Protein AF-0000000076750133 (afdb_homodimer)

Sequence (408 aa):
MRRRLTSASRREQLLSVALDEFGRRGFHLTQMEHVAAAAGVSKGLLYQHFESKEELFSAVTSSIVEGLSVQLHEATKPGDPGLERMRVLVRTLFDFATDQPSAWAVMIRHFDKPEVGDELQGVRDDLGAIIVDLMLLNRRNNPTRLAAAEPVVTLFAPIVTGGLMSLISWWLDHPEVARERAETMAVEFLWLGLERIRAGERLPMRRRLTSASRREQLLSVALDEFGRRGFHLTQMEHVAAAAGVSKGLLYQHFESKEELFSAVTSSIVEGLSVQLHEATKPGDPGLERMRVLVRTLFDFATDQPSAWAVMIRHFDKPEVGDELQGVRDDLGAIIVDLMLLNRRNNPTRLAAAEPVVTLFAPIVTGGLMSLISWWLDHPEVARERAETMAVEFLWLGLERIRAGERLP

Nearest PDB structures (foldseek):
  6o6o-assembly1_B  TM=8.199E-01  e=1.950E-08  Mycobacterium tuberculosis
  3ppb-assembly1_B  TM=8.268E-01  e=1.164E-07  Shewanella loihica PV-4
  3f1b-assembly1_A-2  TM=8.178E-01  e=3.557E-07  Rhodococcus jostii RHA1
  4me9-assembly1_B  TM=7.176E-01  e=5.191E-06  Bacillus cereus ATCC 10987
  8t5y-assembly1_A-2  TM=6.378E-01  e=1.481E-04  Rhodococcus sp. USK13

Solvent-accessible surface area (backbone atoms only — not comparable to full-atom values): 21935 Å² total; per-residue (Å²): 126,82,74,77,61,53,71,65,53,45,50,51,51,50,39,54,44,39,36,46,44,32,27,74,54,29,72,87,70,45,48,66,62,57,40,16,57,74,62,72,47,52,58,67,60,48,43,72,78,30,85,38,68,66,56,44,48,48,50,36,53,50,49,50,50,50,52,50,50,50,53,49,55,70,66,48,58,92,83,59,52,64,68,57,42,47,47,43,52,52,52,50,51,52,48,42,45,71,74,33,51,34,58,40,40,42,44,58,55,34,47,70,29,74,77,76,33,76,61,31,54,45,49,46,51,49,54,26,48,51,48,36,46,60,67,45,51,79,29,82,79,43,64,69,62,38,67,72,38,41,66,57,42,58,60,44,20,34,26,53,53,25,9,51,52,34,31,51,55,52,43,70,75,35,75,87,54,56,66,67,57,55,50,51,48,51,45,41,40,53,38,44,4,47,55,40,42,74,72,67,57,78,77,134,125,82,74,76,62,54,71,67,53,44,52,51,50,50,39,53,41,37,37,46,44,33,28,74,54,28,70,88,69,45,46,68,61,57,40,17,58,74,61,72,47,52,58,68,59,49,43,74,78,30,86,40,67,65,53,44,48,48,50,35,51,49,49,48,49,51,52,51,50,51,52,50,54,71,66,49,58,91,84,58,52,66,68,58,44,47,48,44,52,53,50,50,51,52,48,43,45,71,75,33,52,34,59,40,39,42,44,60,53,35,47,70,29,73,78,77,32,76,60,31,52,45,49,46,52,48,53,26,48,49,49,34,46,61,68,44,55,74,32,84,78,44,63,69,61,39,65,71,36,41,68,56,42,58,58,43,20,34,26,53,52,25,8,49,51,33,31,52,54,51,43,70,76,36,74,86,56,55,65,68,57,54,51,50,51,50,45,41,40,53,38,44,4,48,55,41,41,75,73,66,58,78,78,132

pLDDT: mean 81.09, std 15.59, range [32.16, 96.62]

Organism: NCBI:txid927661

Structure (mmCIF, N/CA/C/O backbone):
data_AF-0000000076750133-model_v1
#
loop_
_entity.id
_entity.type
_entity.pdbx_description
1 polymer 'Transcriptional regulator'
#
loop_
_atom_site.group_PDB
_atom_site.id
_atom_site.type_symbol
_atom_site.label_atom_id
_atom_site.label_alt_id
_atom_site.label_comp_id
_atom_site.label_asym_id
_atom_site.label_entity_id
_atom_site.label_seq_id
_atom_site.pdbx_PDB_ins_code
_atom_site.Cartn_x
_atom_site.Cartn_y
_atom_site.Cartn_z
_atom_site.occupancy
_atom_site.B_iso_or_equiv
_atom_site.auth_seq_id
_atom_site.auth_comp_id
_atom_site.auth_asym_id
_atom_site.auth_atom_id
_atom_site.pdbx_PDB_model_num
ATOM 1 N N . MET A 1 1 ? 38.5 25.172 10.469 1 32.19 1 MET A N 1
ATOM 2 C CA . MET A 1 1 ? 37.875 25.828 9.32 1 32.19 1 MET A CA 1
ATOM 3 C C . MET A 1 1 ? 36.719 25.016 8.797 1 32.19 1 MET A C 1
ATOM 5 O O . MET A 1 1 ? 36.875 23.844 8.43 1 32.19 1 MET A O 1
ATOM 9 N N . ARG A 1 2 ? 35.594 25.172 9.297 1 41.75 2 ARG A N 1
ATOM 10 C CA . ARG A 1 2 ? 34.438 24.344 8.945 1 41.75 2 ARG A CA 1
ATOM 11 C C . ARG A 1 2 ? 34.312 24.203 7.43 1 41.75 2 ARG A C 1
ATOM 13 O O . ARG A 1 2 ? 34.125 25.203 6.723 1 41.75 2 ARG A O 1
ATOM 20 N N . ARG A 1 3 ? 34.969 23.391 6.809 1 40.81 3 ARG A N 1
ATOM 21 C CA . ARG A 1 3 ? 35.062 23.203 5.367 1 40.81 3 ARG A CA 1
ATOM 22 C C . ARG A 1 3 ? 33.719 23.406 4.695 1 40.81 3 ARG A C 1
ATOM 24 O O . ARG A 1 3 ? 32.75 22.734 5.031 1 40.81 3 ARG A O 1
ATOM 31 N N . ARG A 1 4 ? 33.531 24.625 4.172 1 47.5 4 ARG A N 1
ATOM 32 C CA . ARG A 1 4 ? 32.375 25.094 3.424 1 47.5 4 ARG A CA 1
ATOM 33 C C . ARG A 1 4 ? 31.938 24.047 2.402 1 47.5 4 ARG A C 1
ATOM 35 O O . ARG A 1 4 ? 32.719 23.672 1.515 1 47.5 4 ARG A O 1
ATOM 42 N N . LEU A 1 5 ? 31.062 23.094 2.785 1 55.28 5 LEU A N 1
ATOM 43 C CA . LEU A 1 5 ? 30.578 22.094 1.835 1 55.28 5 LEU A CA 1
ATOM 44 C C . LEU A 1 5 ? 30.266 22.734 0.487 1 55.28 5 LEU A C 1
ATOM 46 O O . LEU A 1 5 ? 29.906 23.906 0.422 1 55.28 5 LEU A O 1
ATOM 50 N N . THR A 1 6 ? 30.797 22.156 -0.632 1 63.91 6 THR A N 1
ATOM 51 C CA . THR A 1 6 ? 30.375 22.594 -1.956 1 63.91 6 THR A CA 1
ATOM 52 C C . THR A 1 6 ? 28.859 22.672 -2.041 1 63.91 6 THR A C 1
ATOM 54 O O . THR A 1 6 ? 28.156 22.078 -1.209 1 63.91 6 THR A O 1
ATOM 57 N N . SER A 1 7 ? 28.328 23.547 -2.725 1 66.75 7 SER A N 1
ATOM 58 C CA . SER A 1 7 ? 26.891 23.719 -2.898 1 66.75 7 SER A CA 1
ATOM 59 C C . SER A 1 7 ? 26.188 22.391 -3.061 1 66.75 7 SER A C 1
ATOM 61 O O . SER A 1 7 ? 25.125 22.156 -2.48 1 66.75 7 SER A O 1
ATOM 63 N N . ALA A 1 8 ? 26.844 21.562 -3.76 1 70.19 8 ALA A N 1
ATOM 64 C CA . ALA A 1 8 ? 26.25 20.25 -3.996 1 70.19 8 ALA A CA 1
ATOM 65 C C . ALA A 1 8 ? 26.266 19.406 -2.721 1 70.19 8 ALA A C 1
ATOM 67 O O . ALA A 1 8 ? 25.281 18.719 -2.426 1 70.19 8 ALA A O 1
ATOM 68 N N . SER A 1 9 ? 27.25 19.547 -2.055 1 79 9 SER A N 1
ATOM 69 C CA . SER A 1 9 ? 27.359 18.812 -0.796 1 79 9 SER A CA 1
ATOM 70 C C . SER A 1 9 ? 26.359 19.328 0.234 1 79 9 SER A C 1
ATOM 72 O O . SER A 1 9 ? 25.734 18.531 0.946 1 79 9 SER A O 1
ATOM 74 N N . ARG A 1 10 ? 26.125 20.594 0.14 1 84.38 10 ARG A N 1
ATOM 75 C CA . ARG A 1 10 ? 25.172 21.203 1.058 1 84.38 10 ARG A CA 1
ATOM 76 C C . ARG A 1 10 ? 23.75 20.766 0.717 1 84.38 10 ARG A C 1
ATOM 78 O O . ARG A 1 10 ? 22.953 20.453 1.609 1 84.38 10 ARG A O 1
ATOM 85 N N . ARG A 1 11 ? 23.516 20.703 -0.517 1 89.19 11 ARG A N 1
ATOM 86 C CA . ARG A 1 11 ? 22.188 20.281 -0.965 1 89.19 11 ARG A CA 1
ATOM 87 C C . ARG A 1 11 ? 21.875 18.859 -0.513 1 89.19 11 ARG A C 1
ATOM 89 O O . ARG A 1 11 ? 20.766 18.578 -0.062 1 89.19 11 ARG A O 1
ATOM 96 N N . GLU A 1 12 ? 22.906 18.062 -0.573 1 90.56 12 GLU A N 1
ATOM 97 C CA . GLU A 1 12 ? 22.734 16.672 -0.167 1 90.56 12 GLU A CA 1
ATOM 98 C C . GLU A 1 12 ? 22.5 16.547 1.339 1 90.56 12 GLU A C 1
ATOM 100 O O . GLU A 1 12 ? 21.703 15.734 1.792 1 90.56 12 GLU A O 1
ATOM 105 N N . GLN A 1 13 ? 23.156 17.312 2.006 1 91.38 13 GLN A N 1
ATOM 106 C CA . GLN A 1 13 ? 22.969 17.344 3.453 1 91.38 13 GLN A CA 1
ATOM 107 C C . GLN A 1 13 ? 21.562 17.797 3.818 1 91.38 13 GLN A C 1
ATOM 109 O O . GLN A 1 13 ? 20.922 17.203 4.695 1 91.38 13 GLN A O 1
ATOM 114 N N . LEU A 1 14 ? 21.156 18.844 3.145 1 94.69 14 LEU A N 1
ATOM 115 C CA . LEU A 1 14 ? 19.812 19.359 3.391 1 94.69 14 LEU A CA 1
ATOM 116 C C . LEU A 1 14 ? 18.766 18.328 3.043 1 94.69 14 LEU A C 1
ATOM 118 O O . LEU A 1 14 ? 17.766 18.172 3.762 1 94.69 14 LEU A O 1
ATOM 122 N N . LEU A 1 15 ? 19.047 17.594 2.01 1 95.06 15 LEU A N 1
ATOM 123 C CA . LEU A 1 15 ? 18.109 16.547 1.593 1 95.06 15 LEU A CA 1
ATOM 124 C C . LEU A 1 15 ? 18.031 15.438 2.641 1 95.06 15 LEU A C 1
ATOM 126 O O . LEU A 1 15 ? 16.953 14.945 2.945 1 95.06 15 LEU A O 1
ATOM 130 N N . SER A 1 16 ? 19.188 15.133 3.143 1 95.06 16 SER A N 1
ATOM 131 C CA . SER A 1 16 ? 19.234 14.078 4.145 1 95.06 16 SER A CA 1
ATOM 132 C C . SER A 1 16 ? 18.484 14.477 5.406 1 95.06 16 SER A C 1
ATOM 134 O O . SER A 1 16 ? 17.719 13.672 5.965 1 95.06 16 SER A O 1
ATOM 136 N N . VAL A 1 17 ? 18.641 15.656 5.797 1 96.12 17 VAL A N 1
ATOM 137 C CA . VAL A 1 17 ? 17.953 16.156 6.984 1 96.12 17 VAL A CA 1
ATOM 138 C C . VAL A 1 17 ? 16.453 16.25 6.723 1 96.12 17 VAL A C 1
ATOM 140 O O . VAL A 1 17 ? 15.648 15.875 7.574 1 96.12 17 VAL A O 1
ATOM 143 N N . ALA A 1 18 ? 16.156 16.734 5.559 1 96.62 18 ALA A N 1
ATOM 144 C CA . ALA A 1 18 ? 14.742 16.844 5.176 1 96.62 18 ALA A CA 1
ATOM 145 C C . ALA A 1 18 ? 14.07 15.477 5.16 1 96.62 18 ALA A C 1
ATOM 147 O O . ALA A 1 18 ? 12.93 15.336 5.598 1 96.62 18 ALA A O 1
ATOM 148 N N . LEU A 1 19 ? 14.797 14.531 4.676 1 94.88 19 LEU A N 1
ATOM 149 C CA . LEU A 1 19 ? 14.289 13.164 4.633 1 94.88 19 LEU A CA 1
ATOM 150 C C . LEU A 1 19 ? 13.93 12.672 6.031 1 94.88 19 LEU A C 1
ATOM 152 O O . LEU A 1 19 ? 12.859 12.102 6.238 1 94.88 19 LEU A O 1
ATOM 156 N N . ASP A 1 20 ? 14.758 12.961 6.91 1 95 20 ASP A N 1
ATOM 157 C CA . ASP A 1 20 ? 14.516 12.531 8.281 1 95 20 ASP A CA 1
ATOM 158 C C . ASP A 1 20 ? 13.305 13.25 8.875 1 95 20 ASP A C 1
ATOM 160 O O . ASP A 1 20 ? 12.492 12.641 9.57 1 95 20 ASP A O 1
ATOM 164 N N . GLU A 1 21 ? 13.172 14.5 8.562 1 94.19 21 GLU A N 1
ATOM 165 C CA . GLU A 1 21 ? 12.047 15.281 9.078 1 94.19 21 GLU A CA 1
ATOM 166 C C . GLU A 1 21 ? 10.727 14.812 8.461 1 94.19 21 GLU A C 1
ATOM 168 O O . GLU A 1 21 ? 9.742 14.602 9.172 1 94.19 21 GLU A O 1
ATOM 173 N N . PHE A 1 22 ? 10.734 14.602 7.195 1 90.38 22 PHE A N 1
ATOM 174 C CA . PHE A 1 22 ? 9.539 14.117 6.52 1 90.38 22 PHE A CA 1
ATOM 175 C C . PHE A 1 22 ? 9.188 12.711 6.988 1 90.38 22 PHE A C 1
ATOM 177 O O . PHE A 1 22 ? 8.008 12.359 7.086 1 90.38 22 PHE A O 1
ATOM 184 N N . GLY A 1 23 ? 10.195 11.938 7.191 1 88.62 23 GLY A N 1
ATOM 185 C CA . GLY A 1 23 ? 9.969 10.586 7.688 1 88.62 23 GLY A CA 1
ATOM 186 C C . GLY A 1 23 ? 9.359 10.555 9.078 1 88.62 23 GLY A C 1
ATOM 187 O O . GLY A 1 23 ? 8.477 9.742 9.352 1 88.62 23 GLY A O 1
ATOM 188 N N . ARG A 1 24 ? 9.758 11.469 9.891 1 87.06 24 ARG A N 1
ATOM 189 C CA . ARG A 1 24 ? 9.328 11.5 11.289 1 87.06 24 ARG A CA 1
ATOM 190 C C . ARG A 1 24 ? 7.957 12.156 11.422 1 87.06 24 ARG A C 1
ATOM 192 O O . ARG A 1 24 ? 7.078 11.641 12.109 1 87.06 24 ARG A O 1
ATOM 199 N N . ARG A 1 25 ? 7.746 13.242 10.625 1 84.19 25 ARG A N 1
ATOM 200 C CA . ARG A 1 25 ? 6.578 14.078 10.891 1 84.19 25 ARG A CA 1
ATOM 201 C C . ARG A 1 25 ? 5.523 13.898 9.805 1 84.19 25 ARG A C 1
ATOM 203 O O . ARG A 1 25 ? 4.348 14.195 10.016 1 84.19 25 ARG A O 1
ATOM 210 N N . GLY A 1 26 ? 6.02 13.469 8.734 1 83.06 26 GLY A N 1
ATOM 211 C CA . GLY A 1 26 ? 5.141 13.523 7.574 1 83.06 26 GLY A CA 1
ATOM 212 C C . GLY A 1 26 ? 5.199 14.852 6.844 1 83.06 26 GLY A C 1
ATOM 213 O O . GLY A 1 26 ? 5.742 15.828 7.367 1 83.06 26 GLY A O 1
ATOM 214 N N . PHE A 1 27 ? 4.617 14.898 5.703 1 83.38 27 PHE A N 1
ATOM 215 C CA . PHE A 1 27 ? 4.688 16.078 4.84 1 83.38 27 PHE A CA 1
ATOM 216 C C . PHE A 1 27 ? 3.955 17.25 5.473 1 83.38 27 PHE A C 1
ATOM 218 O O . PHE A 1 27 ? 4.492 18.359 5.539 1 83.38 27 PHE A O 1
ATOM 225 N N . HIS A 1 28 ? 2.768 17.016 5.941 1 81.06 28 HIS A N 1
ATOM 226 C CA . HIS A 1 28 ? 1.897 18.109 6.375 1 81.06 28 HIS A CA 1
ATOM 227 C C . HIS A 1 28 ? 2.414 18.75 7.656 1 81.06 28 HIS A C 1
ATOM 229 O O . HIS A 1 28 ? 2.295 19.969 7.844 1 81.06 28 HIS A O 1
ATOM 235 N N . LEU A 1 29 ? 3.045 17.938 8.461 1 84.38 29 LEU A N 1
ATOM 236 C CA . LEU A 1 29 ? 3.475 18.453 9.758 1 84.38 29 LEU A CA 1
ATOM 237 C C . LEU A 1 29 ? 4.895 19 9.68 1 84.38 29 LEU A C 1
ATOM 239 O O . LEU A 1 29 ? 5.375 19.625 10.625 1 84.38 29 LEU A O 1
ATOM 243 N N . THR A 1 30 ? 5.516 18.75 8.602 1 90.38 30 THR A N 1
ATOM 244 C CA . THR A 1 30 ? 6.867 19.281 8.43 1 90.38 30 THR A CA 1
ATOM 245 C C . THR A 1 30 ? 6.828 20.703 7.875 1 90.38 30 THR A C 1
ATOM 247 O O . THR A 1 30 ? 6.043 21 6.969 1 90.38 30 THR A O 1
ATOM 250 N N . GLN A 1 31 ? 7.664 21.562 8.469 1 94.25 31 GLN A N 1
ATOM 251 C CA . GLN A 1 31 ? 7.82 22.938 7.984 1 94.25 31 GLN A CA 1
ATOM 252 C C . GLN A 1 31 ? 9.258 23.203 7.555 1 94.25 31 GLN A C 1
ATOM 254 O O . GLN A 1 31 ? 10.188 22.516 7.996 1 94.25 31 GLN A O 1
ATOM 259 N N . MET A 1 32 ? 9.32 24.203 6.715 1 96 32 MET A N 1
ATOM 260 C CA . MET A 1 32 ? 10.656 24.578 6.273 1 96 32 MET A CA 1
ATOM 261 C C . MET A 1 32 ? 11.523 24.984 7.461 1 96 32 MET A C 1
ATOM 263 O O . MET A 1 32 ? 12.719 24.688 7.492 1 96 32 MET A O 1
ATOM 267 N N . GLU A 1 33 ? 10.922 25.5 8.438 1 95.38 33 GLU A N 1
ATOM 268 C CA . GLU A 1 33 ? 11.625 25.922 9.641 1 95.38 33 GLU A CA 1
ATOM 269 C C . GLU A 1 33 ? 12.172 24.719 10.406 1 95.38 33 GLU A C 1
ATOM 271 O O . GLU A 1 33 ? 13.266 24.781 10.977 1 95.38 33 GLU A O 1
ATOM 276 N N . HIS A 1 34 ? 11.422 23.609 10.477 1 94.62 34 HIS A N 1
ATOM 277 C CA . HIS A 1 34 ? 11.883 22.391 11.117 1 94.62 34 HIS A CA 1
ATOM 278 C C . HIS A 1 34 ? 13.148 21.859 10.445 1 94.62 34 HIS A C 1
ATOM 280 O O . HIS A 1 34 ? 14.109 21.484 11.133 1 94.62 34 HIS A O 1
ATOM 286 N N . VAL A 1 35 ? 13.164 21.922 9.141 1 96.5 35 VAL A N 1
ATOM 287 C CA . VAL A 1 35 ? 14.273 21.375 8.367 1 96.5 35 VAL A CA 1
ATOM 288 C C . VAL A 1 35 ? 15.5 22.266 8.547 1 96.5 35 VAL A C 1
ATOM 290 O O . VAL A 1 35 ? 16.609 21.75 8.766 1 96.5 35 VAL A O 1
ATOM 293 N N . ALA A 1 36 ? 15.32 23.531 8.477 1 96.56 36 ALA A N 1
ATOM 294 C CA . ALA A 1 36 ? 16.438 24.469 8.656 1 96.56 36 ALA A CA 1
ATOM 295 C C . ALA A 1 36 ? 17.078 24.297 10.031 1 96.56 36 ALA A C 1
ATOM 297 O O . ALA A 1 36 ? 18.297 24.219 10.148 1 96.56 36 ALA A O 1
ATOM 298 N N . ALA A 1 37 ? 16.281 24.234 11 1 96.62 37 ALA A N 1
ATOM 299 C CA . ALA A 1 37 ? 16.75 24.094 12.375 1 96.62 37 ALA A CA 1
ATOM 300 C C . ALA A 1 37 ? 17.516 22.781 12.555 1 96.62 37 ALA A C 1
ATOM 302 O O . ALA A 1 37 ? 18.594 22.766 13.141 1 96.62 37 ALA A O 1
ATOM 303 N N . ALA A 1 38 ? 17 21.766 12.031 1 95.25 38 ALA A N 1
ATOM 304 C CA . ALA A 1 38 ? 17.625 20.453 12.156 1 95.25 38 ALA A CA 1
ATOM 305 C C . ALA A 1 38 ? 18.953 20.406 11.406 1 95.25 38 ALA A C 1
ATOM 307 O O . ALA A 1 38 ? 19.875 19.703 11.82 1 95.25 38 ALA A O 1
ATOM 308 N N . ALA A 1 39 ? 19.016 21.141 10.352 1 95.19 39 ALA A N 1
ATOM 309 C CA . ALA A 1 39 ? 20.219 21.156 9.516 1 95.19 39 ALA A CA 1
ATOM 310 C C . ALA A 1 39 ? 21.25 22.141 10.055 1 95.19 39 ALA A C 1
ATOM 312 O O . ALA A 1 39 ? 22.391 22.188 9.586 1 95.19 39 ALA A O 1
ATOM 313 N N . GLY A 1 40 ? 20.797 22.969 10.961 1 95.62 40 GLY A N 1
ATOM 314 C CA . GLY A 1 40 ? 21.703 23.953 11.516 1 95.62 40 GLY A CA 1
ATOM 315 C C . GLY A 1 40 ? 22 25.094 10.562 1 95.62 40 GLY A C 1
ATOM 316 O O . GLY A 1 40 ? 23.125 25.594 10.508 1 95.62 40 GLY A O 1
ATOM 317 N N . VAL A 1 41 ? 21 25.422 9.742 1 94.75 41 VAL A N 1
ATOM 318 C CA . VAL A 1 41 ? 21.156 26.516 8.789 1 94.75 41 VAL A CA 1
ATOM 319 C C . VAL A 1 41 ? 20.031 27.516 8.969 1 94.75 41 VAL A C 1
ATOM 321 O O . VAL A 1 41 ? 19.031 27.234 9.648 1 94.75 41 VAL A O 1
ATOM 324 N N . SER A 1 42 ? 20.203 28.656 8.336 1 94.25 42 SER A N 1
ATOM 325 C CA . SER A 1 42 ? 19.125 29.641 8.352 1 94.25 42 SER A CA 1
ATOM 326 C C . SER A 1 42 ? 18.016 29.266 7.395 1 94.25 42 SER A C 1
ATOM 328 O O . SER A 1 42 ? 18.234 28.531 6.422 1 94.25 42 SER A O 1
ATOM 330 N N . LYS A 1 43 ? 16.828 29.719 7.66 1 94.25 43 LYS A N 1
ATOM 331 C CA . LYS A 1 43 ? 15.703 29.531 6.75 1 94.25 43 LYS A CA 1
ATOM 332 C C . LYS A 1 43 ? 16.016 30.094 5.367 1 94.25 43 LYS A C 1
ATOM 334 O O . LYS A 1 43 ? 15.656 29.5 4.352 1 94.25 43 LYS A O 1
ATOM 339 N N . GLY A 1 44 ? 16.672 31.219 5.387 1 94.06 44 GLY A N 1
ATOM 340 C CA . GLY A 1 44 ? 17.047 31.859 4.137 1 94.06 44 GLY A CA 1
ATOM 341 C C . GLY A 1 44 ? 17.922 30.984 3.262 1 94.06 44 GLY A C 1
ATOM 342 O O . GLY A 1 44 ? 17.703 30.875 2.053 1 94.06 44 GLY A O 1
ATOM 343 N N . LEU A 1 45 ? 18.844 30.344 3.836 1 94.12 45 LEU A N 1
ATOM 344 C CA . LEU A 1 45 ? 19.734 29.453 3.102 1 94.12 45 LEU A CA 1
ATOM 345 C C . LEU A 1 45 ? 18.969 28.266 2.539 1 94.12 45 LEU A C 1
ATOM 347 O O . LEU A 1 45 ? 19.219 27.844 1.406 1 94.12 45 LEU A O 1
ATOM 351 N N . LEU A 1 46 ? 18.062 27.688 3.324 1 95.88 46 LEU A N 1
ATOM 352 C CA . LEU A 1 46 ? 17.25 26.562 2.855 1 95.88 46 LEU A CA 1
ATOM 353 C C . LEU A 1 46 ? 16.438 26.969 1.629 1 95.88 46 LEU A C 1
ATOM 355 O O . LEU A 1 46 ? 16.375 26.219 0.65 1 95.88 46 LEU A O 1
ATOM 359 N N . TYR A 1 47 ? 15.969 28.172 1.661 1 95.44 47 TYR A N 1
ATOM 360 C CA . TYR A 1 47 ? 15.109 28.656 0.584 1 95.44 47 TYR A CA 1
ATOM 361 C C . TYR A 1 47 ? 15.922 28.984 -0.66 1 95.44 47 TYR A C 1
ATOM 363 O O . TYR A 1 47 ? 15.383 29.047 -1.766 1 95.44 47 TYR A O 1
ATOM 371 N N . GLN A 1 48 ? 17.188 29.25 -0.477 1 94.69 48 GLN A N 1
ATOM 372 C CA . GLN A 1 48 ? 18.078 29.422 -1.624 1 94.69 48 GLN A CA 1
ATOM 373 C C . GLN A 1 48 ? 18.219 28.141 -2.422 1 94.69 48 GLN A C 1
ATOM 375 O O . GLN A 1 48 ? 18.375 28.172 -3.645 1 94.69 48 GLN A O 1
ATOM 380 N N . HIS A 1 49 ? 18.078 27.047 -1.759 1 94.88 49 HIS A N 1
ATOM 381 C CA . HIS A 1 49 ? 18.25 25.75 -2.404 1 94.88 49 HIS A CA 1
ATOM 382 C C . HIS A 1 49 ? 16.906 25.172 -2.848 1 94.88 49 HIS A C 1
ATOM 384 O O . HIS A 1 49 ? 16.828 24.469 -3.861 1 94.88 49 HIS A O 1
ATOM 390 N N . PHE A 1 50 ? 15.867 25.391 -1.993 1 95.56 50 PHE A N 1
ATOM 391 C CA . PHE A 1 50 ? 14.531 24.875 -2.266 1 95.56 50 PHE A CA 1
ATOM 392 C C . PHE A 1 50 ? 13.477 25.953 -2.072 1 95.56 50 PHE A C 1
ATOM 394 O O . PHE A 1 50 ? 13.25 26.422 -0.95 1 95.56 50 PHE A O 1
ATOM 401 N N . GLU A 1 51 ? 12.703 26.219 -3.088 1 94 51 GLU A N 1
ATOM 402 C CA . GLU A 1 51 ? 11.805 27.359 -3.121 1 94 51 GLU A CA 1
ATOM 403 C C . GLU A 1 51 ? 10.555 27.125 -2.279 1 94 51 GLU A C 1
ATOM 405 O O . GLU A 1 51 ? 9.859 28.062 -1.902 1 94 51 GLU A O 1
ATOM 410 N N . SER A 1 52 ? 10.305 25.844 -2.102 1 93.38 52 SER A N 1
ATOM 411 C CA . SER A 1 52 ? 9.102 25.516 -1.355 1 93.38 52 SER A CA 1
ATOM 412 C C . SER A 1 52 ? 9.219 24.141 -0.688 1 93.38 52 SER A C 1
ATOM 414 O O . SER A 1 52 ? 10.117 23.359 -1.014 1 93.38 52 SER A O 1
ATOM 416 N N . LYS A 1 53 ? 8.375 23.922 0.196 1 92.38 53 LYS A N 1
ATOM 417 C CA . LYS A 1 53 ? 8.297 22.609 0.84 1 92.38 53 LYS A CA 1
ATOM 418 C C . LYS A 1 53 ? 8.008 21.516 -0.178 1 92.38 53 LYS A C 1
ATOM 420 O O . LYS A 1 53 ? 8.555 20.406 -0.083 1 92.38 53 LYS A O 1
ATOM 425 N N . GLU A 1 54 ? 7.195 21.875 -1.132 1 88.75 54 GLU A N 1
ATOM 426 C CA . GLU A 1 54 ? 6.832 20.922 -2.178 1 88.75 54 GLU A CA 1
ATOM 427 C C . GLU A 1 54 ? 8.047 20.547 -3.025 1 88.75 54 GLU A C 1
ATOM 429 O O . GLU A 1 54 ? 8.242 19.375 -3.355 1 88.75 54 GLU A O 1
ATOM 434 N N . GLU A 1 55 ? 8.789 21.453 -3.328 1 90.25 55 GLU A N 1
ATOM 435 C CA . GLU A 1 55 ? 10 21.188 -4.102 1 90.25 55 GLU A CA 1
ATOM 436 C C . GLU A 1 55 ? 10.984 20.344 -3.303 1 90.25 55 GLU A C 1
ATOM 438 O O . GLU A 1 55 ? 11.602 19.422 -3.846 1 90.25 55 GLU A O 1
ATOM 443 N N . LEU A 1 56 ? 11.141 20.766 -2.031 1 93.12 56 LEU A N 1
ATOM 444 C CA . LEU A 1 56 ? 12.023 20 -1.153 1 93.12 56 LEU A CA 1
ATOM 445 C C . LEU A 1 56 ? 11.555 18.562 -1.036 1 93.12 56 LEU A C 1
ATOM 447 O O . LEU A 1 56 ? 12.359 17.625 -1.123 1 93.12 56 LEU A O 1
ATOM 451 N N . PHE A 1 57 ? 10.312 18.438 -0.914 1 89.75 57 PHE A N 1
ATOM 452 C CA . PHE A 1 57 ? 9.742 17.094 -0.791 1 89.75 57 PHE A CA 1
ATOM 453 C C . PHE A 1 57 ? 9.938 16.297 -2.074 1 89.75 57 PHE A C 1
ATOM 455 O O . PHE A 1 57 ? 10.289 15.117 -2.029 1 89.75 57 PHE A O 1
ATOM 462 N N . SER A 1 58 ? 9.734 16.906 -3.178 1 86.75 58 SER A N 1
ATOM 463 C CA . SER A 1 58 ? 9.953 16.266 -4.469 1 86.75 58 SER A CA 1
ATOM 464 C C . SER A 1 58 ? 11.398 15.805 -4.613 1 86.75 58 SER A C 1
ATOM 466 O O . SER A 1 58 ? 11.656 14.703 -5.102 1 86.75 58 SER A O 1
ATOM 468 N N . ALA A 1 59 ? 12.258 16.578 -4.176 1 89.94 59 ALA A N 1
ATOM 469 C CA . ALA A 1 59 ? 13.672 16.234 -4.246 1 89.94 59 ALA A CA 1
ATOM 470 C C . ALA A 1 59 ? 14 15.055 -3.334 1 89.94 59 ALA A C 1
ATOM 472 O O . ALA A 1 59 ? 14.773 14.172 -3.705 1 89.94 59 ALA A O 1
ATOM 473 N N . VAL A 1 60 ? 13.438 15.062 -2.145 1 91.5 60 VAL A N 1
ATOM 474 C CA . VAL A 1 60 ? 13.633 13.977 -1.187 1 91.5 60 VAL A CA 1
ATOM 475 C C . VAL A 1 60 ? 13.117 12.672 -1.774 1 91.5 60 VAL A C 1
ATOM 477 O O . VAL A 1 60 ? 13.82 11.656 -1.765 1 91.5 60 VAL A O 1
ATOM 480 N N . THR A 1 61 ? 11.938 12.711 -2.312 1 87.56 61 THR A N 1
ATOM 481 C CA . THR A 1 61 ? 11.328 11.5 -2.854 1 87.56 61 THR A CA 1
ATOM 482 C C . THR A 1 61 ? 12.102 11 -4.062 1 87.56 61 THR A C 1
ATOM 484 O O . THR A 1 61 ? 12.289 9.789 -4.227 1 87.56 61 THR A O 1
ATOM 487 N N . SER A 1 62 ? 12.531 11.891 -4.867 1 85.94 62 SER A N 1
ATOM 488 C CA . SER A 1 62 ? 13.344 11.516 -6.016 1 85.94 62 SER A CA 1
ATOM 489 C C . SER A 1 62 ? 14.648 10.844 -5.574 1 85.94 62 SER A C 1
ATOM 491 O O . SER A 1 62 ? 15.078 9.867 -6.18 1 85.94 62 SER A O 1
ATOM 493 N N . SER A 1 63 ? 15.18 11.383 -4.555 1 89.38 63 SER A N 1
ATOM 494 C CA . SER A 1 63 ? 16.422 10.828 -4.047 1 89.38 63 SER A CA 1
ATOM 495 C C . SER A 1 63 ? 16.219 9.414 -3.502 1 89.38 63 SER A C 1
ATOM 497 O O . SER A 1 63 ? 17.109 8.562 -3.633 1 89.38 63 SER A O 1
ATOM 499 N N . ILE A 1 64 ? 15.133 9.164 -2.867 1 88.81 64 ILE A N 1
ATOM 500 C CA . ILE A 1 64 ? 14.812 7.848 -2.33 1 88.81 64 ILE A CA 1
ATOM 501 C C . ILE A 1 64 ? 14.711 6.836 -3.471 1 88.81 64 ILE A C 1
ATOM 503 O O . ILE A 1 64 ? 15.32 5.766 -3.416 1 88.81 64 ILE A O 1
ATOM 507 N N . VAL A 1 65 ? 13.992 7.191 -4.52 1 84.56 65 VAL A N 1
ATOM 508 C CA . VAL A 1 65 ? 13.75 6.297 -5.648 1 84.56 65 VAL A CA 1
ATOM 509 C C . VAL A 1 65 ? 15.062 6.023 -6.379 1 84.56 65 VAL A C 1
ATOM 511 O O . VAL A 1 65 ? 15.344 4.887 -6.766 1 84.56 65 VAL A O 1
ATOM 514 N N . GLU A 1 66 ? 15.797 7.062 -6.531 1 85.19 66 GLU A N 1
ATOM 515 C CA . GLU A 1 66 ? 17.078 6.902 -7.199 1 85.19 66 GLU A CA 1
ATOM 516 C C . GLU A 1 66 ? 18 5.98 -6.406 1 85.19 66 GLU A C 1
ATOM 518 O O . GLU A 1 66 ? 18.688 5.133 -6.984 1 85.19 66 GLU A O 1
ATOM 523 N N . GLY A 1 67 ? 18.047 6.191 -5.133 1 87.44 67 GLY A N 1
ATOM 524 C CA . GLY A 1 67 ? 18.859 5.328 -4.289 1 87.44 67 GLY A CA 1
ATOM 525 C C . GLY A 1 67 ? 18.438 3.871 -4.352 1 87.44 67 GLY A C 1
ATOM 526 O O . GLY A 1 67 ? 19.281 2.98 -4.461 1 87.44 67 GLY A O 1
ATOM 527 N N . LEU A 1 68 ? 17.203 3.648 -4.293 1 87.31 68 LEU A N 1
ATOM 528 C CA . LEU A 1 68 ? 16.672 2.289 -4.371 1 87.31 68 LEU A CA 1
ATOM 529 C C . LEU A 1 68 ? 16.969 1.674 -5.734 1 87.31 68 LEU A C 1
ATOM 531 O O . LEU A 1 68 ? 17.312 0.496 -5.828 1 87.31 68 LEU A O 1
ATOM 535 N N . SER A 1 69 ? 16.781 2.471 -6.805 1 84.62 69 SER A N 1
ATOM 53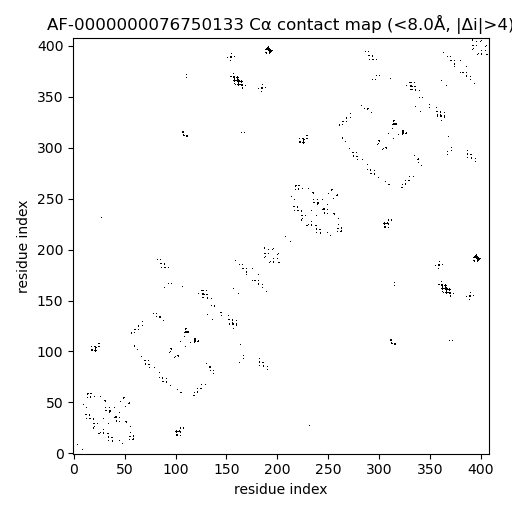6 C CA . SER A 1 69 ? 17.078 2.018 -8.156 1 84.62 69 SER A CA 1
ATOM 537 C C . SER A 1 69 ? 18.531 1.573 -8.289 1 84.62 69 SER A C 1
ATOM 539 O O . SER A 1 69 ? 18.812 0.511 -8.844 1 84.62 69 SER A O 1
ATOM 541 N N . VAL A 1 70 ? 19.344 2.338 -7.723 1 86.5 70 VAL A N 1
ATOM 542 C CA . VAL A 1 70 ? 20.766 2.029 -7.773 1 86.5 70 VAL A CA 1
ATOM 543 C C . VAL A 1 70 ? 21.047 0.731 -7.016 1 86.5 70 VAL A C 1
ATOM 545 O O . VAL A 1 70 ? 21.75 -0.147 -7.516 1 86.5 70 VAL A O 1
ATOM 548 N N . GLN A 1 71 ? 20.484 0.594 -5.859 1 89.12 71 GLN A N 1
ATOM 549 C CA . GLN A 1 71 ? 20.672 -0.603 -5.047 1 89.12 71 GLN A CA 1
ATOM 550 C C . GLN A 1 71 ? 20.188 -1.85 -5.785 1 89.12 71 GLN A C 1
ATOM 552 O O . GLN A 1 71 ? 20.859 -2.881 -5.777 1 89.12 71 GLN A O 1
ATOM 557 N N . LEU A 1 72 ? 19.094 -1.778 -6.422 1 86.44 72 LEU A N 1
ATOM 558 C CA . LEU A 1 72 ? 18.516 -2.908 -7.145 1 86.44 72 LEU A CA 1
ATOM 559 C C . LEU A 1 72 ? 19.375 -3.277 -8.352 1 86.44 72 LEU A C 1
ATOM 561 O O . LEU A 1 72 ? 19.609 -4.461 -8.602 1 86.44 72 LEU A O 1
ATOM 565 N N . HIS A 1 73 ? 19.766 -2.283 -9.055 1 83.25 73 HIS A N 1
ATOM 566 C CA . HIS A 1 73 ? 20.594 -2.529 -10.234 1 83.25 73 HIS A CA 1
ATOM 567 C C . HIS A 1 73 ? 21.938 -3.133 -9.859 1 83.25 73 HIS A C 1
ATOM 569 O O . HIS A 1 73 ? 22.453 -4.02 -10.547 1 83.25 73 HIS A O 1
ATOM 57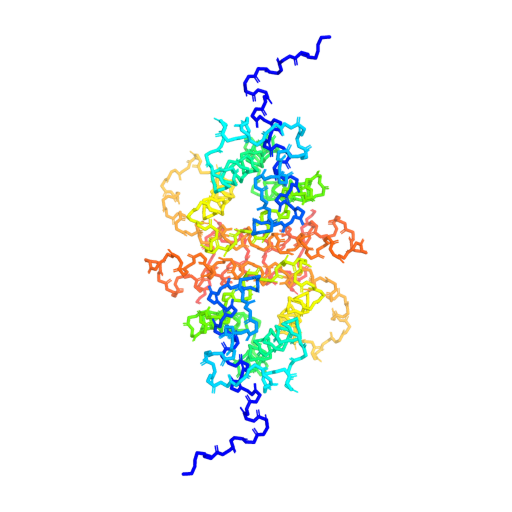5 N N . GLU A 1 74 ? 22.438 -2.637 -8.766 1 88 74 GLU A N 1
ATOM 576 C CA . GLU A 1 74 ? 23.734 -3.143 -8.312 1 88 74 GLU A CA 1
ATOM 577 C C . GLU A 1 74 ? 23.609 -4.578 -7.809 1 88 74 GLU A C 1
ATOM 579 O O . GLU A 1 74 ? 24.547 -5.367 -7.938 1 88 74 GLU A O 1
ATOM 584 N N . ALA A 1 75 ? 22.469 -4.906 -7.297 1 88.56 75 ALA A N 1
ATOM 585 C CA . ALA A 1 75 ? 22.281 -6.227 -6.695 1 88.56 75 ALA A CA 1
ATOM 586 C C . ALA A 1 75 ? 21.891 -7.258 -7.75 1 88.56 75 ALA A C 1
ATOM 588 O O . ALA A 1 75 ? 21.953 -8.461 -7.492 1 88.56 75 ALA A O 1
ATOM 589 N N . THR A 1 76 ? 21.484 -6.754 -8.898 1 83.69 76 THR A N 1
ATOM 590 C CA . THR A 1 76 ? 21.047 -7.652 -9.961 1 83.69 76 THR A CA 1
ATOM 591 C C . THR A 1 76 ? 22.141 -7.82 -11.016 1 83.69 76 THR A C 1
ATOM 593 O O . THR A 1 76 ? 22.719 -6.836 -11.461 1 83.69 76 THR A O 1
ATOM 596 N N . LYS A 1 77 ? 22.438 -9.023 -11.305 1 80.69 77 LYS A N 1
ATOM 597 C CA . LYS A 1 77 ? 23.422 -9.312 -12.344 1 80.69 77 LYS A CA 1
ATOM 598 C C . LYS A 1 77 ? 22.734 -9.609 -13.68 1 80.69 77 LYS A C 1
ATOM 600 O O . LYS A 1 77 ? 21.672 -10.25 -13.711 1 80.69 77 LYS A O 1
ATOM 605 N N . PRO A 1 78 ? 23.438 -9.102 -14.703 1 74.94 78 PRO A N 1
ATOM 606 C CA . PRO A 1 78 ? 22.906 -9.484 -16.016 1 74.94 78 PRO A CA 1
ATOM 607 C C . PRO A 1 78 ? 22.812 -11 -16.188 1 74.94 78 PRO A C 1
ATOM 609 O O . PRO A 1 78 ? 23.734 -11.727 -15.773 1 74.94 78 PRO A O 1
ATOM 612 N N . GLY A 1 79 ? 21.672 -11.531 -16.594 1 77 79 GLY A N 1
ATOM 613 C CA . GLY A 1 79 ? 21.547 -12.945 -16.875 1 77 79 GLY A CA 1
ATOM 614 C C . GLY A 1 79 ? 20.922 -13.727 -15.734 1 77 79 GLY A C 1
ATOM 615 O O . GLY A 1 79 ? 20.641 -14.922 -15.867 1 77 79 GLY A O 1
ATOM 616 N N . ASP A 1 80 ? 20.734 -13.094 -14.633 1 84.38 80 ASP A N 1
ATOM 617 C CA . ASP A 1 80 ? 20.094 -13.781 -13.516 1 84.38 80 ASP A CA 1
ATOM 618 C C . ASP A 1 80 ? 18.734 -14.328 -13.922 1 84.38 80 ASP A C 1
ATOM 620 O O . ASP A 1 80 ? 17.969 -13.656 -14.617 1 84.38 80 ASP A O 1
ATOM 624 N N . PRO A 1 81 ? 18.547 -15.625 -13.547 1 84.75 81 PRO A N 1
ATOM 625 C CA . PRO A 1 81 ? 17.203 -16.156 -13.789 1 84.75 81 PRO A CA 1
ATOM 626 C C . PRO A 1 81 ? 16.109 -15.344 -13.086 1 84.75 81 PRO A C 1
ATOM 628 O O . PRO A 1 81 ? 16.391 -14.625 -12.125 1 84.75 81 PRO A O 1
ATOM 631 N N . GLY A 1 82 ? 14.906 -15.422 -13.586 1 83.31 82 GLY A N 1
ATOM 632 C CA . GLY A 1 82 ? 13.766 -14.672 -13.07 1 83.31 82 GLY A CA 1
ATOM 633 C C . GLY A 1 82 ? 13.57 -14.844 -11.578 1 83.31 82 GLY A C 1
ATOM 634 O O . GLY A 1 82 ? 13.328 -13.867 -10.867 1 83.31 82 GLY A O 1
ATOM 635 N N . LEU A 1 83 ? 13.711 -16.078 -11.133 1 87.62 83 LEU A N 1
ATOM 636 C CA . LEU A 1 83 ? 13.516 -16.359 -9.711 1 87.62 83 LEU A CA 1
ATOM 637 C C . LEU A 1 83 ? 14.578 -15.664 -8.867 1 87.62 83 LEU A C 1
ATOM 639 O O . LEU A 1 83 ? 14.273 -15.117 -7.801 1 87.62 83 LEU A O 1
ATOM 643 N N . GLU A 1 84 ? 15.82 -15.695 -9.312 1 89.38 84 GLU A N 1
ATOM 644 C CA . GLU A 1 84 ? 16.891 -15.031 -8.578 1 89.38 84 GLU A CA 1
ATOM 645 C C . GLU A 1 84 ? 16.688 -13.523 -8.555 1 89.38 84 GLU A C 1
ATOM 647 O O . GLU A 1 84 ? 16.969 -12.867 -7.547 1 89.38 84 GLU A O 1
ATOM 652 N N . ARG A 1 85 ? 16.203 -12.938 -9.602 1 87.06 85 ARG A N 1
ATOM 653 C CA . ARG A 1 85 ? 15.898 -11.516 -9.641 1 87.06 85 ARG A CA 1
ATOM 654 C C . ARG A 1 85 ? 14.812 -11.148 -8.641 1 87.06 85 ARG A C 1
ATOM 656 O O . ARG A 1 85 ? 14.875 -10.102 -7.996 1 87.06 85 ARG A O 1
ATOM 663 N N . MET A 1 86 ? 13.836 -12.023 -8.531 1 88.62 86 MET A N 1
ATOM 664 C CA . MET A 1 86 ? 12.781 -11.82 -7.539 1 88.62 86 MET A CA 1
ATOM 665 C C . MET A 1 86 ? 13.352 -11.867 -6.125 1 88.62 86 MET A C 1
ATOM 667 O O . MET A 1 86 ? 13 -11.047 -5.277 1 88.62 86 MET A O 1
ATOM 671 N N . ARG A 1 87 ? 14.242 -12.805 -5.883 1 92.5 87 ARG A N 1
ATOM 672 C CA . ARG A 1 87 ? 14.875 -12.906 -4.57 1 92.5 87 ARG A CA 1
ATOM 673 C C . ARG A 1 87 ? 15.664 -11.648 -4.242 1 92.5 87 ARG A C 1
ATOM 675 O O . ARG A 1 87 ? 15.609 -11.148 -3.115 1 92.5 87 ARG A O 1
ATOM 682 N N . VAL A 1 88 ? 16.375 -11.156 -5.207 1 91.31 88 VAL A N 1
ATOM 683 C CA . VAL A 1 88 ? 17.172 -9.945 -5.027 1 91.31 88 VAL A CA 1
ATOM 684 C C . VAL A 1 88 ? 16.25 -8.758 -4.746 1 91.31 88 VAL A C 1
ATOM 686 O O . VAL A 1 88 ? 16.516 -7.957 -3.85 1 91.31 88 VAL A O 1
ATOM 689 N N . LEU A 1 89 ? 15.18 -8.648 -5.516 1 90.25 89 LEU A N 1
ATOM 690 C CA . LEU A 1 89 ? 14.211 -7.578 -5.312 1 90.25 89 LEU A CA 1
ATOM 691 C C . LEU A 1 89 ? 13.688 -7.594 -3.881 1 90.25 89 LEU A C 1
ATOM 693 O O . LEU A 1 89 ? 13.711 -6.566 -3.195 1 90.25 89 LEU A O 1
ATOM 697 N N . VAL A 1 90 ? 13.273 -8.734 -3.424 1 94.38 90 VAL A N 1
ATOM 698 C CA . VAL A 1 90 ? 12.688 -8.883 -2.096 1 94.38 90 VAL A CA 1
ATOM 699 C C . VAL A 1 90 ? 13.727 -8.539 -1.03 1 94.38 90 VAL A C 1
ATOM 701 O O . VAL A 1 90 ? 13.469 -7.727 -0.143 1 94.38 90 VAL A O 1
ATOM 704 N N . ARG A 1 91 ? 14.883 -9.078 -1.153 1 95.88 91 ARG A N 1
ATOM 705 C CA . ARG A 1 91 ? 15.945 -8.844 -0.182 1 95.88 91 ARG A CA 1
ATOM 706 C C . ARG A 1 91 ? 16.312 -7.359 -0.12 1 95.88 91 ARG A C 1
ATOM 708 O O . ARG A 1 91 ? 16.5 -6.809 0.965 1 95.88 91 ARG A O 1
ATOM 715 N N . THR A 1 92 ? 16.422 -6.789 -1.267 1 93.44 92 THR A N 1
ATOM 716 C CA . THR A 1 92 ? 16.812 -5.387 -1.34 1 93.44 92 THR A CA 1
ATOM 717 C C . THR A 1 92 ? 15.758 -4.5 -0.675 1 93.44 92 THR A C 1
ATOM 719 O O . THR A 1 92 ? 16.094 -3.541 0.022 1 93.44 92 THR A O 1
ATOM 722 N N . LEU A 1 93 ? 14.531 -4.781 -0.839 1 93.12 93 LEU A N 1
ATOM 723 C CA . LEU A 1 93 ? 13.469 -3.984 -0.237 1 93.12 93 LEU A CA 1
ATOM 724 C C . LEU A 1 93 ? 13.438 -4.176 1.275 1 93.12 93 LEU A C 1
ATOM 726 O O . LEU A 1 93 ? 13.195 -3.225 2.021 1 93.12 93 LEU A O 1
ATOM 730 N N . PHE A 1 94 ? 13.68 -5.383 1.709 1 96.25 94 PHE A N 1
ATOM 731 C CA . PHE A 1 94 ? 13.797 -5.617 3.143 1 96.25 94 PHE A CA 1
ATOM 732 C C . PHE A 1 94 ? 14.961 -4.836 3.73 1 96.25 94 PHE A C 1
ATOM 734 O O . PHE A 1 94 ? 14.836 -4.211 4.785 1 96.25 94 PHE A O 1
ATOM 741 N N . ASP A 1 95 ? 16.094 -4.859 3.035 1 96.5 95 ASP A N 1
ATOM 742 C CA . ASP A 1 95 ? 17.25 -4.082 3.463 1 96.5 95 ASP A CA 1
ATOM 743 C C . ASP A 1 95 ? 16.922 -2.594 3.527 1 96.5 95 ASP A C 1
ATOM 745 O O . ASP A 1 95 ? 17.266 -1.919 4.5 1 96.5 95 ASP A O 1
ATOM 749 N N . PHE A 1 96 ? 16.25 -2.182 2.545 1 93.5 96 PHE A N 1
ATOM 750 C CA . PHE A 1 96 ? 15.875 -0.775 2.463 1 93.5 96 PHE A CA 1
ATOM 751 C C . PHE A 1 96 ? 15 -0.375 3.643 1 93.5 96 PHE A C 1
ATOM 753 O O . PHE A 1 96 ? 15.258 0.633 4.305 1 93.5 96 PHE A O 1
ATOM 760 N N . ALA A 1 97 ? 14.062 -1.133 3.936 1 93.62 97 ALA A N 1
ATOM 761 C CA . ALA A 1 97 ? 13.117 -0.85 5.016 1 93.62 97 ALA A CA 1
ATOM 762 C C . ALA A 1 97 ? 13.828 -0.837 6.367 1 93.62 97 ALA A C 1
ATOM 764 O O . ALA A 1 97 ? 13.484 -0.042 7.246 1 93.62 97 ALA A O 1
ATOM 765 N N . THR A 1 98 ? 14.805 -1.723 6.543 1 96 98 THR A N 1
ATOM 766 C CA . THR A 1 98 ? 15.477 -1.865 7.832 1 96 98 THR A CA 1
ATOM 767 C C . THR A 1 98 ? 16.594 -0.833 7.977 1 96 98 THR A C 1
ATOM 769 O O . THR A 1 98 ? 16.797 -0.279 9.062 1 96 98 THR A O 1
ATOM 772 N N . ASP A 1 99 ? 17.234 -0.502 6.855 1 95.31 99 ASP A N 1
ATOM 773 C CA . ASP A 1 99 ? 18.422 0.342 6.906 1 95.31 99 ASP A CA 1
ATOM 774 C C . ASP A 1 99 ? 18.062 1.819 6.805 1 95.31 99 ASP A C 1
ATOM 776 O O . ASP A 1 99 ? 18.812 2.688 7.25 1 95.31 99 ASP A O 1
ATOM 780 N N . GLN A 1 100 ? 16.953 2.094 6.188 1 94.12 100 GLN A N 1
ATOM 781 C CA . GLN A 1 100 ? 16.531 3.469 5.953 1 94.12 100 GLN A CA 1
ATOM 782 C C . GLN A 1 100 ? 15.07 3.668 6.379 1 94.12 100 GLN A C 1
ATOM 784 O O . GLN A 1 100 ? 14.211 3.967 5.551 1 94.12 100 GLN A O 1
ATOM 789 N N . PRO A 1 101 ? 14.844 3.648 7.668 1 92.62 101 PRO A N 1
ATOM 790 C CA . PRO A 1 101 ? 13.461 3.676 8.164 1 92.62 101 PRO A CA 1
ATOM 791 C C . PRO A 1 101 ? 12.742 4.98 7.828 1 92.62 101 PRO A C 1
ATOM 793 O O . PRO A 1 101 ? 11.531 4.977 7.594 1 92.62 101 PRO A O 1
ATOM 796 N N . SER A 1 102 ? 13.477 6.09 7.785 1 92.12 102 SER A N 1
ATOM 797 C CA . SER A 1 102 ? 12.836 7.359 7.441 1 92.12 102 SER A CA 1
ATOM 798 C C . SER A 1 102 ? 12.422 7.391 5.977 1 92.12 102 SER A C 1
ATOM 800 O O . SER A 1 102 ? 11.328 7.852 5.648 1 92.12 102 SER A O 1
ATOM 802 N N . ALA A 1 103 ? 13.289 6.891 5.145 1 91.12 103 ALA A N 1
ATOM 803 C CA . ALA A 1 103 ? 12.961 6.824 3.723 1 91.12 103 ALA A CA 1
ATOM 804 C C . ALA A 1 103 ? 11.781 5.887 3.477 1 91.12 103 ALA A C 1
ATOM 806 O O . ALA A 1 103 ? 10.883 6.195 2.686 1 91.12 103 ALA A O 1
ATOM 807 N N . TRP A 1 104 ? 11.766 4.77 4.18 1 89.88 104 TRP A N 1
ATOM 808 C CA . TRP A 1 104 ? 10.664 3.822 4.086 1 89.88 104 TRP A CA 1
ATOM 809 C C . TRP A 1 104 ? 9.352 4.469 4.512 1 89.88 104 TRP A C 1
ATOM 811 O O . TRP A 1 104 ? 8.336 4.336 3.826 1 89.88 104 TRP A O 1
ATOM 821 N N . ALA A 1 105 ? 9.438 5.219 5.555 1 86.44 105 ALA A N 1
ATOM 822 C CA . ALA A 1 105 ? 8.25 5.891 6.07 1 86.44 105 ALA A CA 1
ATOM 823 C C . ALA A 1 105 ? 7.703 6.891 5.055 1 86.44 105 ALA A C 1
ATOM 825 O O . ALA A 1 105 ? 6.488 6.992 4.867 1 86.44 105 ALA A O 1
ATOM 826 N N . VAL A 1 106 ? 8.562 7.578 4.441 1 85.31 106 VAL A N 1
ATOM 827 C CA . VAL A 1 106 ? 8.148 8.547 3.426 1 85.31 106 VAL A CA 1
ATOM 828 C C . VAL A 1 106 ? 7.473 7.816 2.268 1 85.31 106 VAL A C 1
ATOM 830 O O . VAL A 1 106 ? 6.43 8.258 1.775 1 85.31 106 VAL A O 1
ATOM 833 N N . MET A 1 107 ? 8.008 6.68 1.906 1 83.69 107 MET A N 1
ATOM 834 C CA . MET A 1 107 ? 7.48 5.922 0.774 1 83.69 107 MET A CA 1
ATOM 835 C C . MET A 1 107 ? 6.109 5.344 1.1 1 83.69 107 MET A C 1
ATOM 837 O O . MET A 1 107 ? 5.18 5.453 0.3 1 83.69 107 MET A O 1
ATOM 841 N N . ILE A 1 108 ? 5.949 4.781 2.223 1 80 108 ILE A N 1
ATOM 842 C CA . ILE A 1 108 ? 4.715 4.102 2.604 1 80 108 ILE A CA 1
ATOM 843 C C . ILE A 1 108 ? 3.607 5.129 2.824 1 80 108 ILE A C 1
ATOM 845 O O . ILE A 1 108 ? 2.447 4.883 2.486 1 80 108 ILE A O 1
ATOM 849 N N . ARG A 1 109 ? 3.953 6.23 3.344 1 75 109 ARG A N 1
ATOM 850 C CA . ARG A 1 109 ? 2.967 7.266 3.645 1 75 109 ARG A CA 1
ATOM 851 C C . ARG A 1 109 ? 2.496 7.957 2.371 1 75 109 ARG A C 1
ATOM 853 O O . ARG A 1 109 ? 1.361 8.43 2.299 1 75 109 ARG A O 1
ATOM 860 N N . HIS A 1 110 ? 3.346 7.863 1.37 1 67.31 110 HIS A N 1
ATOM 861 C CA . HIS A 1 110 ? 3.027 8.734 0.246 1 67.31 110 HIS A CA 1
ATOM 862 C C . HIS A 1 110 ? 2.951 7.949 -1.058 1 67.31 110 HIS A C 1
ATOM 864 O O . HIS A 1 110 ? 2.77 8.531 -2.131 1 67.31 110 HIS A O 1
ATOM 870 N N . PHE A 1 111 ? 3.139 6.699 -0.959 1 59.97 111 PHE A N 1
ATOM 871 C CA . PHE A 1 111 ? 3.174 5.852 -2.145 1 59.97 111 PHE A CA 1
ATOM 872 C C . PHE A 1 111 ? 1.844 5.902 -2.887 1 59.97 111 PHE A C 1
ATOM 874 O O . PHE A 1 111 ? 1.812 5.879 -4.117 1 59.97 111 PHE A O 1
ATOM 881 N N . ASP A 1 112 ? 0.739 5.984 -2.191 1 53.06 112 ASP A N 1
ATOM 882 C CA . ASP A 1 112 ? -0.546 5.91 -2.881 1 53.06 112 ASP A CA 1
ATOM 883 C C . ASP A 1 112 ? -1.33 7.211 -2.717 1 53.06 112 ASP A C 1
ATOM 885 O O . ASP A 1 112 ? -2.551 7.23 -2.889 1 53.06 112 ASP A O 1
ATOM 889 N N . LYS A 1 113 ? -0.649 8.273 -2.324 1 55.34 113 LYS A N 1
ATOM 890 C CA . LYS A 1 113 ? -1.423 9.453 -1.958 1 55.34 113 LYS A CA 1
ATOM 891 C C . LYS A 1 113 ? -1.543 10.422 -3.133 1 55.34 113 LYS A C 1
ATOM 893 O O . LYS A 1 113 ? -0.534 10.891 -3.66 1 55.34 113 LYS A O 1
ATOM 898 N N . PRO A 1 114 ? -2.793 10.438 -3.639 1 48.06 114 PRO A N 1
ATOM 899 C CA . PRO A 1 114 ? -3.014 11.492 -4.625 1 48.06 114 PRO A CA 1
ATOM 900 C C . PRO A 1 114 ? -2.621 12.875 -4.109 1 48.06 114 PRO A C 1
ATOM 902 O O . PRO A 1 114 ? -2.449 13.812 -4.898 1 48.06 114 PRO A O 1
ATOM 905 N N . GLU A 1 115 ? -2.736 13.023 -2.848 1 45.78 115 GLU A N 1
ATOM 906 C CA . GLU A 1 115 ? -2.705 14.398 -2.363 1 45.78 115 GLU A CA 1
ATOM 907 C C . GLU A 1 115 ? -1.318 15.016 -2.539 1 45.78 115 GLU A C 1
ATOM 909 O O . GLU A 1 115 ? -1.163 16.234 -2.479 1 45.78 115 GLU A O 1
ATOM 914 N N . VAL A 1 116 ? -0.356 14.203 -2.227 1 48.28 116 VAL A N 1
ATOM 915 C CA . VAL A 1 116 ? 0.903 14.938 -2.236 1 48.28 116 VAL A CA 1
ATOM 916 C C . VAL A 1 116 ? 1.298 15.266 -3.676 1 48.28 116 VAL A C 1
ATOM 918 O O . VAL A 1 116 ? 2.402 15.75 -3.928 1 48.28 116 VAL A O 1
ATOM 921 N N . GLY A 1 117 ? 0.408 15.219 -4.496 1 48.12 117 GLY A N 1
ATOM 922 C CA . GLY A 1 117 ? 0.657 15.758 -5.824 1 48.12 117 GLY A CA 1
ATOM 923 C C . GLY A 1 117 ? 1.252 14.742 -6.777 1 48.12 117 GLY A C 1
ATOM 924 O O . GLY A 1 117 ? 1.523 13.602 -6.391 1 48.12 117 GLY A O 1
ATOM 925 N N . ASP A 1 118 ? 1.25 15.094 -8.055 1 52.16 118 ASP A N 1
ATOM 926 C CA . ASP A 1 118 ? 1.78 14.422 -9.242 1 52.16 118 ASP A CA 1
ATOM 927 C C . ASP A 1 118 ? 3.158 13.828 -8.969 1 52.16 118 ASP A C 1
ATOM 929 O O . ASP A 1 118 ? 3.557 12.852 -9.602 1 52.16 118 ASP A O 1
ATOM 933 N N . GLU A 1 119 ? 3.676 14.375 -7.977 1 50.03 119 GLU A N 1
ATOM 934 C CA . GLU A 1 119 ? 5.098 14.055 -7.859 1 50.03 119 GLU A CA 1
ATOM 935 C C . GLU A 1 119 ? 5.305 12.664 -7.262 1 50.03 119 GLU A C 1
ATOM 937 O O . GLU A 1 119 ? 6.23 11.953 -7.641 1 50.03 119 GLU A O 1
ATOM 942 N N . LEU A 1 120 ? 4.41 12.258 -6.41 1 54.22 120 LEU A N 1
ATOM 943 C CA . LEU A 1 120 ? 4.633 10.945 -5.82 1 54.22 120 LEU A CA 1
ATOM 944 C C . LEU A 1 120 ? 4.105 9.836 -6.73 1 54.22 120 LEU A C 1
ATOM 946 O O . LEU A 1 120 ? 4.551 8.695 -6.648 1 54.22 120 LEU A O 1
ATOM 950 N N . GLN A 1 121 ? 3.201 10.273 -7.492 1 61.22 121 GLN A N 1
ATOM 951 C CA . GLN A 1 121 ? 2.82 9.344 -8.555 1 61.22 121 GLN A CA 1
ATOM 952 C C . GLN A 1 121 ? 4.039 8.883 -9.344 1 61.22 121 GLN A C 1
ATOM 954 O O . GLN A 1 121 ? 4.121 7.723 -9.75 1 61.22 121 GLN A O 1
ATOM 959 N N . GLY A 1 122 ? 4.969 9.695 -9.266 1 62.66 122 GLY A N 1
ATOM 960 C CA . GLY A 1 122 ? 6.199 9.398 -9.984 1 62.66 122 GLY A CA 1
ATOM 961 C C . GLY A 1 122 ? 7.027 8.312 -9.32 1 62.66 122 GLY A C 1
ATOM 962 O O . GLY A 1 122 ? 7.598 7.461 -10.008 1 62.66 122 GLY A O 1
ATOM 963 N N . VAL A 1 123 ? 6.891 8.219 -7.992 1 62.88 123 VAL A N 1
ATOM 964 C CA . VAL A 1 123 ? 7.695 7.246 -7.266 1 62.88 123 VAL A CA 1
ATOM 965 C C . VAL A 1 123 ? 7.152 5.84 -7.504 1 62.88 123 VAL A C 1
ATOM 967 O O . VAL A 1 123 ? 7.918 4.902 -7.734 1 62.88 123 VAL A O 1
ATOM 970 N N . ARG A 1 124 ? 5.883 5.746 -7.477 1 67.81 124 ARG A N 1
ATOM 971 C CA . ARG A 1 124 ? 5.242 4.461 -7.738 1 67.81 124 ARG A CA 1
ATOM 972 C C . ARG A 1 124 ? 5.562 3.965 -9.141 1 67.81 124 ARG A C 1
ATOM 974 O O . ARG A 1 124 ? 5.902 2.795 -9.328 1 67.81 124 ARG A O 1
ATOM 981 N N . ASP A 1 125 ? 5.48 4.934 -10.031 1 70.25 125 ASP A N 1
ATOM 982 C CA . ASP A 1 125 ? 5.734 4.578 -11.422 1 70.25 125 ASP A CA 1
ATOM 983 C C . ASP A 1 125 ? 7.195 4.184 -11.633 1 70.25 125 ASP A C 1
ATOM 985 O O . ASP A 1 125 ? 7.488 3.242 -12.375 1 70.25 125 ASP A O 1
ATOM 989 N N . ASP A 1 126 ? 7.953 4.848 -10.883 1 70.69 126 ASP A N 1
ATOM 990 C CA . ASP A 1 126 ? 9.375 4.562 -11.016 1 70.69 126 ASP A CA 1
ATOM 991 C C . ASP A 1 126 ? 9.719 3.191 -10.43 1 70.69 126 ASP A C 1
ATOM 993 O O . ASP A 1 126 ? 10.461 2.42 -11.039 1 70.69 126 ASP A O 1
ATOM 997 N N . LEU A 1 127 ? 9.156 2.924 -9.281 1 71.81 127 LEU A N 1
ATOM 998 C CA . LEU A 1 127 ? 9.398 1.622 -8.672 1 71.81 127 LEU A CA 1
ATOM 999 C C . LEU A 1 127 ? 8.805 0.503 -9.523 1 71.81 127 LEU A C 1
ATOM 1001 O O . LEU A 1 127 ? 9.422 -0.553 -9.68 1 71.81 127 LEU A O 1
ATOM 1005 N N . GLY A 1 128 ? 7.664 0.794 -10.055 1 75.19 128 GLY A N 1
ATOM 1006 C CA . GLY A 1 128 ? 7.047 -0.15 -10.977 1 75.19 128 GLY A CA 1
ATOM 1007 C C . GLY A 1 128 ? 7.91 -0.445 -12.188 1 75.19 128 GLY A C 1
ATOM 1008 O O . GLY A 1 128 ? 8.031 -1.6 -12.609 1 75.19 128 GLY A O 1
ATOM 1009 N N . ALA A 1 129 ? 8.5 0.605 -12.672 1 73.56 129 ALA A N 1
ATOM 1010 C CA . ALA A 1 129 ? 9.344 0.464 -13.852 1 73.56 129 ALA A CA 1
ATOM 1011 C C . ALA A 1 129 ? 10.57 -0.386 -13.547 1 73.56 129 ALA A C 1
ATOM 1013 O O . ALA A 1 129 ? 11 -1.191 -14.375 1 73.56 129 ALA A O 1
ATOM 1014 N N . ILE A 1 130 ? 11.031 -0.241 -12.422 1 72.44 130 ILE A N 1
ATOM 1015 C CA . ILE A 1 130 ? 12.195 -1.014 -12.016 1 72.44 130 ILE A CA 1
ATOM 1016 C C . ILE A 1 130 ? 11.828 -2.494 -11.922 1 72.44 130 ILE A C 1
ATOM 1018 O O . ILE A 1 130 ? 12.57 -3.354 -12.398 1 72.44 130 ILE A O 1
ATOM 1022 N N . ILE A 1 131 ? 10.719 -2.742 -11.375 1 72.69 131 ILE A N 1
ATOM 1023 C CA . ILE A 1 131 ? 10.258 -4.113 -11.203 1 72.69 131 ILE A CA 1
ATOM 1024 C C . ILE A 1 131 ? 9.992 -4.742 -12.57 1 72.69 131 ILE A C 1
ATOM 1026 O O . ILE A 1 131 ? 10.375 -5.887 -12.82 1 72.69 131 ILE A O 1
ATOM 1030 N N . VAL A 1 132 ? 9.375 -3.957 -13.438 1 71.56 132 VAL A N 1
ATOM 1031 C CA . VAL A 1 132 ? 9.109 -4.426 -14.797 1 71.56 132 VAL A CA 1
ATOM 1032 C C . VAL A 1 132 ? 10.422 -4.75 -15.5 1 71.56 132 VAL A C 1
ATOM 1034 O O . VAL A 1 132 ? 10.555 -5.805 -16.125 1 71.56 132 VAL A O 1
ATOM 1037 N N . ASP A 1 133 ? 11.305 -3.859 -15.344 1 69.5 133 ASP A N 1
ATOM 1038 C CA . ASP A 1 133 ? 12.609 -4.059 -15.969 1 69.5 133 ASP A CA 1
ATOM 1039 C C . ASP A 1 133 ? 13.289 -5.312 -15.43 1 69.5 133 ASP A C 1
ATOM 1041 O O . ASP A 1 133 ? 13.891 -6.074 -16.188 1 69.5 133 ASP A O 1
ATOM 1045 N N . LEU A 1 134 ? 13.156 -5.539 -14.227 1 69.25 134 LEU A N 1
ATOM 1046 C CA . LEU A 1 134 ? 13.797 -6.676 -13.57 1 69.25 134 LEU A CA 1
ATOM 1047 C C . LEU A 1 134 ? 13.133 -7.984 -13.977 1 69.25 134 LEU A C 1
ATOM 1049 O O . LEU A 1 134 ? 13.805 -9.016 -14.109 1 69.25 134 LEU A O 1
ATOM 1053 N N . MET A 1 135 ? 11.859 -7.82 -14.094 1 66.69 135 MET A N 1
ATOM 1054 C CA . MET A 1 135 ? 11.117 -9.039 -14.391 1 66.69 135 MET A CA 1
ATOM 1055 C C . MET A 1 135 ? 11.156 -9.344 -15.891 1 66.69 135 MET A C 1
ATOM 1057 O O . MET A 1 135 ? 11.039 -10.5 -16.297 1 66.69 135 MET A O 1
ATOM 1061 N N . LEU A 1 136 ? 11.133 -8.211 -16.75 1 60.16 136 LEU A N 1
ATOM 1062 C CA . LEU A 1 136 ? 11.102 -8.367 -18.203 1 60.16 136 LEU A CA 1
ATOM 1063 C C . LEU A 1 136 ? 12.508 -8.539 -18.766 1 60.16 136 LEU A C 1
ATOM 1065 O O . LEU A 1 136 ? 12.68 -8.992 -19.891 1 60.16 136 LEU A O 1
ATOM 1069 N N . LEU A 1 137 ? 13.508 -7.926 -18.172 1 52.44 137 LEU A N 1
ATOM 1070 C CA . LEU A 1 137 ? 14.836 -7.91 -18.781 1 52.44 137 LEU A CA 1
ATOM 1071 C C . LEU A 1 137 ? 15.172 -9.273 -19.391 1 52.44 137 LEU A C 1
ATOM 1073 O O . LEU A 1 137 ? 16.141 -9.398 -20.141 1 52.44 137 LEU A O 1
ATOM 1077 N N . ASN A 1 138 ? 14.633 -10.242 -19.062 1 46.94 138 ASN A N 1
ATOM 1078 C CA . ASN A 1 138 ? 15.117 -11.203 -20.047 1 46.94 138 ASN A CA 1
ATOM 1079 C C . ASN A 1 138 ? 14.656 -10.844 -21.453 1 46.94 138 ASN A C 1
ATOM 1081 O O . ASN A 1 138 ? 14.531 -11.719 -22.312 1 46.94 138 ASN A O 1
ATOM 1085 N N . ARG A 1 139 ? 14.18 -9.641 -21.531 1 46.75 139 ARG A N 1
ATOM 1086 C CA . ARG A 1 139 ? 13.656 -9.125 -22.797 1 46.75 139 ARG A CA 1
ATOM 1087 C C . ARG A 1 139 ? 14.758 -9.016 -23.844 1 46.75 139 ARG A C 1
ATOM 1089 O O . ARG A 1 139 ? 14.477 -8.836 -25.031 1 46.75 139 ARG A O 1
ATOM 1096 N N . ARG A 1 140 ? 15.844 -8.508 -23.484 1 44.69 140 ARG A N 1
ATOM 1097 C CA . ARG A 1 140 ? 16.797 -8.148 -24.516 1 44.69 140 ARG A CA 1
ATOM 1098 C C . ARG A 1 140 ? 16.828 -9.195 -25.625 1 44.69 140 ARG A C 1
ATOM 1100 O O . ARG A 1 140 ? 17.219 -8.906 -26.766 1 44.69 140 ARG A O 1
ATOM 1107 N N . ASN A 1 141 ? 16.438 -10.172 -25.281 1 43.56 141 ASN A N 1
ATOM 1108 C CA . ASN A 1 141 ? 16.688 -11.133 -26.344 1 43.56 141 ASN A CA 1
ATOM 1109 C C . ASN A 1 141 ? 15.477 -11.266 -27.266 1 43.56 141 ASN A C 1
ATOM 1111 O O . ASN A 1 141 ? 15.555 -11.922 -28.312 1 43.56 141 ASN A O 1
ATOM 1115 N N . ASN A 1 142 ? 14.148 -10.695 -26.844 1 42 142 ASN A N 1
ATOM 1116 C CA . ASN A 1 142 ? 13.086 -10.766 -27.844 1 42 142 ASN A CA 1
ATOM 1117 C C . ASN A 1 142 ? 12.133 -9.57 -27.734 1 42 142 ASN A C 1
ATOM 1119 O O . ASN A 1 142 ? 11.102 -9.656 -27.062 1 42 142 ASN A O 1
ATOM 1123 N N . PRO A 1 143 ? 12.523 -8.445 -28.328 1 46.94 143 PRO A N 1
ATOM 1124 C CA . PRO A 1 143 ? 11.797 -7.18 -28.266 1 46.94 143 PRO A CA 1
ATOM 1125 C C . PRO A 1 143 ? 10.305 -7.344 -28.547 1 46.94 143 PRO A C 1
ATOM 1127 O O . PRO A 1 143 ? 9.484 -6.617 -27.984 1 46.94 143 PRO A O 1
ATOM 1130 N N . THR A 1 144 ? 9.914 -8.094 -29.469 1 47.22 144 THR A N 1
ATOM 1131 C CA . THR A 1 144 ? 8.523 -8.25 -29.875 1 47.22 144 THR A CA 1
ATOM 1132 C C . THR A 1 144 ? 7.676 -8.758 -28.719 1 47.22 144 THR A C 1
ATOM 1134 O O . THR A 1 144 ? 6.539 -8.32 -28.531 1 47.22 144 THR A O 1
ATOM 1137 N N . ARG A 1 145 ? 8.102 -9.711 -28.141 1 48.53 145 ARG A N 1
ATOM 1138 C CA . ARG A 1 145 ? 7.387 -10.305 -27.016 1 48.53 145 ARG A CA 1
ATOM 1139 C C . ARG A 1 145 ? 7.215 -9.297 -25.891 1 48.53 145 ARG A C 1
ATOM 1141 O O . ARG A 1 145 ? 6.238 -9.367 -25.141 1 48.53 145 ARG A O 1
ATOM 1148 N N . LEU A 1 146 ? 8.062 -8.328 -25.938 1 50.31 146 LEU A N 1
ATOM 1149 C CA . LEU A 1 146 ? 8 -7.293 -24.906 1 50.31 146 LEU A CA 1
ATOM 1150 C C . LEU A 1 146 ? 6.773 -6.406 -25.094 1 50.31 146 LEU A C 1
ATOM 1152 O O . LEU A 1 146 ? 6.098 -6.062 -24.125 1 50.31 146 LEU A O 1
ATOM 1156 N N . ALA A 1 147 ? 6.656 -6.008 -26.328 1 51.53 147 ALA A N 1
ATOM 1157 C CA . ALA A 1 147 ? 5.516 -5.137 -26.609 1 51.53 147 ALA A CA 1
ATOM 1158 C C . ALA A 1 147 ? 4.211 -5.781 -26.141 1 51.53 147 ALA A C 1
ATOM 1160 O O . ALA A 1 147 ? 3.32 -5.094 -25.625 1 51.53 147 ALA A O 1
ATOM 1161 N N . ALA A 1 148 ? 4.105 -7.059 -26.328 1 50.78 148 ALA A N 1
ATOM 1162 C CA . ALA A 1 148 ? 2.893 -7.785 -25.969 1 50.78 148 ALA A CA 1
ATOM 1163 C C . ALA A 1 148 ? 2.803 -7.965 -24.453 1 50.78 148 ALA A C 1
ATOM 1165 O O . ALA A 1 148 ? 1.706 -8.078 -23.906 1 50.78 148 ALA A O 1
ATOM 1166 N N . ALA A 1 149 ? 4.008 -7.934 -23.875 1 54.97 149 ALA A N 1
ATOM 1167 C CA . ALA A 1 149 ? 4.094 -8.211 -22.438 1 54.97 149 ALA A CA 1
ATOM 1168 C C . ALA A 1 149 ? 3.879 -6.945 -21.625 1 54.97 149 ALA A C 1
ATOM 1170 O O . ALA A 1 149 ? 3.5 -7.016 -20.453 1 54.97 149 ALA A O 1
ATOM 1171 N N . GLU A 1 150 ? 3.998 -5.859 -22.297 1 58.81 150 GLU A N 1
ATOM 1172 C CA . GLU A 1 150 ? 4.109 -4.582 -21.594 1 58.81 150 GLU A CA 1
ATOM 1173 C C . GLU A 1 150 ? 2.846 -4.277 -20.797 1 58.81 150 GLU A C 1
ATOM 1175 O O . GLU A 1 150 ? 2.922 -3.926 -19.609 1 58.81 150 GLU A O 1
ATOM 1180 N N . PRO A 1 151 ? 1.767 -4.414 -21.531 1 58.66 151 PRO A N 1
ATOM 1181 C CA . PRO A 1 151 ? 0.591 -4.07 -20.719 1 58.66 151 PRO A CA 1
ATOM 1182 C C . PRO A 1 151 ? 0.41 -4.992 -19.516 1 58.66 151 PRO A C 1
ATOM 1184 O O . PRO A 1 151 ? -0.033 -4.547 -18.453 1 58.66 151 PRO A O 1
ATOM 1187 N N . VAL A 1 152 ? 0.872 -6.207 -19.734 1 57.91 152 VAL A N 1
ATOM 1188 C CA . VAL A 1 152 ? 0.673 -7.191 -18.672 1 57.91 152 VAL A CA 1
ATOM 1189 C C . VAL A 1 152 ? 1.618 -6.898 -17.516 1 57.91 152 VAL A C 1
ATOM 1191 O O . VAL A 1 152 ? 1.208 -6.926 -16.359 1 57.91 152 VAL A O 1
ATOM 1194 N N . VAL A 1 153 ? 2.773 -6.539 -17.938 1 63.91 153 VAL A N 1
ATOM 1195 C CA . VAL A 1 153 ? 3.781 -6.336 -16.906 1 63.91 153 VAL A CA 1
ATOM 1196 C C . VAL A 1 153 ? 3.484 -5.051 -16.141 1 63.91 153 VAL A C 1
ATOM 1198 O O . VAL A 1 153 ? 3.707 -4.973 -14.93 1 63.91 153 VAL A O 1
ATOM 1201 N N . THR A 1 154 ? 2.832 -4.211 -16.922 1 74.69 154 THR A N 1
ATOM 1202 C CA . THR A 1 154 ? 2.514 -2.936 -16.297 1 74.69 154 THR A CA 1
ATOM 1203 C C . THR A 1 154 ? 1.46 -3.117 -15.211 1 74.69 154 THR A C 1
ATOM 1205 O O . THR A 1 154 ? 1.514 -2.459 -14.172 1 74.69 154 THR A O 1
ATOM 1208 N N . LEU A 1 155 ? 0.654 -4.117 -15.391 1 81.31 155 LEU A N 1
ATOM 1209 C CA . LEU A 1 155 ? -0.432 -4.305 -14.438 1 81.31 155 LEU A CA 1
ATOM 1210 C C . LEU A 1 155 ? 0.033 -5.125 -13.242 1 81.31 155 LEU A C 1
ATOM 1212 O O . LEU A 1 155 ? -0.579 -5.074 -12.172 1 81.31 155 LEU A O 1
ATOM 1216 N N . PHE A 1 156 ? 1.208 -5.738 -13.406 1 84.12 156 PHE A N 1
ATOM 1217 C CA . PHE A 1 156 ? 1.696 -6.566 -12.312 1 84.12 156 PHE A CA 1
ATOM 1218 C C . PHE A 1 156 ? 2.564 -5.754 -11.367 1 84.12 156 PHE A C 1
ATOM 1220 O O . PHE A 1 156 ? 2.711 -6.105 -10.188 1 84.12 156 PHE A O 1
ATOM 1227 N N . ALA A 1 157 ? 3.107 -4.672 -11.945 1 85.69 157 ALA A N 1
ATOM 1228 C CA . ALA A 1 157 ? 4.059 -3.883 -11.164 1 85.69 157 ALA A CA 1
ATOM 1229 C C . ALA A 1 157 ? 3.406 -3.338 -9.898 1 85.69 157 ALA A C 1
ATOM 1231 O O . ALA A 1 157 ? 3.947 -3.49 -8.797 1 85.69 157 ALA A O 1
ATOM 1232 N N . PRO A 1 158 ? 2.213 -2.809 -9.984 1 86.75 158 PRO A N 1
ATOM 1233 C CA . PRO A 1 158 ? 1.589 -2.309 -8.758 1 86.75 158 PRO A CA 1
ATOM 1234 C C . PRO A 1 158 ? 1.267 -3.422 -7.766 1 86.75 158 PRO A C 1
ATOM 1236 O O . PRO A 1 158 ? 1.348 -3.215 -6.551 1 86.75 158 PRO A O 1
ATOM 1239 N N . ILE A 1 159 ? 0.918 -4.574 -8.242 1 89.56 159 ILE A N 1
ATOM 1240 C CA . ILE A 1 159 ? 0.594 -5.688 -7.352 1 89.56 159 ILE A CA 1
ATOM 1241 C C . ILE A 1 159 ? 1.841 -6.113 -6.578 1 89.56 159 ILE A C 1
ATOM 1243 O O . ILE A 1 159 ? 1.796 -6.273 -5.355 1 89.56 159 ILE A O 1
ATOM 1247 N N . VAL A 1 160 ? 2.92 -6.219 -7.285 1 88.62 160 VAL A N 1
ATOM 1248 C CA . VAL A 1 160 ? 4.168 -6.672 -6.68 1 88.62 160 VAL A CA 1
ATOM 1249 C C . VAL A 1 160 ? 4.676 -5.621 -5.695 1 88.62 160 VAL A C 1
ATOM 1251 O O . VAL A 1 160 ? 4.984 -5.934 -4.543 1 88.62 160 VAL A O 1
ATOM 1254 N N . THR A 1 161 ? 4.688 -4.406 -6.176 1 87.06 161 THR A N 1
ATOM 1255 C CA . THR A 1 161 ? 5.203 -3.332 -5.336 1 87.06 161 THR A CA 1
ATOM 1256 C C . THR A 1 161 ? 4.324 -3.137 -4.102 1 87.06 161 THR A C 1
ATOM 1258 O O . THR A 1 161 ? 4.824 -3.107 -2.977 1 87.06 161 THR A O 1
ATOM 1261 N N . GLY A 1 162 ? 3.043 -3.061 -4.348 1 87.81 162 GLY A N 1
ATOM 1262 C CA . GLY A 1 162 ? 2.127 -2.889 -3.232 1 87.81 162 GLY A CA 1
ATOM 1263 C C . GLY A 1 162 ? 2.141 -4.055 -2.262 1 87.81 162 GLY A C 1
ATOM 1264 O O . GLY A 1 162 ? 2.102 -3.854 -1.045 1 87.81 162 GLY A O 1
ATOM 1265 N N . GLY A 1 163 ? 2.143 -5.203 -2.797 1 90.19 163 GLY A N 1
ATOM 1266 C CA . GLY A 1 163 ? 2.191 -6.391 -1.96 1 90.19 163 GLY A CA 1
ATOM 1267 C C . GLY A 1 163 ? 3.438 -6.465 -1.099 1 90.19 163 GLY A C 1
ATOM 1268 O O . GLY A 1 163 ? 3.357 -6.77 0.093 1 90.19 163 GLY A O 1
ATOM 1269 N N . LEU A 1 164 ? 4.559 -6.18 -1.687 1 91 164 LEU A N 1
ATOM 1270 C CA . LEU A 1 164 ? 5.816 -6.238 -0.953 1 91 164 LEU A CA 1
ATOM 1271 C C . LEU A 1 164 ? 5.879 -5.148 0.111 1 91 164 LEU A C 1
ATOM 1273 O O . LEU A 1 164 ? 6.32 -5.398 1.236 1 91 164 LEU A O 1
ATOM 1277 N N . MET A 1 165 ? 5.441 -4.023 -0.282 1 88.56 165 MET A N 1
ATOM 1278 C CA . MET A 1 165 ? 5.457 -2.932 0.688 1 88.56 165 MET A CA 1
ATOM 1279 C C . MET A 1 165 ? 4.543 -3.244 1.87 1 88.56 165 MET A C 1
ATOM 1281 O O . MET A 1 165 ? 4.902 -2.988 3.021 1 88.56 165 MET A O 1
ATOM 1285 N N . SER A 1 166 ? 3.449 -3.742 1.583 1 88 166 SER A N 1
ATOM 1286 C CA . SER A 1 166 ? 2.51 -4.102 2.639 1 88 166 SER A CA 1
ATOM 1287 C C . SER A 1 166 ? 3.082 -5.191 3.541 1 88 166 SER A C 1
ATOM 1289 O O . SER A 1 166 ? 2.992 -5.098 4.766 1 88 166 SER A O 1
ATOM 1291 N N . LEU A 1 167 ? 3.633 -6.195 2.977 1 91.31 167 LEU A N 1
ATOM 1292 C CA . LEU A 1 167 ? 4.199 -7.285 3.766 1 91.31 167 LEU A CA 1
ATOM 1293 C C . LEU A 1 167 ? 5.336 -6.785 4.648 1 91.31 167 LEU A C 1
ATOM 1295 O O . LEU A 1 167 ? 5.418 -7.145 5.824 1 91.31 167 LEU A O 1
ATOM 1299 N N . ILE A 1 168 ? 6.203 -6.027 4.07 1 92.56 168 ILE A N 1
ATOM 1300 C CA . ILE A 1 168 ? 7.371 -5.555 4.805 1 92.56 168 ILE A CA 1
ATOM 1301 C C . ILE A 1 168 ? 6.926 -4.648 5.953 1 92.56 168 ILE A C 1
ATOM 1303 O O . ILE A 1 168 ? 7.457 -4.738 7.062 1 92.56 168 ILE A O 1
ATOM 1307 N N . SER A 1 169 ? 5.988 -3.822 5.676 1 88.06 169 SER A N 1
ATOM 1308 C CA . SER A 1 169 ? 5.457 -2.98 6.742 1 88.06 169 SER A CA 1
ATOM 1309 C C . SER A 1 169 ? 4.828 -3.818 7.848 1 88.06 169 SER A C 1
ATOM 1311 O O . SER A 1 169 ? 5.023 -3.539 9.031 1 88.06 169 SER A O 1
ATOM 1313 N N . TRP A 1 170 ? 4.047 -4.793 7.469 1 86.38 170 TRP A N 1
ATOM 1314 C CA . TRP A 1 170 ? 3.463 -5.707 8.445 1 86.38 170 TRP A CA 1
ATOM 1315 C C . TRP A 1 170 ? 4.551 -6.398 9.258 1 86.38 170 TRP A C 1
ATOM 1317 O O . TRP A 1 170 ? 4.434 -6.523 10.484 1 86.38 170 TRP A O 1
ATOM 1327 N N . TRP A 1 171 ? 5.547 -6.867 8.594 1 90.69 171 TRP A N 1
ATOM 1328 C CA . TRP A 1 171 ? 6.648 -7.578 9.234 1 90.69 171 TRP A CA 1
ATOM 1329 C C . TRP A 1 171 ? 7.367 -6.68 10.234 1 90.69 171 TRP A C 1
ATOM 1331 O O . TRP A 1 171 ? 7.734 -7.125 11.32 1 90.69 171 TRP A O 1
ATOM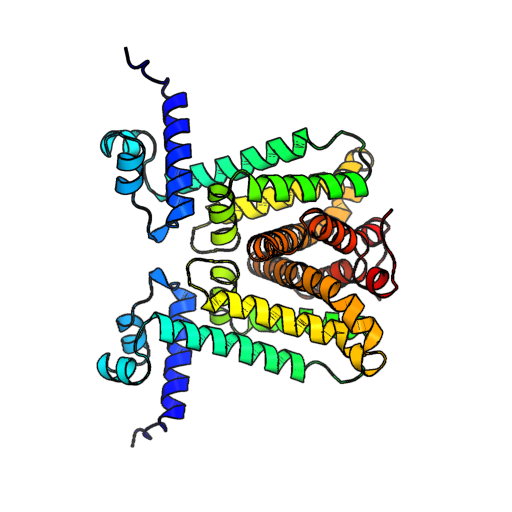 1341 N N . LEU A 1 172 ? 7.57 -5.441 9.898 1 89.75 172 LEU A N 1
ATOM 1342 C CA . LEU A 1 172 ? 8.211 -4.488 10.797 1 89.75 172 LEU A CA 1
ATOM 1343 C C . LEU A 1 172 ? 7.418 -4.348 12.094 1 89.75 172 LEU A C 1
ATOM 1345 O O . LEU A 1 172 ? 7.996 -4.098 13.156 1 89.75 172 LEU A O 1
ATOM 1349 N N . ASP A 1 173 ? 6.152 -4.566 11.984 1 84.19 173 ASP A N 1
ATOM 1350 C CA . ASP A 1 173 ? 5.285 -4.453 13.148 1 84.19 173 ASP A CA 1
ATOM 1351 C C . ASP A 1 173 ? 5.184 -5.785 13.891 1 84.19 173 ASP A C 1
ATOM 1353 O O . ASP A 1 173 ? 4.59 -5.859 14.969 1 84.19 173 ASP A O 1
ATOM 1357 N N . HIS A 1 174 ? 5.727 -6.797 13.297 1 86.62 174 HIS A N 1
ATOM 1358 C CA . HIS A 1 174 ? 5.684 -8.133 13.875 1 86.62 174 HIS A CA 1
ATOM 1359 C C . HIS A 1 174 ? 7.078 -8.742 13.969 1 86.62 174 HIS A C 1
ATOM 1361 O O . HIS A 1 174 ? 7.371 -9.742 13.305 1 86.62 174 HIS A O 1
ATOM 1367 N N . PRO A 1 175 ? 7.887 -8.211 14.875 1 89.31 175 PRO A N 1
ATOM 1368 C CA . PRO A 1 175 ? 9.289 -8.617 14.969 1 89.31 175 PRO A CA 1
ATOM 1369 C C . PRO A 1 175 ? 9.453 -10.078 15.398 1 89.31 175 PRO A C 1
ATOM 1371 O O . PRO A 1 175 ? 10.555 -10.625 15.312 1 89.31 175 PRO A O 1
ATOM 1374 N N . GLU A 1 176 ? 8.383 -10.695 15.828 1 89.94 176 GLU A N 1
ATOM 1375 C CA . GLU A 1 176 ? 8.445 -12.102 16.219 1 89.94 176 GLU A CA 1
ATOM 1376 C C . GLU A 1 176 ? 8.586 -13.016 15.008 1 89.94 176 GLU A C 1
ATOM 1378 O O . GLU A 1 176 ? 8.992 -14.172 15.141 1 89.94 176 GLU A O 1
ATOM 1383 N N . VAL A 1 177 ? 8.281 -12.5 13.891 1 90.69 177 VAL A N 1
ATOM 1384 C CA . VAL A 1 177 ? 8.422 -13.273 12.664 1 90.69 177 VAL A CA 1
ATOM 1385 C C . VAL A 1 177 ? 9.828 -13.094 12.094 1 90.69 177 VAL A C 1
ATOM 1387 O O . VAL A 1 177 ? 10.266 -11.969 11.852 1 90.69 177 VAL A O 1
ATOM 1390 N N . ALA A 1 178 ? 10.492 -14.203 11.859 1 94.44 178 ALA A N 1
ATOM 1391 C CA . ALA A 1 178 ? 11.844 -14.156 11.305 1 94.44 178 ALA A CA 1
ATOM 1392 C C . ALA A 1 178 ? 11.836 -13.555 9.898 1 94.44 178 ALA A C 1
ATOM 1394 O O . ALA A 1 178 ? 10.961 -13.859 9.086 1 94.44 178 ALA A O 1
ATOM 1395 N N . ARG A 1 179 ? 12.836 -12.703 9.648 1 95.12 179 ARG A N 1
ATOM 1396 C CA . ARG A 1 179 ? 12.945 -12.055 8.344 1 95.12 179 ARG A CA 1
ATOM 1397 C C . ARG A 1 179 ? 13.008 -13.086 7.227 1 95.12 179 ARG A C 1
ATOM 1399 O O . ARG A 1 179 ? 12.375 -12.914 6.18 1 95.12 179 ARG A O 1
ATOM 1406 N N . GLU A 1 180 ? 13.789 -14.125 7.457 1 94.69 180 GLU A N 1
ATOM 1407 C CA . GLU A 1 180 ? 13.961 -15.156 6.438 1 94.69 180 GLU A CA 1
ATOM 1408 C C . GLU A 1 180 ? 12.625 -15.773 6.043 1 94.69 180 GLU A C 1
ATOM 1410 O O . GLU A 1 180 ? 12.383 -16.062 4.867 1 94.69 180 GLU A O 1
ATOM 1415 N N . ARG A 1 181 ? 11.773 -15.953 7.008 1 92.06 181 ARG A N 1
ATOM 1416 C CA . ARG A 1 181 ? 10.453 -16.516 6.746 1 92.06 181 ARG A CA 1
ATOM 1417 C C . ARG A 1 181 ? 9.617 -15.57 5.887 1 92.06 181 ARG A C 1
ATOM 1419 O O . ARG A 1 181 ? 8.969 -16 4.93 1 92.06 181 ARG A O 1
ATOM 1426 N N . ALA A 1 182 ? 9.664 -14.305 6.211 1 94.06 182 ALA A N 1
ATOM 1427 C CA . ALA A 1 182 ? 8.898 -13.305 5.469 1 94.06 182 ALA A CA 1
ATOM 1428 C C . ALA A 1 182 ? 9.398 -13.195 4.031 1 94.06 182 ALA A C 1
ATOM 1430 O O . ALA A 1 182 ? 8.594 -13.141 3.092 1 94.06 182 ALA A O 1
ATOM 1431 N N . GLU A 1 183 ? 10.703 -13.219 3.891 1 94.94 183 GLU A N 1
ATOM 1432 C CA . GLU A 1 183 ? 11.289 -13.133 2.557 1 94.94 183 GLU A CA 1
ATOM 1433 C C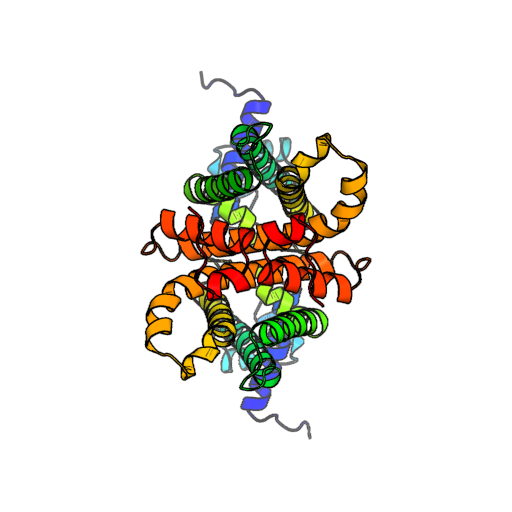 . GLU A 1 183 ? 10.922 -14.352 1.712 1 94.94 183 GLU A C 1
ATOM 1435 O O . GLU A 1 183 ? 10.547 -14.211 0.543 1 94.94 183 GLU A O 1
ATOM 1440 N N . THR A 1 184 ? 11.031 -15.5 2.354 1 93.19 184 THR A N 1
ATOM 1441 C CA . THR A 1 184 ? 10.727 -16.734 1.646 1 93.19 184 THR A CA 1
ATOM 1442 C C . THR A 1 184 ? 9.273 -16.766 1.192 1 93.19 184 THR A C 1
ATOM 1444 O O . THR A 1 184 ? 8.977 -17.109 0.046 1 93.19 184 THR A O 1
ATOM 1447 N N . MET A 1 185 ? 8.406 -16.312 2.004 1 89.25 185 MET A N 1
ATOM 1448 C CA . MET A 1 185 ? 6.984 -16.312 1.683 1 89.25 185 MET A CA 1
ATOM 1449 C C . MET A 1 185 ? 6.672 -15.328 0.565 1 89.25 185 MET A C 1
ATOM 1451 O O . MET A 1 185 ? 5.855 -15.609 -0.314 1 89.25 185 MET A O 1
ATOM 1455 N N . ALA A 1 186 ? 7.332 -14.195 0.632 1 93.75 186 ALA A N 1
ATOM 1456 C CA . ALA A 1 186 ? 7.148 -13.195 -0.418 1 93.75 186 ALA A CA 1
ATOM 1457 C C . ALA A 1 186 ? 7.535 -13.758 -1.783 1 93.75 186 ALA A C 1
ATOM 1459 O O . ALA A 1 186 ? 6.754 -13.688 -2.734 1 93.75 186 ALA A O 1
ATOM 1460 N N . VAL A 1 187 ? 8.695 -14.367 -1.817 1 92.81 187 VAL A N 1
ATOM 1461 C CA . VAL A 1 187 ? 9.195 -14.898 -3.078 1 92.81 187 VAL A CA 1
ATOM 1462 C C . VAL A 1 187 ? 8.305 -16.047 -3.545 1 92.81 187 VAL A C 1
ATOM 1464 O O . VAL A 1 187 ? 7.918 -16.109 -4.715 1 92.81 187 VAL A O 1
ATOM 1467 N N . GLU A 1 188 ? 7.91 -16.953 -2.633 1 90.56 188 GLU A N 1
ATOM 1468 C CA . GLU A 1 188 ? 7.078 -18.094 -2.982 1 90.56 188 GLU A CA 1
ATOM 1469 C C . GLU A 1 188 ? 5.719 -17.656 -3.514 1 90.56 188 GLU A C 1
ATOM 1471 O O . GLU A 1 188 ? 5.246 -18.156 -4.531 1 90.56 188 GLU A O 1
ATOM 1476 N N . PHE A 1 189 ? 5.164 -16.703 -2.889 1 89 189 PHE A N 1
ATOM 1477 C CA . PHE A 1 189 ? 3.84 -16.266 -3.314 1 89 189 PHE A CA 1
ATOM 1478 C C . PHE A 1 189 ? 3.908 -15.578 -4.668 1 89 189 PHE A C 1
ATOM 1480 O O . PHE A 1 189 ? 3.143 -15.898 -5.578 1 89 189 PHE A O 1
ATOM 1487 N N . LEU A 1 190 ? 4.801 -14.688 -4.812 1 89.5 190 LEU A N 1
ATOM 1488 C CA . LEU A 1 190 ? 4.871 -13.891 -6.035 1 89.5 190 LEU A CA 1
ATOM 1489 C C . LEU A 1 190 ? 5.273 -14.766 -7.223 1 89.5 190 LEU A C 1
ATOM 1491 O O . LEU A 1 190 ? 4.801 -14.547 -8.344 1 89.5 190 LEU A O 1
ATOM 1495 N N . TRP A 1 191 ? 6.09 -15.727 -6.91 1 88.19 191 TRP A N 1
ATOM 1496 C CA . TRP A 1 191 ? 6.617 -16.562 -7.992 1 88.19 191 TRP A CA 1
ATOM 1497 C C . TRP A 1 191 ? 5.664 -17.703 -8.312 1 88.19 191 TRP A C 1
ATOM 1499 O O . TRP A 1 191 ? 5.387 -17.984 -9.484 1 88.19 191 TRP A O 1
ATOM 1509 N N . LEU A 1 192 ? 5.062 -18.438 -7.281 1 87.44 192 LEU A N 1
ATOM 1510 C CA . LEU A 1 192 ? 4.293 -19.672 -7.469 1 87.44 192 LEU A CA 1
ATOM 1511 C C . LEU A 1 192 ? 2.801 -19.359 -7.547 1 87.44 192 LEU A C 1
ATOM 1513 O O . LEU A 1 192 ? 2.055 -20.062 -8.227 1 87.44 192 LEU A O 1
ATOM 1517 N N . GLY A 1 193 ? 2.381 -18.328 -6.812 1 86.56 193 GLY A N 1
ATOM 1518 C CA . GLY A 1 193 ? 0.957 -18.047 -6.734 1 86.56 193 GLY A CA 1
ATOM 1519 C C . GLY A 1 193 ? 0.239 -18.875 -5.684 1 86.56 193 GLY A C 1
ATOM 1520 O O . GLY A 1 193 ? 0.806 -19.828 -5.145 1 86.56 193 GLY A O 1
ATOM 1521 N N .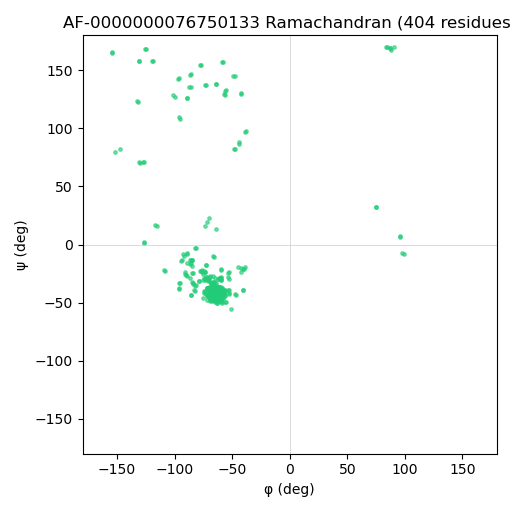 LEU A 1 194 ? -0.996 -18.547 -5.41 1 80.69 194 LEU A N 1
ATOM 1522 C CA . LEU A 1 194 ? -1.763 -19.125 -4.316 1 80.69 194 LEU A CA 1
ATOM 1523 C C . LEU A 1 194 ? -2.111 -20.578 -4.605 1 80.69 194 LEU A C 1
ATOM 1525 O O . LEU A 1 194 ? -2.113 -21.422 -3.697 1 80.69 194 LEU A O 1
ATOM 1529 N N . GLU A 1 195 ? -2.4 -20.875 -5.812 1 80.56 195 GLU A N 1
ATOM 1530 C CA . GLU A 1 195 ? -2.832 -22.234 -6.152 1 80.56 195 GLU A CA 1
ATOM 1531 C C . GLU A 1 195 ? -1.766 -23.266 -5.789 1 80.56 195 GLU A C 1
ATOM 1533 O O . GLU A 1 195 ? -2.057 -24.25 -5.121 1 80.56 195 GLU A O 1
ATOM 1538 N N . ARG A 1 196 ? -0.593 -22.984 -6.18 1 82.81 196 ARG A N 1
ATOM 1539 C CA . ARG A 1 196 ? 0.486 -23.938 -5.961 1 82.81 196 ARG A CA 1
ATOM 1540 C C . ARG A 1 196 ? 0.903 -23.969 -4.496 1 82.81 196 ARG A C 1
ATOM 1542 O O . ARG A 1 196 ? 1.237 -25.031 -3.961 1 82.81 196 ARG A O 1
ATOM 1549 N N . ILE A 1 197 ? 0.78 -22.906 -3.861 1 79.56 197 ILE A N 1
ATOM 1550 C CA . ILE A 1 197 ? 1.114 -22.859 -2.441 1 79.56 197 ILE A CA 1
ATOM 1551 C C . ILE A 1 197 ? 0.087 -23.656 -1.643 1 79.56 197 ILE A C 1
ATOM 1553 O O . ILE A 1 197 ? 0.446 -24.406 -0.73 1 79.56 197 ILE A O 1
ATOM 1557 N N . ARG A 1 198 ? -1.128 -23.469 -1.97 1 76.88 198 ARG A N 1
ATOM 1558 C CA . ARG A 1 198 ? -2.191 -24.203 -1.301 1 76.88 198 ARG A CA 1
ATOM 1559 C C . ARG A 1 198 ? -2.033 -25.703 -1.521 1 76.88 198 ARG A C 1
ATOM 1561 O O . ARG A 1 198 ? -2.414 -26.5 -0.665 1 76.88 198 ARG A O 1
ATOM 1568 N N . ALA A 1 199 ? -1.43 -26.031 -2.658 1 82 199 ALA A N 1
ATOM 1569 C CA . ALA A 1 199 ? -1.203 -27.438 -2.984 1 82 199 ALA A CA 1
ATOM 1570 C C . ALA A 1 199 ? 0.04 -27.969 -2.277 1 82 199 ALA A C 1
ATOM 1572 O O . ALA A 1 199 ? 0.359 -29.156 -2.381 1 82 199 ALA A O 1
ATOM 1573 N N . GLY A 1 200 ? 0.749 -27.047 -1.542 1 80.19 200 GLY A N 1
ATOM 1574 C CA . GLY A 1 200 ? 1.883 -27.484 -0.743 1 80.19 200 GLY A CA 1
ATOM 1575 C C . GLY A 1 200 ? 3.215 -27.312 -1.448 1 80.19 200 GLY A C 1
ATOM 1576 O O . GLY A 1 200 ? 4.25 -27.766 -0.953 1 80.19 200 GLY A O 1
ATOM 1577 N N . GLU A 1 201 ? 3.18 -26.656 -2.66 1 83.75 201 GLU A N 1
ATOM 1578 C CA . GLU A 1 201 ? 4.434 -26.438 -3.377 1 83.75 201 GLU A CA 1
ATOM 1579 C C . GLU A 1 201 ? 5.277 -25.359 -2.697 1 83.75 201 GLU A C 1
ATOM 1581 O O . GLU A 1 201 ? 4.746 -24.359 -2.213 1 83.75 201 GLU A O 1
ATOM 1586 N N . ARG A 1 202 ? 6.621 -25.688 -2.621 1 84.81 202 ARG A N 1
ATOM 1587 C CA . ARG A 1 202 ? 7.594 -24.75 -2.066 1 84.81 202 ARG A CA 1
ATOM 1588 C C . ARG A 1 202 ? 8.797 -24.594 -2.986 1 84.81 202 ARG A C 1
ATOM 1590 O O . ARG A 1 202 ? 9.047 -25.453 -3.836 1 84.81 202 ARG A O 1
ATOM 1597 N N . LEU A 1 203 ? 9.5 -23.438 -2.799 1 83.75 203 LEU A N 1
ATOM 1598 C CA . LEU A 1 203 ? 10.711 -23.219 -3.574 1 83.75 203 LEU A CA 1
ATOM 1599 C C . LEU A 1 203 ? 11.922 -23.844 -2.883 1 83.75 203 LEU A C 1
ATOM 1601 O O . LEU A 1 203 ? 11.953 -23.938 -1.653 1 83.75 203 LEU A O 1
ATOM 1605 N N . PRO A 1 204 ? 12.875 -24.359 -3.686 1 78.06 204 PRO A N 1
ATOM 1606 C CA . PRO A 1 204 ? 14.078 -24.922 -3.086 1 78.06 204 PRO A CA 1
ATOM 1607 C C . PRO A 1 204 ? 14.906 -23.891 -2.32 1 78.06 204 PRO A C 1
ATOM 1609 O O . PRO A 1 204 ? 14.852 -22.703 -2.627 1 78.06 204 PRO A O 1
ATOM 1612 N N . MET B 1 1 ? -42.156 18.672 10.289 1 32.16 1 MET B N 1
ATOM 1613 C CA . MET B 1 1 ? -41.562 18.25 11.555 1 32.16 1 MET B CA 1
ATOM 1614 C C . MET B 1 1 ? -40.25 17.516 11.305 1 32.16 1 MET B C 1
ATOM 1616 O O . MET B 1 1 ? -40.219 16.531 10.586 1 32.16 1 MET B O 1
ATOM 1620 N N . ARG B 1 2 ? -39.188 18.172 11.211 1 41.81 2 ARG B N 1
ATOM 1621 C CA . ARG B 1 2 ? -37.906 17.562 10.844 1 41.81 2 ARG B CA 1
ATOM 1622 C C . ARG B 1 2 ? -37.656 16.312 11.672 1 41.81 2 ARG B C 1
ATOM 1624 O O . ARG B 1 2 ? -37.562 16.375 12.906 1 41.81 2 ARG B O 1
ATOM 1631 N N . ARG B 1 3 ? -38.156 15.242 11.359 1 40.81 3 ARG B N 1
ATOM 1632 C CA . ARG B 1 3 ? -38.125 13.984 12.094 1 40.81 3 ARG B CA 1
ATOM 1633 C C . ARG B 1 3 ? -36.75 13.773 12.75 1 40.81 3 ARG B C 1
ATOM 1635 O O . ARG B 1 3 ? -35.75 13.703 12.062 1 40.81 3 ARG B O 1
ATOM 1642 N N . ARG B 1 4 ? -36.719 14.148 14.047 1 48.25 4 ARG B N 1
ATOM 1643 C CA . ARG B 1 4 ? -35.594 14 14.945 1 48.25 4 ARG B CA 1
ATOM 1644 C C . ARG B 1 4 ? -34.938 12.617 14.797 1 48.25 4 ARG B C 1
ATOM 1646 O O . ARG B 1 4 ? -35.625 11.602 15.023 1 48.25 4 ARG B O 1
ATOM 1653 N N . LEU B 1 5 ? -34 12.445 13.867 1 55.41 5 LEU B N 1
ATOM 1654 C CA . LEU B 1 5 ? -33.344 11.156 13.719 1 55.41 5 LEU B CA 1
ATOM 1655 C C . LEU B 1 5 ? -33 10.547 15.086 1 55.41 5 LEU B C 1
ATOM 1657 O O . LEU B 1 5 ? -32.781 11.273 16.062 1 55.41 5 LEU B O 1
ATOM 1661 N N . THR B 1 6 ? -33.375 9.242 15.305 1 63.28 6 THR B N 1
ATOM 1662 C CA . THR B 1 6 ? -32.938 8.547 16.516 1 63.28 6 THR B CA 1
ATOM 1663 C C . THR B 1 6 ? -31.438 8.727 16.703 1 63.28 6 THR B C 1
ATOM 1665 O O . THR B 1 6 ? -30.719 9.102 15.773 1 63.28 6 THR B O 1
ATOM 1668 N N . SER B 1 7 ? -30.984 8.82 17.844 1 66.25 7 SER B N 1
ATOM 1669 C CA . SER B 1 7 ? -29.578 8.9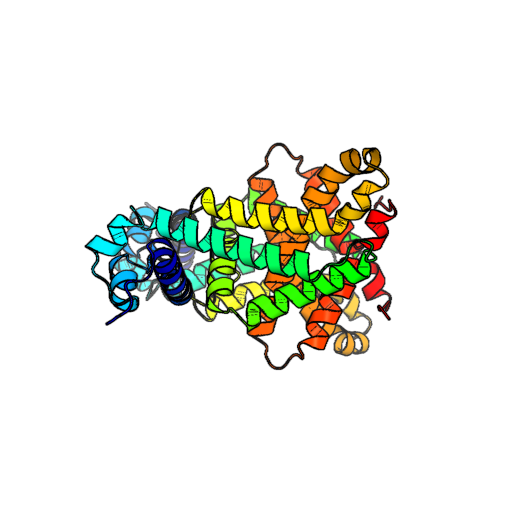92 18.188 1 66.25 7 SER B CA 1
ATOM 1670 C C . SER B 1 7 ? -28.688 8.133 17.297 1 66.25 7 SER B C 1
ATOM 1672 O O . SER B 1 7 ? -27.641 8.586 16.828 1 66.25 7 SER B O 1
ATOM 1674 N N . ALA B 1 8 ? -29.188 6.98 17.062 1 69.81 8 ALA B N 1
ATOM 1675 C CA . ALA B 1 8 ? -28.406 6.059 16.234 1 69.81 8 ALA B CA 1
ATOM 1676 C C . ALA B 1 8 ? -28.391 6.516 14.781 1 69.81 8 ALA B C 1
ATOM 1678 O O . ALA B 1 8 ? -27.344 6.441 14.117 1 69.81 8 ALA B O 1
ATOM 1679 N N . SER B 1 9 ? -29.422 6.988 14.406 1 78.75 9 SER B N 1
ATOM 1680 C CA . SER B 1 9 ? -29.516 7.48 13.039 1 78.75 9 SER B CA 1
ATOM 1681 C C . SER B 1 9 ? -28.656 8.727 12.836 1 78.75 9 SER B C 1
ATOM 1683 O O . SER B 1 9 ? -27.984 8.859 11.82 1 78.75 9 SER B O 1
ATOM 1685 N N . ARG B 1 10 ? -28.609 9.477 13.883 1 84.25 10 ARG B N 1
ATOM 1686 C CA . ARG B 1 10 ? -27.797 10.688 13.82 1 84.25 10 ARG B CA 1
ATOM 1687 C C . ARG B 1 10 ? -26.312 10.359 13.805 1 84.25 10 ARG B C 1
ATOM 1689 O O . ARG B 1 10 ? -25.547 10.953 13.039 1 84.25 10 ARG B O 1
ATOM 1696 N N . ARG B 1 11 ? -26 9.398 14.555 1 89.06 11 ARG B N 1
ATOM 1697 C CA . ARG B 1 11 ? -24.594 8.977 14.602 1 89.06 11 ARG B CA 1
ATOM 1698 C C . ARG B 1 11 ? -24.125 8.477 13.242 1 89.06 11 ARG B C 1
ATOM 1700 O O . ARG B 1 11 ? -23.016 8.797 12.805 1 89.06 11 ARG B O 1
ATOM 1707 N N . GLU B 1 12 ? -25.031 7.777 12.578 1 90.5 12 GLU B N 1
ATOM 1708 C CA . GLU B 1 12 ? -24.688 7.25 11.266 1 90.5 12 GLU B CA 1
ATOM 1709 C C . GLU B 1 12 ? -24.547 8.367 10.234 1 90.5 12 GLU B C 1
ATOM 1711 O O . GLU B 1 12 ? -23.672 8.32 9.367 1 90.5 12 GLU B O 1
ATOM 1716 N N . GLN B 1 13 ? -25.344 9.273 10.367 1 91.31 13 GLN B N 1
ATOM 1717 C CA . GLN B 1 13 ? -25.266 10.422 9.477 1 91.31 13 GLN B CA 1
ATOM 1718 C C . GLN B 1 13 ? -23.953 11.188 9.688 1 91.31 13 GLN B C 1
ATOM 1720 O O . GLN B 1 13 ? -23.297 11.578 8.719 1 91.31 13 GLN B O 1
ATOM 1725 N N . LEU B 1 14 ? -23.656 11.383 10.953 1 94.62 14 LEU B N 1
ATOM 1726 C CA . LEU B 1 14 ? -22.406 12.078 11.281 1 94.62 14 LEU B CA 1
ATOM 1727 C C . LEU B 1 14 ? -21.203 11.305 10.766 1 94.62 14 LEU B C 1
ATOM 1729 O O . LEU B 1 14 ? -20.25 11.906 10.258 1 94.62 14 LEU B O 1
ATOM 1733 N N . LEU B 1 15 ? -21.328 10.016 10.844 1 95 15 LEU B N 1
ATOM 1734 C CA . LEU B 1 15 ? -20.234 9.164 10.367 1 95 15 LEU B CA 1
ATOM 1735 C C . LEU B 1 15 ? -20.078 9.289 8.852 1 95 15 LEU B C 1
ATOM 1737 O O . LEU B 1 15 ? -18.953 9.367 8.352 1 95 15 LEU B O 1
ATOM 1741 N N . SER B 1 16 ? -21.203 9.336 8.227 1 95 16 SER B N 1
ATOM 1742 C CA . SER B 1 16 ? -21.156 9.438 6.77 1 95 16 SER B CA 1
ATOM 1743 C C . SER B 1 16 ? -20.547 10.758 6.324 1 95 16 SER B C 1
ATOM 1745 O O . SER B 1 16 ? -19.734 10.797 5.402 1 95 16 SER B O 1
ATOM 1747 N N . VAL B 1 17 ? -20.891 11.773 6.973 1 96.12 17 VAL B N 1
ATOM 1748 C CA . VAL B 1 17 ? -20.375 13.102 6.652 1 96.12 17 VAL B CA 1
ATOM 1749 C C . VAL B 1 17 ? -18.891 13.164 6.984 1 96.12 17 VAL B C 1
ATOM 1751 O O . VAL B 1 17 ? -18.094 13.695 6.203 1 96.12 17 VAL B O 1
ATOM 1754 N N . ALA B 1 18 ? -18.562 12.609 8.117 1 96.56 18 ALA B N 1
ATOM 1755 C CA . ALA B 1 18 ? -17.172 12.578 8.539 1 96.56 18 ALA B CA 1
ATOM 1756 C C . ALA B 1 18 ? -16.312 11.805 7.535 1 96.56 18 ALA B C 1
ATOM 1758 O O . ALA B 1 18 ? -15.195 12.211 7.219 1 96.56 18 ALA B O 1
ATOM 1759 N N . LEU B 1 19 ? -16.875 10.742 7.074 1 94.81 19 LEU B N 1
ATOM 1760 C CA . LEU B 1 19 ? -16.188 9.922 6.082 1 94.81 19 LEU B CA 1
ATOM 1761 C C . LEU B 1 19 ? -15.859 10.742 4.836 1 94.81 19 LEU B C 1
ATOM 1763 O O . LEU B 1 19 ? -14.734 10.688 4.332 1 94.81 19 LEU B O 1
ATOM 1767 N N . ASP B 1 20 ? -16.781 11.477 4.441 1 95 20 ASP B N 1
ATOM 1768 C CA . ASP B 1 20 ? -16.578 12.297 3.256 1 95 20 ASP B CA 1
ATOM 1769 C C . ASP B 1 20 ? -15.516 13.367 3.506 1 95 20 ASP B C 1
ATOM 1771 O O . ASP B 1 20 ? -14.672 13.625 2.645 1 95 20 ASP B O 1
ATOM 1775 N N . GLU B 1 21 ? -15.523 13.93 4.68 1 94.25 21 GLU B N 1
ATOM 1776 C CA . GLU B 1 21 ? -14.547 14.961 5.02 1 94.25 21 GLU B CA 1
ATOM 1777 C C . GLU B 1 21 ? -13.148 14.383 5.137 1 94.25 21 GLU B C 1
ATOM 1779 O O . GLU B 1 21 ? -12.195 14.93 4.578 1 94.25 21 GLU B O 1
ATOM 1784 N N . PHE B 1 22 ? -13.039 13.273 5.781 1 90.31 22 PHE B N 1
ATOM 1785 C CA . PHE B 1 22 ? -11.75 12.617 5.918 1 90.31 22 PHE B CA 1
ATOM 1786 C C . PHE B 1 22 ? -11.234 12.141 4.562 1 90.31 22 PHE B C 1
ATOM 1788 O O . PHE B 1 22 ? -10.031 12.164 4.305 1 90.31 22 PHE B O 1
ATOM 1795 N N . GLY B 1 23 ? -12.141 11.68 3.775 1 88.56 23 GLY B N 1
ATOM 1796 C CA . GLY B 1 23 ? -11.773 11.25 2.438 1 88.56 23 GLY B CA 1
ATOM 1797 C C . GLY B 1 23 ? -11.25 12.375 1.567 1 88.56 23 GLY B C 1
ATOM 1798 O O . GLY B 1 23 ? -10.281 12.203 0.828 1 88.56 23 GLY B O 1
ATOM 1799 N N . ARG B 1 24 ? -11.82 13.523 1.732 1 87 24 ARG B N 1
ATOM 1800 C CA . ARG B 1 24 ? -11.492 14.672 0.898 1 87 24 ARG B CA 1
ATOM 1801 C C . ARG B 1 24 ? -10.242 15.383 1.405 1 87 24 ARG B C 1
ATOM 1803 O O . ARG B 1 24 ? -9.344 15.703 0.623 1 87 24 ARG B O 1
ATOM 1810 N N . ARG B 1 25 ? -10.125 15.469 2.75 1 84.12 25 ARG B N 1
ATOM 1811 C CA . ARG B 1 25 ? -9.102 16.359 3.299 1 84.12 25 ARG B CA 1
ATOM 1812 C C . ARG B 1 25 ? -7.965 15.547 3.926 1 84.12 25 ARG B C 1
ATOM 1814 O O . ARG B 1 25 ? -6.855 16.062 4.09 1 84.12 25 ARG B O 1
ATOM 1821 N N . GLY B 1 26 ? -8.336 14.383 4.238 1 82.94 26 GLY B N 1
ATOM 1822 C CA . GLY B 1 26 ? -7.398 13.648 5.074 1 82.94 26 GLY B CA 1
ATOM 1823 C C . GLY B 1 26 ? -7.59 13.914 6.555 1 82.94 26 GLY B C 1
ATOM 1824 O O . GLY B 1 26 ? -8.289 14.852 6.938 1 82.94 26 GLY B O 1
ATOM 1825 N N . PHE B 1 27 ? -6.945 13.141 7.344 1 83.19 27 PHE B N 1
ATOM 1826 C CA . PHE B 1 27 ? -7.113 13.211 8.789 1 83.19 27 PHE B CA 1
ATOM 1827 C C . PHE B 1 27 ? -6.598 14.531 9.336 1 83.19 27 PHE B C 1
ATOM 1829 O O . PHE B 1 27 ? -7.285 15.203 10.109 1 83.19 27 PHE B O 1
ATOM 1836 N N . HIS B 1 28 ? -5.422 14.914 8.93 1 80.94 28 HIS B N 1
ATOM 1837 C CA . HIS B 1 28 ? -4.738 16.047 9.547 1 80.94 28 HIS B CA 1
ATOM 1838 C C . HIS B 1 28 ? -5.418 17.359 9.188 1 80.94 28 HIS B C 1
ATOM 1840 O O . HIS B 1 28 ? -5.48 18.281 10.008 1 80.94 28 HIS B O 1
ATOM 1846 N N . LEU B 1 29 ? -5.984 17.391 8.016 1 84.38 29 LEU B N 1
ATOM 1847 C CA . LEU B 1 29 ? -6.566 18.656 7.559 1 84.38 29 LEU B CA 1
ATOM 1848 C C . LEU B 1 29 ? -8.039 18.734 7.934 1 84.38 29 LEU B C 1
ATOM 1850 O O . LEU B 1 29 ? -8.664 19.781 7.77 1 84.38 29 LEU B O 1
ATOM 1854 N N . THR B 1 30 ? -8.547 17.672 8.406 1 90.31 30 THR B N 1
ATOM 1855 C CA . THR B 1 30 ? -9.945 17.688 8.836 1 90.31 30 THR B CA 1
ATOM 1856 C C . THR B 1 30 ? -10.062 18.141 10.281 1 90.31 30 THR B C 1
ATOM 1858 O O . THR B 1 30 ? -9.273 17.734 11.141 1 90.31 30 THR B O 1
ATOM 1861 N N . GLN B 1 31 ? -11.039 19.031 10.516 1 94.25 31 GLN B N 1
ATOM 1862 C CA . GLN B 1 31 ? -11.352 19.484 11.867 1 94.25 31 GLN B CA 1
ATOM 1863 C C . GLN B 1 31 ? -12.781 19.125 12.258 1 94.25 31 GLN B C 1
ATOM 1865 O O . GLN B 1 31 ? -13.633 18.906 11.383 1 94.25 31 GLN B O 1
ATOM 1870 N N . MET B 1 32 ? -12.914 19.094 13.547 1 96 32 MET B N 1
ATOM 1871 C CA . MET B 1 32 ? -14.266 18.812 14.031 1 96 32 MET B CA 1
ATOM 1872 C C . MET B 1 32 ? -15.25 19.859 13.531 1 96 32 MET B C 1
ATOM 1874 O O . MET B 1 32 ? -16.391 19.531 13.211 1 96 32 MET B O 1
ATOM 1878 N N . GLU B 1 33 ? -14.781 21 13.352 1 95.38 33 GLU B N 1
ATOM 1879 C CA . GLU B 1 33 ? -15.617 22.094 12.859 1 95.38 33 GLU B CA 1
ATOM 1880 C C . GLU B 1 33 ? -16.047 21.859 11.414 1 95.38 33 GLU B C 1
ATOM 1882 O O . GLU B 1 33 ? -17.172 22.188 11.031 1 95.38 33 GLU B O 1
ATOM 1887 N N . HIS B 1 34 ? -15.156 21.328 10.57 1 94.69 34 HIS B N 1
ATOM 1888 C CA . HIS B 1 34 ? -15.492 20.984 9.195 1 94.69 34 HIS B CA 1
ATOM 1889 C C . HIS B 1 34 ? -16.625 19.984 9.133 1 94.69 34 HIS B C 1
ATOM 1891 O O . HIS B 1 34 ? -17.578 20.141 8.359 1 94.69 34 HIS B O 1
ATOM 1897 N N . VAL B 1 35 ? -16.562 19.016 10.008 1 96.44 35 VAL B N 1
ATOM 1898 C CA . VAL B 1 35 ? -17.547 17.922 10.016 1 96.44 35 VAL B CA 1
ATOM 1899 C C . VAL B 1 35 ? -18.891 18.438 10.508 1 96.44 35 VAL B C 1
ATOM 1901 O O . VAL B 1 35 ? -19.922 18.156 9.906 1 96.44 35 VAL B O 1
ATOM 1904 N N . ALA B 1 36 ? -18.875 19.203 11.539 1 96.56 36 ALA B N 1
ATOM 1905 C CA . ALA B 1 36 ? -20.109 19.781 12.07 1 96.56 36 ALA B CA 1
ATOM 1906 C C . ALA B 1 36 ? -20.812 20.641 11.031 1 96.56 36 ALA B C 1
ATOM 1908 O O . ALA B 1 36 ? -22.016 20.516 10.812 1 96.56 36 ALA B O 1
ATOM 1909 N N . ALA B 1 37 ? -20.078 21.469 10.422 1 96.62 37 ALA B N 1
ATOM 1910 C CA . ALA B 1 37 ? -20.609 22.375 9.398 1 96.62 37 ALA B CA 1
ATOM 1911 C C . ALA B 1 37 ? -21.203 21.578 8.234 1 96.62 37 ALA B C 1
ATOM 1913 O O . ALA B 1 37 ? -22.312 21.875 7.781 1 96.62 37 ALA B O 1
ATOM 1914 N N . ALA B 1 38 ? -20.531 20.609 7.812 1 95.25 38 ALA B N 1
ATOM 1915 C CA . ALA B 1 38 ? -20.969 19.797 6.676 1 95.25 38 ALA B CA 1
ATOM 1916 C C . ALA B 1 38 ? -22.234 19.016 7.027 1 95.25 38 ALA B C 1
ATOM 1918 O O . ALA B 1 38 ? -23.078 18.766 6.164 1 95.25 38 ALA B O 1
ATOM 1919 N N . ALA B 1 39 ? -22.328 18.656 8.266 1 95.19 39 ALA B N 1
ATOM 1920 C CA . ALA B 1 39 ? -23.453 17.859 8.727 1 95.19 39 ALA B CA 1
ATOM 1921 C C . ALA B 1 39 ? -24.656 18.75 9.078 1 95.19 39 ALA B C 1
ATOM 1923 O O . ALA B 1 39 ? -25.75 18.25 9.32 1 95.19 39 ALA B O 1
ATOM 1924 N N . GLY B 1 40 ? -24.375 20.016 9.172 1 95.62 40 GLY B N 1
ATOM 1925 C CA . GLY B 1 40 ? -25.438 20.938 9.523 1 95.62 40 GLY B CA 1
ATOM 1926 C C . GLY B 1 40 ? -25.828 20.875 10.992 1 95.62 40 GLY B C 1
ATOM 1927 O O . GLY B 1 40 ? -27 20.984 11.336 1 95.62 40 GLY B O 1
ATOM 1928 N N . VAL B 1 41 ? -24.844 20.578 11.82 1 94.75 41 VAL B N 1
ATOM 1929 C CA . VAL B 1 41 ? -25.078 20.5 13.258 1 94.75 41 VAL B CA 1
ATOM 1930 C C . VAL B 1 41 ? -24.109 21.422 13.992 1 94.75 41 VAL B C 1
ATOM 1932 O O . VAL B 1 41 ? -23.141 21.906 13.406 1 94.75 41 VAL B O 1
ATOM 1935 N N . SER B 1 42 ? -24.391 21.609 15.25 1 94.19 42 SER B N 1
ATOM 1936 C CA . SER B 1 42 ? -23.469 22.391 16.062 1 94.19 42 SER B CA 1
ATOM 1937 C C . SER B 1 42 ? -22.25 21.578 16.469 1 94.19 42 SER B C 1
ATOM 1939 O O . SER B 1 42 ? -22.297 20.344 16.516 1 94.19 42 SER B O 1
ATOM 1941 N N . LYS B 1 43 ? -21.172 22.234 16.719 1 94.25 43 LYS B N 1
ATOM 1942 C CA . LYS B 1 43 ? -19.969 21.578 17.234 1 94.25 43 LYS B CA 1
ATOM 1943 C C . LYS B 1 43 ? -20.25 20.828 18.531 1 94.25 43 LYS B C 1
ATOM 1945 O O . LYS B 1 43 ? -19.75 19.719 18.734 1 94.25 43 LYS B O 1
ATOM 1950 N N . GLY B 1 44 ? -21.062 21.438 19.328 1 94 44 GLY B N 1
ATOM 1951 C CA . GLY B 1 44 ? -21.438 20.828 20.594 1 94 44 GLY B CA 1
ATOM 1952 C C . GLY B 1 44 ? -22.125 19.484 20.422 1 94 44 GLY B C 1
ATOM 1953 O O . GLY B 1 44 ? -21.812 18.531 21.125 1 94 44 GLY B O 1
ATOM 1954 N N . LEU B 1 45 ? -22.984 19.406 19.5 1 94.06 45 LEU B N 1
ATOM 1955 C CA . LEU B 1 45 ? -23.703 18.156 19.234 1 94.06 45 LEU B CA 1
ATOM 1956 C C . LEU B 1 45 ? -22.734 17.094 18.719 1 94.06 45 LEU B C 1
ATOM 1958 O O . LEU B 1 45 ? -22.844 15.922 19.094 1 94.06 45 LEU B O 1
ATOM 1962 N N . LEU B 1 46 ? -21.828 17.469 17.828 1 95.88 46 LEU B N 1
ATOM 1963 C CA . LEU B 1 46 ? -20.844 16.516 17.312 1 95.88 46 LEU B CA 1
ATOM 1964 C C . LEU B 1 46 ? -20.016 15.938 18.453 1 95.88 46 LEU B C 1
ATOM 1966 O O . LEU B 1 46 ? -19.781 14.727 18.5 1 95.88 46 LEU B O 1
ATOM 1970 N N . TYR B 1 47 ? -19.719 16.781 19.406 1 95.38 47 TYR B N 1
ATOM 1971 C CA . TYR B 1 47 ? -18.859 16.375 20.516 1 95.38 47 TYR B CA 1
ATOM 1972 C C . TYR B 1 47 ? -19.625 15.508 21.516 1 95.38 47 TYR B C 1
ATOM 1974 O O . TYR B 1 47 ? -19.031 14.773 22.297 1 95.38 47 TYR B O 1
ATOM 1982 N N . GLN B 1 48 ? -20.938 15.641 21.5 1 94.62 48 GLN B N 1
ATOM 1983 C CA . GLN B 1 48 ? -21.75 14.758 22.312 1 94.62 48 GLN B CA 1
ATOM 1984 C C . GLN B 1 48 ? -21.672 13.312 21.812 1 94.62 48 GLN B C 1
ATOM 1986 O O . GLN B 1 48 ? -21.766 12.375 22.609 1 94.62 48 GLN B O 1
ATOM 1991 N N . HIS B 1 49 ? -21.422 13.156 20.562 1 94.81 49 HIS B N 1
ATOM 1992 C CA . HIS B 1 49 ? -21.375 11.828 19.969 1 94.81 49 HIS B CA 1
ATOM 1993 C C . HIS B 1 49 ? -19.938 11.305 19.891 1 94.81 49 HIS B C 1
ATOM 1995 O O . HIS B 1 49 ? -19.703 10.102 20 1 94.81 49 HIS B O 1
ATOM 2001 N N . PHE B 1 50 ? -19 12.242 19.594 1 95.44 50 PHE B N 1
ATOM 2002 C CA . PHE B 1 50 ? -17.594 11.891 19.453 1 95.44 50 PHE B CA 1
ATOM 2003 C C . PHE B 1 50 ? -16.703 12.859 20.234 1 95.44 50 PHE B C 1
ATOM 2005 O O . PHE B 1 50 ? -16.625 14.039 19.891 1 95.44 50 PHE B O 1
ATOM 2012 N N . GLU B 1 51 ? -15.914 12.352 21.109 1 93.88 51 GLU B N 1
ATOM 2013 C CA . GLU B 1 51 ? -15.188 13.164 22.078 1 93.88 51 GLU B CA 1
ATOM 2014 C C . GLU B 1 51 ? -13.977 13.828 21.438 1 93.88 51 GLU B C 1
ATOM 2016 O O . GLU B 1 51 ? -13.445 14.812 21.969 1 93.88 51 GLU B O 1
ATOM 2021 N N . SER B 1 52 ? -13.555 13.203 20.359 1 93.31 52 SER B N 1
ATOM 2022 C CA . SER B 1 52 ? -12.359 13.734 19.719 1 93.31 52 SER B CA 1
ATOM 2023 C C . SER B 1 52 ? -12.336 13.383 18.234 1 93.31 52 SER B C 1
ATOM 2025 O O . SER B 1 52 ? -13.094 12.523 17.781 1 93.31 52 SER B O 1
ATOM 2027 N N . LYS B 1 53 ? -11.516 14.023 17.562 1 92.19 53 LYS B N 1
ATOM 2028 C CA . LYS B 1 53 ? -11.305 13.719 16.141 1 92.19 53 LYS B CA 1
ATOM 2029 C C . LYS B 1 53 ? -10.805 12.289 15.969 1 92.19 53 LYS B C 1
ATOM 2031 O O . LYS B 1 53 ? -11.195 11.602 15.023 1 92.19 53 LYS B O 1
ATOM 2036 N N . GLU B 1 54 ? -9.992 11.898 16.906 1 88.56 54 GLU B N 1
ATOM 2037 C CA . GLU B 1 54 ? -9.438 10.547 16.859 1 88.56 54 GLU B CA 1
ATOM 2038 C C . GLU B 1 54 ? -10.523 9.492 17.031 1 88.56 54 GLU B C 1
ATOM 2040 O O . GLU B 1 54 ? -10.531 8.484 16.328 1 88.56 54 GLU B O 1
ATOM 2045 N N . GLU B 1 55 ? -11.359 9.719 17.875 1 90.12 55 GLU B N 1
ATOM 2046 C CA . GLU B 1 55 ? -12.469 8.797 18.078 1 90.12 55 GLU B CA 1
ATOM 2047 C C . GLU B 1 55 ? -13.383 8.742 16.859 1 90.12 55 GLU B C 1
ATOM 2049 O O . GLU B 1 55 ? -13.836 7.672 16.453 1 90.12 55 GLU B O 1
ATOM 2054 N N . LEU B 1 56 ? -13.68 9.961 16.375 1 93.06 56 LEU B N 1
ATOM 2055 C CA . LEU B 1 56 ? -14.508 10.047 15.164 1 93.06 56 LEU B CA 1
ATOM 2056 C C . LEU B 1 56 ? -13.852 9.297 14.008 1 93.06 56 LEU B C 1
ATOM 2058 O O . LEU B 1 56 ? -14.516 8.547 13.297 1 93.06 56 LEU B O 1
ATOM 2062 N N . PHE B 1 57 ? -12.617 9.484 13.914 1 89.5 57 PHE B N 1
ATOM 2063 C CA . PHE B 1 57 ? -11.875 8.828 12.844 1 89.5 57 PHE B CA 1
ATOM 2064 C C . PHE B 1 57 ? -11.883 7.312 13.031 1 89.5 57 PHE B C 1
ATOM 2066 O O . PHE B 1 57 ? -12.062 6.562 12.07 1 89.5 57 PHE B O 1
ATOM 2073 N N . SER B 1 58 ? -11.68 6.875 14.219 1 86.62 58 SER B N 1
ATOM 2074 C CA . SER B 1 58 ? -11.734 5.449 14.531 1 86.62 58 SER B CA 1
ATOM 2075 C C . SER B 1 58 ? -13.086 4.852 14.172 1 86.62 58 SER B C 1
ATOM 2077 O O . SER B 1 58 ? -13.156 3.75 13.617 1 86.62 58 SER B O 1
ATOM 2079 N N . ALA B 1 59 ? -14.07 5.547 14.438 1 89.81 59 ALA B N 1
ATOM 2080 C CA . ALA B 1 59 ? -15.422 5.082 14.125 1 89.81 59 ALA B CA 1
ATOM 2081 C C . ALA B 1 59 ? -15.633 5.004 12.617 1 89.81 59 ALA B C 1
ATOM 2083 O O . ALA B 1 59 ? -16.25 4.059 12.117 1 89.81 59 ALA B O 1
ATOM 2084 N N . VAL B 1 60 ? -15.156 6 11.898 1 91.5 60 VAL B N 1
ATOM 2085 C CA . VAL B 1 60 ? -15.266 6.031 10.445 1 91.5 60 VAL B CA 1
ATOM 2086 C C . VAL B 1 60 ? -14.531 4.836 9.844 1 91.5 60 VAL B C 1
ATOM 2088 O O . VAL B 1 60 ? -15.086 4.109 9.016 1 91.5 60 VAL B O 1
ATOM 2091 N N . THR B 1 61 ? -13.344 4.617 10.297 1 87.56 61 THR B N 1
ATOM 2092 C CA . THR B 1 61 ? -12.539 3.531 9.75 1 87.56 61 THR B CA 1
ATOM 2093 C C . THR B 1 61 ? -13.156 2.176 10.078 1 87.56 61 THR B C 1
ATOM 2095 O O . THR B 1 61 ? -13.164 1.272 9.242 1 87.56 61 THR B O 1
ATOM 2098 N N . SER B 1 62 ? -13.648 2.062 11.258 1 85.94 62 SER B N 1
ATOM 2099 C CA . SER B 1 62 ? -14.328 0.829 11.641 1 85.94 62 SER B CA 1
ATOM 2100 C C . SER B 1 62 ? -15.547 0.572 10.766 1 85.94 62 SER B C 1
ATOM 2102 O O . SER B 1 62 ? -15.797 -0.565 10.359 1 85.94 62 SER B O 1
ATOM 2104 N N . SER B 1 63 ? -16.219 1.614 10.492 1 89.31 63 SER B N 1
ATOM 2105 C CA . SER B 1 63 ? -17.406 1.483 9.656 1 89.31 63 SER B CA 1
ATOM 2106 C C . SER B 1 63 ? -17.047 1.055 8.242 1 89.31 63 SER B C 1
ATOM 2108 O O . SER B 1 63 ? -17.797 0.3 7.609 1 89.31 63 SER B O 1
ATOM 2110 N N . ILE B 1 64 ? -15.977 1.535 7.715 1 88.75 64 ILE B N 1
ATOM 2111 C CA . ILE B 1 64 ? -15.516 1.171 6.383 1 88.75 64 ILE B CA 1
ATOM 2112 C C . ILE B 1 64 ? -15.203 -0.323 6.336 1 88.75 64 ILE B C 1
ATOM 2114 O O . ILE B 1 64 ? -15.656 -1.032 5.438 1 88.75 64 ILE B O 1
ATOM 2118 N N . VAL B 1 65 ? -14.469 -0.813 7.316 1 84.44 65 VAL B N 1
ATOM 2119 C CA . VAL B 1 65 ? -14.039 -2.207 7.363 1 84.44 65 VAL B CA 1
ATOM 2120 C C . VAL B 1 65 ? -15.25 -3.119 7.527 1 84.44 65 VAL B C 1
ATOM 2122 O O . VAL B 1 65 ? -15.344 -4.164 6.883 1 84.44 65 VAL B O 1
ATOM 2125 N N . GLU B 1 66 ? -16.109 -2.674 8.375 1 85.38 66 GLU B N 1
ATOM 2126 C CA . GLU B 1 66 ? -17.328 -3.461 8.586 1 85.38 66 GLU B CA 1
ATOM 2127 C C . GLU B 1 66 ? -18.156 -3.555 7.316 1 85.38 66 GLU B C 1
ATOM 2129 O O . GLU B 1 66 ? -18.672 -4.621 6.984 1 85.38 66 GLU B O 1
ATOM 2134 N N . GLY B 1 67 ? -18.312 -2.459 6.668 1 87.5 67 GLY B N 1
ATOM 2135 C CA . GLY B 1 67 ? -19.047 -2.459 5.41 1 87.5 67 GLY B CA 1
ATOM 2136 C C . GLY B 1 67 ? -18.422 -3.365 4.359 1 87.5 67 GLY B C 1
ATOM 2137 O O . GLY B 1 67 ? -19.141 -4.121 3.691 1 87.5 67 GLY B O 1
ATOM 2138 N N . LEU B 1 68 ? -17.172 -3.285 4.234 1 87.25 68 LEU B N 1
ATOM 2139 C CA . LEU B 1 68 ? -16.469 -4.121 3.277 1 87.25 68 LEU B CA 1
ATOM 2140 C C . LEU B 1 68 ? -16.578 -5.598 3.652 1 87.25 68 LEU B C 1
ATOM 2142 O O . LEU B 1 68 ? -16.766 -6.449 2.783 1 87.25 68 LEU B O 1
ATOM 2146 N N . SER B 1 69 ? -16.438 -5.898 4.961 1 84.75 69 SER B N 1
ATOM 2147 C CA . SER B 1 69 ? -16.578 -7.262 5.457 1 84.75 69 SER B CA 1
ATOM 2148 C C . SER B 1 69 ? -17.953 -7.836 5.098 1 84.75 69 SER B C 1
ATOM 2150 O O . SER B 1 69 ? -18.047 -8.969 4.617 1 84.75 69 SER B O 1
ATOM 2152 N N . VAL B 1 70 ? -18.906 -7.039 5.273 1 86.62 70 VAL B N 1
ATOM 2153 C CA . VAL B 1 70 ? -20.266 -7.465 4.977 1 86.62 70 VAL B CA 1
ATOM 2154 C C . VAL B 1 70 ? -20.406 -7.73 3.48 1 86.62 70 VAL B C 1
ATOM 2156 O O . VAL B 1 70 ? -20.953 -8.758 3.076 1 86.62 70 VAL B O 1
ATOM 2159 N N . GLN B 1 71 ? -19.906 -6.855 2.676 1 89.25 71 GLN B N 1
ATOM 2160 C CA . GLN B 1 71 ? -19.969 -7.004 1.226 1 89.25 71 GLN B CA 1
ATOM 2161 C C . GLN B 1 71 ? -19.281 -8.281 0.767 1 89.25 71 GLN B C 1
ATOM 2163 O O . GLN B 1 71 ? -19.812 -9.016 -0.072 1 89.25 71 GLN B O 1
ATOM 2168 N N . LEU B 1 72 ? -18.156 -8.578 1.311 1 86.38 72 LEU B N 1
ATOM 2169 C CA . LEU B 1 72 ? -17.391 -9.758 0.939 1 86.38 72 LEU B CA 1
ATOM 2170 C C . LEU B 1 72 ? -18.109 -11.031 1.366 1 86.38 72 LEU B C 1
ATOM 2172 O O . LEU B 1 72 ? -18.172 -12 0.603 1 86.38 72 LEU B O 1
ATOM 2176 N N . HIS B 1 73 ? -18.594 -11.008 2.553 1 83 73 HIS B N 1
ATOM 2177 C CA . HIS B 1 73 ? -19.297 -12.18 3.064 1 83 73 HIS B CA 1
ATOM 2178 C C . HIS B 1 73 ? -20.562 -12.453 2.271 1 83 73 HIS B C 1
ATOM 2180 O O . HIS B 1 73 ? -20.906 -13.609 2.004 1 83 73 HIS B O 1
ATOM 2186 N N . GLU B 1 74 ? -21.188 -11.375 1.918 1 87.88 74 GLU B N 1
ATOM 2187 C CA . GLU B 1 74 ? -22.422 -11.523 1.156 1 87.88 74 GLU B CA 1
ATOM 2188 C C . GLU B 1 74 ? -22.141 -12.016 -0.261 1 87.88 74 GLU B C 1
ATOM 2190 O O . GLU B 1 74 ? -22.953 -12.742 -0.843 1 87.88 74 GLU B O 1
ATOM 2195 N N . ALA B 1 75 ? -21.016 -11.672 -0.767 1 88.69 75 ALA B N 1
ATOM 2196 C CA . ALA B 1 75 ? -20.672 -12 -2.15 1 88.69 75 ALA B CA 1
ATOM 2197 C C . ALA B 1 75 ? -20.094 -13.406 -2.248 1 88.69 75 ALA B C 1
ATOM 2199 O O . ALA B 1 75 ? -20 -13.969 -3.34 1 88.69 75 ALA B O 1
ATOM 2200 N N . THR B 1 76 ? -19.656 -13.922 -1.105 1 83.69 76 THR B N 1
ATOM 2201 C CA . THR B 1 76 ? -19.031 -15.234 -1.093 1 83.69 76 THR B CA 1
ATOM 2202 C C . THR B 1 76 ? -20.016 -16.312 -0.63 1 83.69 76 THR B C 1
ATOM 2204 O O . THR B 1 76 ? -20.719 -16.125 0.373 1 83.69 76 THR B O 1
ATOM 2207 N N . LYS B 1 77 ? -20.141 -17.312 -1.409 1 80.69 77 LYS B N 1
ATOM 2208 C CA . LYS B 1 77 ? -21.016 -18.422 -1.036 1 80.69 77 LYS B CA 1
ATOM 2209 C C . LYS B 1 77 ? -20.203 -19.547 -0.374 1 80.69 77 LYS B C 1
ATOM 2211 O O . LYS B 1 77 ? -19.078 -19.812 -0.769 1 80.69 77 LYS B O 1
ATOM 2216 N N . PRO B 1 78 ? -20.922 -20.125 0.623 1 74.81 78 PRO B N 1
ATOM 2217 C CA . PRO B 1 78 ? -20.25 -21.297 1.19 1 74.81 78 PRO B CA 1
ATOM 2218 C C . PRO B 1 78 ? -19.938 -22.359 0.139 1 74.81 78 PRO B C 1
ATOM 2220 O O . PRO B 1 78 ? -20.75 -22.625 -0.74 1 74.81 78 PRO B O 1
ATOM 2223 N N . GLY B 1 79 ? -18.703 -22.844 0.079 1 76.94 79 GLY B N 1
ATOM 2224 C CA . GLY B 1 79 ? -18.344 -23.922 -0.827 1 76.94 79 GLY B CA 1
ATOM 2225 C C . GLY B 1 79 ? -17.703 -23.438 -2.109 1 76.94 79 GLY B C 1
ATOM 2226 O O . GLY B 1 79 ? -17.25 -24.234 -2.928 1 76.94 79 GLY B O 1
ATOM 2227 N N . ASP B 1 80 ? -17.688 -22.172 -2.309 1 84.44 80 ASP B N 1
ATOM 2228 C CA . ASP B 1 80 ? -17.016 -21.656 -3.502 1 84.44 80 ASP B CA 1
ATOM 2229 C C . ASP B 1 80 ? -15.57 -22.125 -3.576 1 84.44 80 ASP B C 1
ATOM 2231 O O . ASP B 1 80 ? -14.859 -22.125 -2.566 1 84.44 80 ASP B O 1
ATOM 2235 N N . PRO B 1 81 ? -15.227 -22.609 -4.801 1 85 81 PRO B N 1
ATOM 2236 C CA . PRO B 1 81 ? -13.812 -22.938 -4.965 1 85 81 PRO B CA 1
ATOM 2237 C C . PRO B 1 81 ? -12.891 -21.75 -4.723 1 85 81 PRO B C 1
ATOM 2239 O O . PRO B 1 81 ? -13.336 -20.594 -4.801 1 85 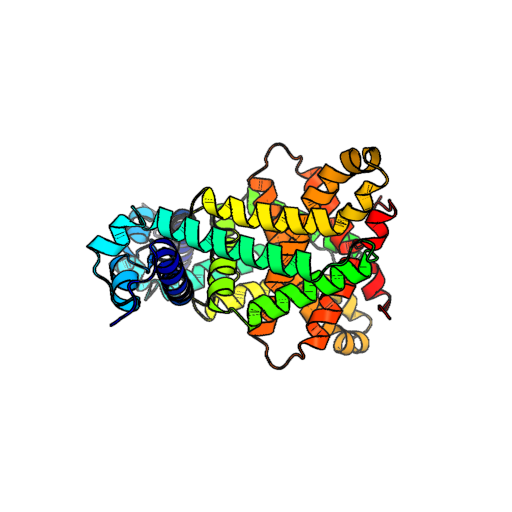81 PRO B O 1
ATOM 2242 N N . GLY B 1 82 ? -11.648 -22.016 -4.398 1 83.25 82 GLY B N 1
ATOM 2243 C CA . GLY B 1 82 ? -10.664 -20.984 -4.078 1 83.25 82 GLY B CA 1
ATOM 2244 C C . GLY B 1 82 ? -10.547 -19.922 -5.145 1 83.25 82 GLY B C 1
ATOM 2245 O O . GLY B 1 82 ? -10.492 -18.734 -4.832 1 83.25 82 GLY B O 1
ATOM 2246 N N . LEU B 1 83 ? -10.57 -20.375 -6.387 1 87.81 83 LEU B N 1
ATOM 2247 C CA . LEU B 1 83 ? -10.43 -19.422 -7.492 1 87.81 83 LEU B CA 1
ATOM 2248 C C . LEU B 1 83 ? -11.633 -18.484 -7.559 1 87.81 83 LEU B C 1
ATOM 2250 O O . LEU B 1 83 ? -11.477 -17.281 -7.797 1 87.81 83 LEU B O 1
ATOM 2254 N N . GLU B 1 84 ? -12.82 -19.016 -7.367 1 89.5 84 GLU B N 1
ATOM 2255 C CA . GLU B 1 84 ? -14.023 -18.188 -7.387 1 89.5 84 GLU B CA 1
ATOM 2256 C C . GLU B 1 84 ? -14.031 -17.203 -6.223 1 89.5 84 GLU B C 1
ATOM 2258 O O . GLU B 1 84 ? -14.469 -16.047 -6.375 1 89.5 84 GLU B O 1
ATOM 2263 N N . ARG B 1 85 ? -13.547 -17.578 -5.086 1 87.25 85 ARG B N 1
ATOM 2264 C CA . ARG B 1 85 ? -13.445 -16.688 -3.939 1 87.25 85 ARG B CA 1
ATOM 2265 C C . ARG B 1 85 ? -12.492 -15.531 -4.227 1 87.25 85 ARG B C 1
ATOM 2267 O O . ARG B 1 85 ? -12.742 -14.398 -3.826 1 87.25 85 ARG B O 1
ATOM 2274 N N . MET B 1 86 ? -11.414 -15.852 -4.906 1 88.88 86 MET B N 1
ATOM 2275 C CA . MET B 1 86 ? -10.477 -14.812 -5.312 1 88.88 86 MET B CA 1
ATOM 2276 C C . MET B 1 86 ? -11.133 -13.836 -6.281 1 88.88 86 MET B C 1
ATOM 2278 O O . MET B 1 86 ? -10.945 -12.625 -6.168 1 88.88 86 MET B O 1
ATOM 2282 N N . ARG B 1 87 ? -11.898 -14.359 -7.211 1 92.75 87 ARG B N 1
ATOM 2283 C CA . ARG B 1 87 ? -12.602 -13.508 -8.164 1 92.75 87 ARG B CA 1
ATOM 2284 C C . ARG B 1 87 ? -13.578 -12.578 -7.449 1 92.75 87 ARG B C 1
ATOM 2286 O O . ARG B 1 87 ? -13.672 -11.391 -7.781 1 92.75 87 ARG B O 1
ATOM 2293 N N . VAL B 1 88 ? -14.266 -13.102 -6.504 1 91.62 88 VAL B N 1
ATOM 2294 C CA . VAL B 1 88 ? -15.227 -12.32 -5.73 1 91.62 88 VAL B CA 1
ATOM 2295 C C . VAL B 1 88 ? -14.5 -11.234 -4.945 1 91.62 88 VAL B C 1
ATOM 2297 O O . VAL B 1 88 ? -14.938 -10.086 -4.914 1 91.62 88 VAL B O 1
ATOM 2300 N N . LEU B 1 89 ? -13.414 -11.609 -4.316 1 90.69 89 LEU B N 1
ATOM 2301 C CA . LEU B 1 89 ? -12.617 -10.648 -3.561 1 90.69 89 LEU B CA 1
ATOM 2302 C C . LEU B 1 89 ? -12.188 -9.484 -4.445 1 90.69 89 LEU B C 1
ATOM 2304 O O . LEU B 1 89 ? -12.391 -8.32 -4.094 1 90.69 89 LEU B O 1
ATOM 2308 N N . VAL B 1 90 ? -11.656 -9.789 -5.586 1 94.5 90 VAL B N 1
ATOM 2309 C CA . VAL B 1 90 ? -11.148 -8.781 -6.512 1 94.5 90 VAL B CA 1
ATOM 2310 C C . VAL B 1 90 ? -12.297 -7.891 -6.988 1 94.5 90 VAL B C 1
ATOM 2312 O O . VAL B 1 90 ? -12.211 -6.664 -6.906 1 94.5 90 VAL B O 1
ATOM 2315 N N . ARG B 1 91 ? -13.352 -8.484 -7.395 1 95.94 91 ARG B N 1
ATOM 2316 C CA . ARG B 1 91 ? -14.5 -7.734 -7.895 1 95.94 91 ARG B CA 1
ATOM 2317 C C . ARG B 1 91 ? -15.062 -6.812 -6.816 1 95.94 91 ARG B C 1
ATOM 2319 O O . ARG B 1 91 ? -15.398 -5.656 -7.09 1 95.94 91 ARG B O 1
ATOM 2326 N N . THR B 1 92 ? -15.18 -7.355 -5.652 1 93.56 92 THR B N 1
ATOM 2327 C CA . THR B 1 92 ? -15.742 -6.59 -4.547 1 93.56 92 THR B CA 1
ATOM 2328 C C . THR B 1 92 ? -14.875 -5.379 -4.227 1 93.56 92 THR B C 1
ATOM 2330 O O . THR B 1 92 ? -15.383 -4.293 -3.951 1 93.56 92 THR B O 1
ATOM 2333 N N . LEU B 1 93 ? -13.609 -5.508 -4.266 1 93.25 93 LEU B N 1
ATOM 2334 C CA . LEU B 1 93 ? -12.711 -4.398 -3.967 1 93.25 93 LEU B CA 1
ATOM 2335 C C . LEU B 1 93 ? -12.758 -3.352 -5.074 1 93.25 93 LEU B C 1
ATOM 2337 O O . LEU B 1 93 ? -12.695 -2.15 -4.801 1 93.25 93 LEU B O 1
ATOM 2341 N N . PHE B 1 94 ? -12.867 -3.807 -6.297 1 96.25 94 PHE B N 1
ATOM 2342 C CA . PHE B 1 94 ? -13.039 -2.865 -7.395 1 96.25 94 PHE B CA 1
ATOM 2343 C C . PHE B 1 94 ? -14.344 -2.086 -7.238 1 96.25 94 PHE B C 1
ATOM 2345 O O . PHE B 1 94 ? -14.367 -0.866 -7.418 1 96.25 94 PHE B O 1
ATOM 2352 N N . ASP B 1 95 ? -15.406 -2.795 -6.891 1 96.5 95 ASP B N 1
ATOM 2353 C CA . ASP B 1 95 ? -16.688 -2.141 -6.637 1 96.5 95 ASP B CA 1
ATOM 2354 C C . ASP B 1 95 ? -16.562 -1.116 -5.508 1 96.5 95 ASP B C 1
ATOM 2356 O O . ASP B 1 95 ? -17.062 0.005 -5.629 1 96.5 95 ASP B O 1
ATOM 2360 N N . PHE B 1 96 ? -15.891 -1.52 -4.527 1 93.44 96 PHE B N 1
ATOM 2361 C CA . PHE B 1 96 ? -15.711 -0.656 -3.365 1 93.44 96 PHE B CA 1
ATOM 2362 C C . PHE B 1 96 ? -14.977 0.625 -3.75 1 93.44 96 PHE B C 1
ATOM 2364 O O . PHE B 1 96 ? -15.422 1.724 -3.41 1 93.44 96 PHE B O 1
ATOM 2371 N N . ALA B 1 97 ? -13.969 0.513 -4.457 1 93.5 97 ALA B N 1
ATOM 2372 C CA . ALA B 1 97 ? -13.148 1.652 -4.867 1 93.5 97 ALA B CA 1
ATOM 2373 C C . ALA B 1 97 ? -13.938 2.604 -5.762 1 93.5 97 ALA B C 1
ATOM 2375 O O . ALA B 1 97 ? -13.773 3.822 -5.684 1 93.5 97 ALA B O 1
ATOM 2376 N N . THR B 1 98 ? -14.797 2.047 -6.617 1 96 98 THR B N 1
ATOM 2377 C CA . THR B 1 98 ? -15.531 2.854 -7.586 1 96 98 THR B CA 1
ATOM 2378 C C . THR B 1 98 ? -16.781 3.457 -6.953 1 96 98 THR B C 1
ATOM 2380 O O . THR B 1 98 ? -17.125 4.609 -7.227 1 96 98 THR B O 1
ATOM 2383 N N . ASP B 1 99 ? -17.391 2.717 -6.031 1 95.25 99 ASP B N 1
ATOM 2384 C CA . ASP B 1 99 ? -18.672 3.117 -5.488 1 95.25 99 ASP B CA 1
ATOM 2385 C C . ASP B 1 99 ? -18.5 4.012 -4.266 1 95.25 99 ASP B C 1
ATOM 2387 O O . ASP B 1 99 ? -19.406 4.797 -3.93 1 95.25 99 ASP B O 1
ATOM 2391 N N . GLN B 1 100 ? -17.422 3.855 -3.59 1 94.06 100 GLN B N 1
ATOM 2392 C CA . GLN B 1 100 ? -17.172 4.594 -2.357 1 94.06 100 GLN B CA 1
ATOM 2393 C C . GLN B 1 100 ? -15.789 5.246 -2.383 1 94.06 100 GLN B C 1
ATOM 2395 O O . GLN B 1 100 ? -14.922 4.91 -1.572 1 94.06 100 GLN B O 1
ATOM 2400 N N . PRO B 1 101 ? -15.633 6.25 -3.201 1 92.5 101 PRO B N 1
ATOM 2401 C CA . PRO B 1 101 ? -14.312 6.84 -3.408 1 92.5 101 PRO B CA 1
ATOM 2402 C C . PRO B 1 101 ? -13.75 7.492 -2.146 1 92.5 101 PRO B C 1
ATOM 2404 O O . PRO B 1 101 ? -12.539 7.477 -1.923 1 92.5 101 PRO B O 1
ATOM 2407 N N . SER B 1 102 ? -14.625 8.055 -1.31 1 91.88 102 SER B N 1
ATOM 2408 C CA . SER B 1 102 ? -14.148 8.672 -0.075 1 91.88 102 SER B CA 1
ATOM 2409 C C . SER B 1 102 ? -13.641 7.617 0.906 1 91.88 102 SER B C 1
ATOM 2411 O O . SER B 1 102 ? -12.602 7.805 1.542 1 91.88 102 SER B O 1
ATOM 2413 N N . ALA B 1 103 ? -14.375 6.547 0.997 1 90.94 103 ALA B N 1
ATOM 2414 C CA . ALA B 1 103 ? -13.953 5.453 1.866 1 90.94 103 ALA B CA 1
ATOM 2415 C C . ALA B 1 103 ? -12.641 4.84 1.376 1 90.94 103 ALA B C 1
ATOM 2417 O O . ALA B 1 103 ? -11.75 4.543 2.176 1 90.94 103 ALA B O 1
ATOM 2418 N N . TRP B 1 104 ? -12.516 4.688 0.062 1 89.81 104 TRP B N 1
ATOM 2419 C CA . TRP B 1 104 ? -11.289 4.176 -0.537 1 89.81 104 TRP B CA 1
ATOM 2420 C C . TRP B 1 104 ? -10.109 5.086 -0.221 1 89.81 104 TRP B C 1
ATOM 2422 O O . TRP B 1 104 ? -9.039 4.613 0.175 1 89.81 104 TRP B O 1
ATOM 2432 N N . ALA B 1 105 ? -10.367 6.348 -0.307 1 86.5 105 ALA B N 1
ATOM 2433 C CA . ALA B 1 105 ? -9.312 7.324 -0.036 1 86.5 105 ALA B CA 1
ATOM 2434 C C . ALA B 1 105 ? -8.844 7.238 1.413 1 86.5 105 ALA B C 1
ATOM 2436 O O . ALA B 1 105 ? -7.648 7.32 1.69 1 86.5 105 ALA B O 1
ATOM 2437 N N . VAL B 1 106 ? -9.75 7.066 2.273 1 85.38 106 VAL B N 1
ATOM 2438 C CA . VAL B 1 106 ? -9.406 6.945 3.688 1 85.38 106 VAL B CA 1
ATOM 2439 C C . VAL B 1 106 ? -8.562 5.691 3.908 1 85.38 106 VAL B C 1
ATOM 2441 O O . VAL B 1 106 ? -7.562 5.73 4.629 1 85.38 106 VAL B O 1
ATOM 2444 N N . MET B 1 107 ? -8.906 4.629 3.229 1 83.75 107 MET B N 1
ATOM 2445 C CA . MET B 1 107 ? -8.203 3.361 3.396 1 83.75 107 MET B CA 1
ATOM 2446 C C . MET B 1 107 ? -6.789 3.443 2.83 1 83.75 107 MET B C 1
ATOM 2448 O O . MET B 1 107 ? -5.828 3.023 3.48 1 83.75 107 MET B O 1
ATOM 2452 N N . ILE B 1 108 ? -6.641 3.973 1.692 1 80.25 108 ILE B N 1
ATOM 2453 C CA . ILE B 1 108 ? -5.355 4.023 1.004 1 80.25 108 ILE B CA 1
ATOM 2454 C C . ILE B 1 108 ? -4.414 4.98 1.73 1 80.25 108 ILE B C 1
ATOM 2456 O O . ILE B 1 108 ? -3.215 4.723 1.84 1 80.25 108 ILE B O 1
ATOM 2460 N N . ARG B 1 109 ? -4.941 6.027 2.225 1 74.94 109 ARG B N 1
ATOM 2461 C CA . ARG B 1 109 ? -4.129 7.039 2.891 1 74.94 109 ARG B CA 1
ATOM 2462 C C . ARG B 1 109 ? -3.67 6.559 4.266 1 74.94 109 ARG B C 1
ATOM 2464 O O . ARG B 1 109 ? -2.604 6.949 4.742 1 74.94 109 ARG B O 1
ATOM 2471 N N . HIS B 1 110 ? -4.43 5.633 4.777 1 67.5 110 HIS B N 1
ATOM 2472 C CA . HIS B 1 110 ? -4.156 5.367 6.188 1 67.5 110 HIS B CA 1
ATOM 2473 C C . HIS B 1 110 ? -3.898 3.883 6.43 1 67.5 110 HIS B C 1
ATOM 2475 O O . HIS B 1 110 ? -3.719 3.459 7.57 1 67.5 110 HIS B O 1
ATOM 2481 N N . PHE B 1 111 ? -3.916 3.137 5.375 1 60.12 111 PHE B N 1
ATOM 2482 C CA . PHE B 1 111 ? -3.77 1.692 5.516 1 60.12 111 PHE B CA 1
ATOM 2483 C C . PHE B 1 111 ? -2.406 1.341 6.098 1 60.12 111 PHE B C 1
ATOM 2485 O O . PHE B 1 111 ? -2.287 0.407 6.895 1 60.12 111 PHE B O 1
ATOM 2492 N N . ASP B 1 112 ? -1.377 2.066 5.758 1 52.81 112 ASP B N 1
ATOM 2493 C CA . ASP B 1 112 ? -0.046 1.674 6.215 1 52.81 112 ASP B CA 1
ATOM 2494 C C . ASP B 1 112 ? 0.54 2.717 7.164 1 52.81 112 ASP B C 1
ATOM 2496 O O . ASP B 1 112 ? 1.753 2.76 7.375 1 52.81 112 ASP B O 1
ATOM 2500 N N . LYS B 1 113 ? -0.306 3.607 7.68 1 54.88 113 LYS B N 1
ATOM 2501 C CA . LYS B 1 113 ? 0.279 4.73 8.398 1 54.88 113 LYS B CA 1
ATOM 2502 C C . LYS B 1 113 ? 0.312 4.461 9.906 1 54.88 113 LYS B C 1
ATOM 2504 O O . LYS B 1 113 ? -0.727 4.211 10.516 1 54.88 113 LYS B O 1
ATOM 2509 N N . PRO B 1 114 ? 1.551 4.273 10.367 1 48.12 114 PRO B N 1
ATOM 2510 C CA . PRO B 1 114 ? 1.664 4.215 11.828 1 48.12 114 PRO B CA 1
ATOM 2511 C C . PRO B 1 114 ? 1.046 5.43 12.516 1 48.12 114 PRO B C 1
ATOM 2513 O O . PRO B 1 114 ? 0.789 5.395 13.727 1 48.12 114 PRO B O 1
ATOM 2516 N N . GLU B 1 115 ? 1.037 6.504 11.828 1 45.97 115 GLU B N 1
ATOM 2517 C CA . GLU B 1 115 ? 0.786 7.746 12.555 1 45.97 115 GLU B CA 1
ATOM 2518 C C . GLU B 1 115 ? -0.65 7.805 13.062 1 45.97 115 GLU B C 1
ATOM 2520 O O . GLU B 1 115 ? -0.967 8.602 13.953 1 45.97 115 GLU B O 1
ATOM 2525 N N . VAL B 1 116 ? -1.504 7.375 12.203 1 48.66 116 VAL B N 1
ATOM 2526 C CA . VAL B 1 116 ? -2.846 7.648 12.703 1 48.66 116 VAL B CA 1
ATOM 2527 C C . VAL B 1 116 ? -3.174 6.688 13.852 1 48.66 116 VAL B C 1
ATOM 2529 O O . VAL B 1 116 ? -4.293 6.695 14.375 1 48.66 116 VAL B O 1
ATOM 2532 N N . GLY B 1 117 ? -2.209 6.109 14.352 1 48.97 117 GLY B N 1
ATOM 2533 C CA . GLY B 1 117 ? -2.428 5.359 15.578 1 48.97 117 GLY B CA 1
ATOM 2534 C C . GLY B 1 117 ? -2.809 3.912 15.336 1 48.97 117 GLY B C 1
ATOM 2535 O O . GLY B 1 117 ? -2.93 3.48 14.188 1 48.97 117 GLY B O 1
ATOM 2536 N N . ASP B 1 118 ? -2.807 3.145 16.422 1 52.97 118 ASP B N 1
ATOM 2537 C CA . ASP B 1 118 ? -3.162 1.742 16.609 1 52.97 118 ASP B CA 1
ATOM 2538 C C . ASP B 1 118 ? -4.461 1.399 15.891 1 52.97 118 ASP B C 1
ATOM 2540 O O . ASP B 1 118 ? -4.68 0.247 15.508 1 52.97 118 ASP B O 1
ATOM 2544 N N . GLU B 1 119 ? -5.109 2.436 15.648 1 50.34 119 GLU B N 1
ATOM 2545 C CA . GLU B 1 119 ? -6.477 2.148 15.227 1 50.34 119 GLU B CA 1
ATOM 2546 C C . GLU B 1 119 ? -6.523 1.713 13.766 1 50.34 119 GLU B C 1
ATOM 2548 O O . GLU B 1 119 ? -7.316 0.841 13.398 1 50.34 119 GLU B O 1
ATOM 2553 N N . LEU B 1 120 ? -5.617 2.225 12.969 1 54.72 120 LEU B N 1
ATOM 2554 C CA . LEU B 1 120 ? -5.691 1.833 11.57 1 54.72 120 LEU B CA 1
ATOM 2555 C C . LEU B 1 120 ? -4.961 0.514 11.328 1 54.72 120 LEU B C 1
ATOM 2557 O O . LEU B 1 120 ? -5.262 -0.202 10.375 1 54.72 120 LEU B O 1
ATOM 2561 N N . GLN B 1 121 ? -4.07 0.311 12.203 1 61.84 121 GLN B N 1
ATOM 2562 C CA . GLN B 1 121 ? -3.492 -1.028 12.18 1 61.84 121 GLN B CA 1
ATOM 2563 C C . GLN B 1 121 ? -4.578 -2.098 12.258 1 61.84 121 GLN B C 1
ATOM 2565 O O . GLN B 1 121 ? -4.477 -3.143 11.617 1 61.84 121 GLN B O 1
ATOM 2570 N N . GLY B 1 122 ? -5.605 -1.667 12.789 1 62.38 122 GLY B N 1
ATOM 2571 C CA . GLY B 1 122 ? -6.727 -2.576 12.953 1 62.38 122 GLY B CA 1
ATOM 2572 C C . GLY B 1 122 ? -7.449 -2.867 11.648 1 62.38 122 GLY B C 1
ATOM 2573 O O . GLY B 1 122 ? -7.844 -4.004 11.391 1 62.38 122 GLY B O 1
ATOM 2574 N N . VAL B 1 123 ? -7.41 -1.882 10.766 1 62.75 123 VAL B N 1
ATOM 2575 C CA . VAL B 1 123 ? -8.133 -2.041 9.508 1 62.75 123 VAL B CA 1
ATOM 2576 C C . VAL B 1 123 ? -7.387 -3.016 8.602 1 62.75 123 VAL B C 1
ATOM 2578 O O . VAL B 1 123 ? -7.996 -3.887 7.98 1 62.75 123 VAL B O 1
ATOM 2581 N N . ARG B 1 124 ? -6.129 -2.877 8.578 1 67.94 124 ARG B N 1
ATOM 2582 C CA . ARG B 1 124 ? -5.301 -3.783 7.793 1 67.94 124 ARG B CA 1
ATOM 2583 C C . ARG B 1 124 ? -5.438 -5.219 8.289 1 67.94 124 ARG B C 1
ATOM 2585 O O . ARG B 1 124 ? -5.605 -6.145 7.492 1 67.94 124 ARG B O 1
ATOM 2592 N N . ASP B 1 125 ? -5.422 -5.277 9.602 1 70.56 125 ASP B N 1
ATOM 2593 C CA . ASP B 1 125 ? -5.516 -6.605 10.203 1 70.56 125 ASP B CA 1
ATOM 2594 C C . ASP B 1 125 ? -6.887 -7.227 9.945 1 70.56 125 ASP B C 1
ATOM 2596 O O . ASP B 1 125 ? -6.992 -8.43 9.688 1 70.56 125 ASP B O 1
ATOM 2600 N N . ASP B 1 126 ? -7.773 -6.359 9.93 1 71.5 126 ASP B N 1
ATOM 2601 C CA . ASP B 1 126 ? -9.133 -6.848 9.703 1 71.5 126 ASP B CA 1
ATOM 2602 C C . ASP B 1 126 ? -9.32 -7.312 8.266 1 71.5 126 ASP B C 1
ATOM 2604 O O . ASP B 1 126 ? -9.898 -8.375 8.023 1 71.5 126 ASP B O 1
ATOM 2608 N N . LEU B 1 127 ? -8.82 -6.508 7.359 1 72.81 127 LEU B N 1
ATOM 2609 C CA . LEU B 1 127 ? -8.93 -6.902 5.961 1 72.81 127 LEU B CA 1
ATOM 2610 C C . LEU B 1 127 ? -8.125 -8.164 5.688 1 72.81 127 LEU B C 1
ATOM 2612 O O . LEU B 1 127 ? -8.57 -9.047 4.945 1 72.81 127 LEU B O 1
ATOM 2616 N N . GLY B 1 128 ? -6.984 -8.227 6.312 1 76.25 128 GLY B N 1
ATOM 2617 C CA . GLY B 1 128 ? -6.188 -9.438 6.223 1 76.25 128 GLY B CA 1
ATOM 2618 C C . GLY B 1 128 ? -6.914 -10.672 6.727 1 76.25 128 GLY B C 1
ATOM 2619 O O . GLY B 1 128 ? -6.848 -11.734 6.102 1 76.25 128 GLY B O 1
ATOM 2620 N N . ALA B 1 129 ? -7.617 -10.453 7.801 1 74.62 129 ALA B N 1
ATOM 2621 C CA . ALA B 1 129 ? -8.359 -11.555 8.398 1 74.62 129 ALA B CA 1
ATOM 2622 C C . ALA B 1 129 ? -9.477 -12.031 7.477 1 74.62 129 ALA B C 1
ATOM 2624 O O . ALA B 1 129 ? -9.734 -13.234 7.363 1 74.62 129 ALA B O 1
ATOM 2625 N N . ILE B 1 130 ? -10.008 -11.148 6.84 1 73.62 130 ILE B N 1
ATOM 2626 C CA . ILE B 1 130 ? -11.086 -11.477 5.914 1 73.62 130 ILE B CA 1
ATOM 2627 C C . ILE B 1 130 ? -10.531 -12.281 4.738 1 73.62 130 ILE B C 1
ATOM 2629 O O . ILE B 1 130 ? -11.125 -13.281 4.328 1 73.62 130 ILE B O 1
ATOM 2633 N N . ILE B 1 131 ? -9.422 -11.859 4.273 1 74.69 131 ILE B N 1
ATOM 2634 C CA . ILE B 1 131 ? -8.789 -12.531 3.146 1 74.69 131 ILE B CA 1
ATOM 2635 C C . ILE B 1 131 ? -8.367 -13.945 3.555 1 74.69 131 ILE B C 1
ATOM 2637 O O . ILE B 1 131 ? -8.594 -14.906 2.812 1 74.69 131 ILE B O 1
ATOM 2641 N N . VAL B 1 132 ? -7.824 -14.047 4.754 1 73.12 132 VAL B N 1
ATOM 2642 C CA . VAL B 1 132 ? -7.414 -15.352 5.273 1 73.12 132 VAL B CA 1
ATOM 2643 C C . VAL B 1 132 ? -8.633 -16.266 5.402 1 73.12 132 VAL B C 1
ATOM 2645 O O . VAL B 1 132 ? -8.586 -17.422 4.984 1 73.12 132 VAL B O 1
ATOM 2648 N N . ASP B 1 133 ? -9.625 -15.688 5.934 1 70.88 133 ASP B N 1
ATOM 2649 C CA . ASP B 1 133 ? -10.852 -16.469 6.113 1 70.88 133 ASP B CA 1
ATOM 2650 C C . ASP B 1 133 ? -11.414 -16.922 4.773 1 70.88 133 ASP B C 1
ATOM 2652 O O . ASP B 1 133 ? -11.852 -18.062 4.637 1 70.88 133 ASP B O 1
ATOM 2656 N N . LEU B 1 134 ? -11.344 -16.109 3.842 1 70.44 134 LEU B N 1
ATOM 2657 C CA . LEU B 1 134 ? -11.883 -16.406 2.518 1 70.44 134 LEU B CA 1
ATOM 2658 C C . LEU B 1 134 ? -11.039 -17.453 1.812 1 70.44 134 LEU B C 1
ATOM 2660 O O . LEU B 1 134 ? -11.578 -18.297 1.08 1 70.44 134 LEU B O 1
ATOM 2664 N N . MET B 1 135 ? -9.773 -17.281 2.068 1 67.81 135 MET B N 1
ATOM 2665 C CA . MET B 1 135 ? -8.875 -18.188 1.363 1 67.81 135 MET B CA 1
ATOM 2666 C C . MET B 1 135 ? -8.797 -19.531 2.076 1 67.81 135 MET B C 1
ATOM 2668 O O . MET B 1 135 ? -8.516 -20.562 1.449 1 67.81 135 MET B O 1
ATOM 2672 N N . LEU B 1 136 ? -8.883 -19.484 3.498 1 60.97 136 LEU B N 1
ATOM 2673 C CA . LEU B 1 136 ? -8.742 -20.688 4.305 1 60.97 136 LEU B CA 1
ATOM 2674 C C . LEU B 1 136 ? -10.078 -21.406 4.465 1 60.97 136 LEU B C 1
ATOM 2676 O O . LEU B 1 136 ? -10.125 -22.562 4.875 1 60.97 136 LEU B O 1
ATOM 2680 N N . LEU B 1 137 ? -11.188 -20.688 4.422 1 52.28 137 LEU B N 1
ATOM 2681 C CA . LEU B 1 137 ? -12.469 -21.312 4.727 1 52.28 137 LEU B CA 1
ATOM 2682 C C . LEU B 1 137 ? -12.531 -22.734 4.156 1 52.28 137 LEU B C 1
ATOM 2684 O O . LEU B 1 137 ? -13.43 -23.5 4.5 1 52.28 137 LEU B O 1
ATOM 2688 N N . ASN B 1 138 ? -11.805 -23.047 3.314 1 48.31 138 ASN B N 1
ATOM 2689 C CA . ASN B 1 138 ? -12.031 -24.484 3.256 1 48.31 138 ASN B CA 1
ATOM 2690 C C . ASN B 1 138 ? -11.477 -25.188 4.492 1 48.31 138 ASN B C 1
ATOM 2692 O O . ASN B 1 138 ? -10.945 -26.297 4.398 1 48.31 138 ASN B O 1
ATOM 2696 N N . ARG B 1 139 ? -11.367 -24.344 5.508 1 47.25 139 ARG B N 1
ATOM 2697 C CA . ARG B 1 139 ? -10.961 -24.812 6.828 1 47.25 139 ARG B CA 1
ATOM 2698 C C . ARG B 1 139 ? -11.82 -26 7.273 1 47.25 139 ARG B C 1
ATOM 2700 O O . ARG B 1 139 ? -11.359 -26.859 8.008 1 47.25 139 ARG B O 1
ATOM 2707 N N . ARG B 1 140 ? -13.047 -25.734 7.25 1 45.16 140 ARG B N 1
ATOM 2708 C CA . ARG B 1 140 ? -13.961 -26.641 7.934 1 45.16 140 ARG B CA 1
ATOM 2709 C C . ARG B 1 140 ? -13.594 -28.109 7.668 1 45.16 140 ARG B C 1
ATOM 2711 O O . ARG B 1 140 ? -13.914 -28.984 8.469 1 45.16 140 ARG B O 1
ATOM 2718 N N . ASN B 1 141 ? -13 -28.234 6.684 1 44.28 141 ASN B N 1
ATOM 2719 C CA . ASN B 1 141 ? -12.906 -29.672 6.453 1 44.28 141 ASN B CA 1
ATOM 2720 C C . ASN B 1 141 ? -11.602 -30.25 7 1 44.28 141 ASN B C 1
ATOM 2722 O O . ASN B 1 141 ? -11.43 -31.469 7.055 1 44.28 141 ASN B O 1
ATOM 2726 N N . ASN B 1 142 ? -10.469 -29.328 7.387 1 42.94 142 ASN B N 1
ATOM 2727 C CA . ASN B 1 142 ? -9.312 -29.953 8.023 1 42.94 142 ASN B CA 1
ATOM 2728 C C . ASN B 1 142 ? -8.594 -28.969 8.953 1 42.94 142 ASN B C 1
ATOM 2730 O O . ASN B 1 142 ? -7.613 -28.344 8.555 1 42.94 142 ASN B O 1
ATOM 2734 N N . PRO B 1 143 ? -9.164 -28.797 10.164 1 47.81 143 PRO B N 1
ATOM 2735 C CA . PRO B 1 143 ? -8.656 -27.859 11.164 1 47.81 143 PRO B CA 1
ATOM 2736 C C . PRO B 1 143 ? -7.141 -27.953 11.352 1 47.81 143 PRO B C 1
ATOM 2738 O O . PRO B 1 143 ? -6.48 -26.953 11.609 1 47.81 143 PRO B O 1
ATOM 2741 N N . THR B 1 144 ? -6.598 -29.094 11.414 1 48.19 144 THR B N 1
ATOM 2742 C CA . THR B 1 144 ? -5.176 -29.297 11.672 1 48.19 144 THR B CA 1
ATOM 2743 C C . THR B 1 144 ? -4.328 -28.609 10.609 1 48.19 144 THR B C 1
ATOM 2745 O O . THR B 1 144 ? -3.301 -28 10.922 1 48.19 144 THR B O 1
ATOM 2748 N N . ARG B 1 145 ? -4.637 -28.844 9.484 1 49.59 145 ARG B N 1
ATOM 2749 C CA . ARG B 1 145 ? -3.896 -28.25 8.375 1 49.59 145 ARG B CA 1
ATOM 2750 C C . ARG B 1 145 ? -3.953 -26.719 8.43 1 49.59 145 ARG B C 1
ATOM 2752 O O . ARG B 1 145 ? -3.02 -26.047 7.996 1 49.59 145 ARG B O 1
ATOM 2759 N N . LEU B 1 146 ? -4.949 -26.281 9.102 1 50.84 146 LEU B N 1
ATOM 2760 C CA . LEU B 1 146 ? -5.125 -24.828 9.188 1 50.84 146 LEU B CA 1
ATOM 2761 C C . LEU B 1 146 ? -4.113 -24.219 10.156 1 50.84 146 LEU B C 1
ATOM 2763 O O . LEU B 1 146 ? -3.553 -23.156 9.875 1 50.84 146 LEU B O 1
ATOM 2767 N N . ALA B 1 147 ? -4.031 -24.891 11.273 1 52.34 147 ALA B N 1
ATOM 2768 C CA . ALA B 1 147 ? -3.057 -24.375 12.234 1 52.34 147 ALA B CA 1
ATOM 2769 C C . ALA B 1 147 ? -1.683 -24.219 11.586 1 52.34 147 ALA B C 1
ATOM 2771 O O . ALA B 1 147 ? -0.965 -23.266 11.867 1 52.34 147 ALA B O 1
ATOM 2772 N N . ALA B 1 148 ? -1.327 -25.156 10.758 1 51.84 148 ALA B N 1
ATOM 2773 C CA . ALA B 1 148 ? -0.027 -25.141 10.094 1 51.84 148 ALA B CA 1
ATOM 2774 C C . ALA B 1 148 ? 0.021 -24.078 9 1 51.84 148 ALA B C 1
ATOM 2776 O O . ALA B 1 148 ? 1.093 -23.562 8.672 1 51.84 148 ALA B O 1
ATOM 2777 N N . ALA B 1 149 ? -1.209 -23.781 8.57 1 55.56 149 ALA B N 1
ATOM 2778 C CA . ALA B 1 149 ? -1.318 -22.859 7.43 1 55.56 149 ALA B CA 1
ATOM 2779 C C . ALA B 1 149 ? -1.378 -21.406 7.891 1 55.56 149 ALA B C 1
ATOM 2781 O O . ALA B 1 149 ? -1.061 -20.5 7.129 1 55.56 149 ALA B O 1
ATOM 2782 N N . GLU B 1 150 ? -1.647 -21.266 9.133 1 59.66 150 GLU B N 1
ATOM 2783 C CA . GLU B 1 150 ? -2.014 -19.953 9.633 1 59.66 150 GLU B CA 1
ATOM 2784 C C . GLU B 1 150 ? -0.866 -18.953 9.469 1 59.66 150 GLU B C 1
ATOM 2786 O O . GLU B 1 150 ? -1.061 -17.859 8.961 1 59.66 150 GLU B O 1
ATOM 2791 N N . PRO B 1 151 ? 0.257 -19.438 9.953 1 59.41 151 PRO B N 1
ATOM 2792 C CA . PRO B 1 151 ? 1.318 -18.438 9.797 1 59.41 151 PRO B CA 1
ATOM 2793 C C . PRO B 1 151 ? 1.579 -18.078 8.336 1 59.41 151 PRO B C 1
ATOM 2795 O O . PRO B 1 151 ? 1.885 -16.922 8.039 1 59.41 151 PRO B O 1
ATOM 2798 N N . VAL B 1 152 ? 1.322 -19.062 7.52 1 58.19 152 VAL B N 1
ATOM 2799 C CA . VAL B 1 152 ? 1.605 -18.844 6.105 1 58.19 152 VAL B CA 1
ATOM 2800 C C . VAL B 1 152 ? 0.552 -17.922 5.504 1 58.19 152 VAL B C 1
ATOM 2802 O O . VAL B 1 152 ? 0.884 -16.984 4.766 1 58.19 152 VAL B O 1
ATOM 2805 N N . VAL B 1 153 ? -0.615 -18.203 5.953 1 64.5 153 VAL B N 1
ATOM 2806 C CA . VAL B 1 153 ? -1.71 -17.422 5.371 1 64.5 153 VAL B CA 1
ATOM 2807 C C . VAL B 1 153 ? -1.66 -15.992 5.883 1 64.5 153 VAL B C 1
ATOM 2809 O O . VAL B 1 153 ? -1.967 -15.047 5.145 1 64.5 153 VAL B O 1
ATOM 2812 N N . THR B 1 154 ? -1.1 -15.961 7.078 1 75.19 154 THR B N 1
ATOM 2813 C CA . THR B 1 154 ? -1.024 -14.625 7.672 1 75.19 154 THR B CA 1
ATOM 2814 C C . THR B 1 154 ? -0.02 -13.758 6.926 1 75.19 154 THR B C 1
ATOM 2816 O O . THR B 1 154 ? -0.234 -12.555 6.762 1 75.19 154 THR B O 1
ATOM 2819 N N . LEU B 1 155 ? 0.933 -14.406 6.332 1 81.5 155 LEU B N 1
ATOM 2820 C CA . LEU B 1 155 ? 1.974 -13.641 5.656 1 81.5 155 LEU B CA 1
ATOM 2821 C C . LEU B 1 155 ? 1.554 -13.297 4.23 1 81.5 155 LEU B C 1
ATOM 2823 O O . LEU B 1 155 ? 2.078 -12.352 3.639 1 81.5 155 LEU B O 1
ATOM 2827 N N . PHE B 1 156 ? 0.482 -13.977 3.787 1 84.38 156 PHE B N 1
ATOM 2828 C CA . PHE B 1 156 ? 0.046 -13.711 2.422 1 84.38 156 PHE B CA 1
ATOM 2829 C C . PHE B 1 156 ? -0.98 -12.586 2.389 1 84.38 156 PHE B C 1
ATOM 2831 O O . PHE B 1 156 ? -1.148 -11.922 1.365 1 84.38 156 PHE B O 1
ATOM 2838 N N . ALA B 1 157 ? -1.642 -12.461 3.557 1 86.19 157 ALA B N 1
ATOM 2839 C CA . ALA B 1 157 ? -2.74 -11.5 3.611 1 86.19 157 ALA B CA 1
ATOM 2840 C C . ALA B 1 157 ? -2.254 -10.094 3.277 1 86.19 157 ALA B C 1
ATOM 2842 O O . ALA B 1 157 ? -2.842 -9.414 2.434 1 86.19 157 ALA B O 1
ATOM 2843 N N . PRO B 1 158 ? -1.138 -9.672 3.814 1 87 158 PRO B N 1
ATOM 2844 C CA . PRO B 1 158 ? -0.672 -8.32 3.469 1 87 158 PRO B CA 1
ATOM 2845 C C . PRO B 1 158 ? -0.266 -8.195 2.002 1 87 158 PRO B C 1
ATOM 2847 O O . PRO B 1 158 ? -0.454 -7.145 1.393 1 87 158 PRO B O 1
ATOM 2850 N N . ILE B 1 159 ? 0.264 -9.234 1.429 1 89.81 159 ILE B N 1
ATOM 2851 C CA . ILE B 1 159 ? 0.68 -9.195 0.031 1 89.81 159 ILE B CA 1
ATOM 2852 C C . ILE B 1 159 ? -0.545 -9.039 -0.867 1 89.81 159 ILE B C 1
ATOM 2854 O O . ILE B 1 159 ? -0.562 -8.195 -1.762 1 89.81 159 ILE B O 1
ATOM 2858 N N . VAL B 1 160 ? -1.553 -9.797 -0.575 1 89.06 160 VAL B N 1
ATOM 2859 C CA . VAL B 1 160 ? -2.766 -9.789 -1.387 1 89.06 160 VAL B CA 1
ATOM 2860 C C . VAL B 1 160 ? -3.477 -8.445 -1.23 1 89.06 160 VAL B C 1
ATOM 2862 O O . VAL B 1 160 ? -3.816 -7.797 -2.223 1 89.06 160 VAL B O 1
ATOM 2865 N N . THR B 1 161 ? -3.615 -8.055 0.007 1 87.31 161 THR B N 1
ATOM 2866 C CA . THR B 1 161 ? -4.328 -6.812 0.271 1 87.31 161 THR B CA 1
ATOM 2867 C C . THR B 1 161 ? -3.562 -5.621 -0.304 1 87.31 161 THR B C 1
ATOM 2869 O O . THR B 1 161 ? -4.133 -4.805 -1.029 1 87.31 161 THR B O 1
ATOM 2872 N N . GLY B 1 162 ? -2.297 -5.578 0 1 88 162 GLY B N 1
ATOM 2873 C CA . GLY B 1 162 ? -1.484 -4.488 -0.511 1 88 162 GLY B CA 1
ATOM 2874 C C . GLY B 1 162 ? -1.402 -4.461 -2.025 1 88 162 GLY B C 1
ATOM 2875 O O . GLY B 1 162 ? -1.468 -3.395 -2.639 1 88 162 GLY B O 1
ATOM 2876 N N . GLY B 1 163 ? -1.211 -5.594 -2.574 1 90.31 163 GLY B N 1
ATOM 2877 C CA . GLY B 1 163 ? -1.151 -5.691 -4.023 1 90.31 163 GLY B CA 1
ATOM 2878 C C . GLY B 1 163 ? -2.428 -5.238 -4.707 1 90.31 163 GLY B C 1
ATOM 2879 O O . GLY B 1 163 ? -2.385 -4.5 -5.691 1 90.31 163 GLY B O 1
ATOM 2880 N N . LEU B 1 164 ? -3.531 -5.664 -4.184 1 91.25 164 LEU B N 1
ATOM 2881 C CA . LEU B 1 164 ? -4.816 -5.309 -4.781 1 91.25 164 LEU B CA 1
ATOM 2882 C C . LEU B 1 164 ? -5.098 -3.82 -4.613 1 91.25 164 LEU B C 1
ATOM 2884 O O . LEU B 1 164 ? -5.574 -3.166 -5.543 1 91.25 164 LEU B O 1
ATOM 2888 N N . MET B 1 165 ? -4.797 -3.359 -3.473 1 88.75 165 MET B N 1
ATOM 2889 C CA . MET B 1 165 ? -5.023 -1.936 -3.246 1 88.75 165 MET B CA 1
ATOM 2890 C C . MET B 1 165 ? -4.156 -1.092 -4.176 1 88.75 165 MET B C 1
ATOM 2892 O O . MET B 1 165 ? -4.621 -0.093 -4.727 1 88.75 165 MET B O 1
ATOM 2896 N N . SER B 1 166 ? -2.982 -1.479 -4.312 1 87.88 166 SER B N 1
ATOM 2897 C CA . SER B 1 166 ? -2.072 -0.759 -5.195 1 87.88 166 SER B CA 1
ATOM 2898 C C . SER B 1 166 ? -2.547 -0.816 -6.645 1 87.88 166 SER B C 1
ATOM 2900 O O . SER B 1 166 ? -2.551 0.2 -7.344 1 87.88 166 SER B O 1
ATOM 2902 N N . LEU B 1 167 ? -2.918 -1.946 -7.086 1 91.38 167 LEU B N 1
ATOM 2903 C CA . LEU B 1 167 ? -3.377 -2.09 -8.461 1 91.38 167 LEU B CA 1
ATOM 2904 C C . LEU B 1 167 ? -4.633 -1.258 -8.711 1 91.38 167 LEU B C 1
ATOM 2906 O O . LEU B 1 167 ? -4.742 -0.583 -9.734 1 91.38 167 LEU B O 1
ATOM 2910 N N . ILE B 1 168 ? -5.551 -1.355 -7.82 1 92.56 168 ILE B N 1
ATOM 2911 C CA . ILE B 1 168 ? -6.816 -0.655 -7.992 1 92.56 168 ILE B CA 1
ATOM 2912 C C . ILE B 1 168 ? -6.578 0.853 -7.996 1 92.56 168 ILE B C 1
ATOM 2914 O O . ILE B 1 168 ? -7.164 1.58 -8.805 1 92.56 168 ILE B O 1
ATOM 2918 N N . SER B 1 169 ? -5.762 1.292 -7.129 1 88.12 169 SER B N 1
ATOM 2919 C CA . SER B 1 169 ? -5.426 2.711 -7.117 1 88.12 169 SER B CA 1
ATOM 2920 C C . SER B 1 169 ? -4.758 3.131 -8.422 1 88.12 169 SER B C 1
ATOM 2922 O O . SER B 1 169 ? -5.066 4.191 -8.969 1 88.12 169 SER B O 1
ATOM 2924 N N . TRP B 1 170 ? -3.832 2.334 -8.883 1 86.31 170 TRP B N 1
ATOM 2925 C CA . TRP B 1 170 ? -3.189 2.598 -10.172 1 86.31 170 TRP B CA 1
ATOM 2926 C C . TRP B 1 170 ? -4.219 2.645 -11.297 1 86.31 170 TRP B C 1
ATOM 2928 O O . TRP B 1 170 ? -4.164 3.523 -12.156 1 86.31 170 TRP B O 1
ATOM 2938 N N . TRP B 1 171 ? -5.098 1.691 -11.289 1 90.81 171 TRP B N 1
ATOM 2939 C CA . TRP B 1 171 ? -6.129 1.593 -12.312 1 90.81 171 TRP B CA 1
ATOM 2940 C C . TRP B 1 171 ? -7.027 2.824 -12.305 1 90.81 171 TRP B C 1
ATOM 2942 O O . TRP B 1 171 ? -7.398 3.34 -13.359 1 90.81 171 TRP B O 1
ATOM 2952 N N . LEU B 1 172 ? -7.379 3.316 -11.156 1 89.88 172 LEU B N 1
ATOM 2953 C CA . LEU B 1 172 ? -8.203 4.516 -11.039 1 89.88 172 LEU B CA 1
ATOM 2954 C C . LEU B 1 172 ? -7.523 5.711 -11.695 1 89.88 172 LEU B C 1
ATOM 2956 O O . LEU B 1 172 ? -8.195 6.605 -12.211 1 89.88 172 LEU B O 1
ATOM 2960 N N . ASP B 1 173 ? -6.234 5.664 -11.711 1 84.31 173 ASP B N 1
ATOM 2961 C CA . ASP B 1 173 ? -5.469 6.75 -12.312 1 84.31 173 ASP B CA 1
ATOM 2962 C C . ASP B 1 173 ? -5.238 6.504 -13.805 1 84.31 173 ASP B C 1
ATOM 2964 O O . ASP B 1 173 ? -4.711 7.363 -14.508 1 84.31 173 ASP B O 1
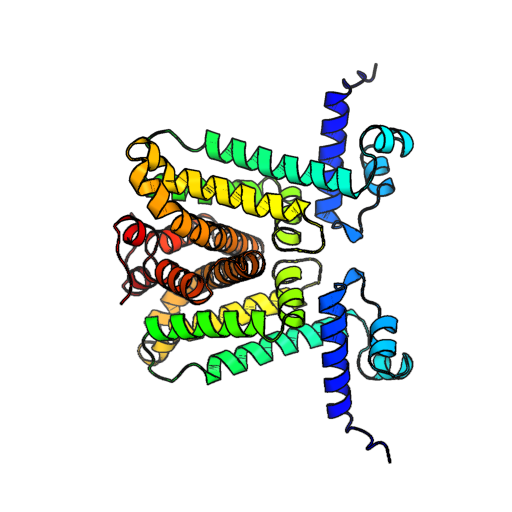ATOM 2968 N N . HIS B 1 174 ? -5.605 5.344 -14.242 1 86.88 174 HIS B N 1
ATOM 2969 C CA . HIS B 1 174 ? -5.422 4.961 -15.641 1 86.88 174 HIS B CA 1
ATOM 2970 C C . HIS B 1 174 ? -6.723 4.461 -16.25 1 86.88 174 HIS B C 1
ATOM 2972 O O . HIS B 1 174 ? -6.836 3.287 -16.609 1 86.88 174 HIS B O 1
ATOM 2978 N N . PRO B 1 175 ? -7.652 5.379 -16.469 1 89.38 175 PRO B N 1
ATOM 2979 C CA . PRO B 1 175 ? -8.992 5.004 -16.922 1 89.38 175 PRO B CA 1
ATOM 2980 C C . PRO B 1 175 ? -8.984 4.406 -18.328 1 89.38 175 PRO B C 1
ATOM 2982 O O . PRO B 1 175 ? -9.992 3.842 -18.766 1 89.38 175 PRO B O 1
ATOM 2985 N N . GLU B 1 176 ? -7.867 4.492 -19.016 1 90.12 176 GLU B N 1
ATOM 2986 C CA . GLU B 1 176 ? -7.762 3.916 -20.359 1 90.12 176 GLU B CA 1
ATOM 2987 C C . GLU B 1 176 ? -7.691 2.393 -20.297 1 90.12 176 GLU B C 1
ATOM 2989 O O . GLU B 1 176 ? -7.945 1.715 -21.297 1 90.12 176 GLU B O 1
ATOM 2994 N N . VAL B 1 177 ? -7.391 1.883 -19.172 1 90.88 177 VAL B N 1
ATOM 2995 C CA . VAL B 1 177 ? -7.34 0.436 -19 1 90.88 177 VAL B CA 1
ATOM 2996 C C . VAL B 1 177 ? -8.719 -0.083 -18.578 1 90.88 177 VAL B C 1
ATOM 2998 O O . VAL B 1 177 ? -9.289 0.37 -17.594 1 90.88 177 VAL B O 1
ATOM 3001 N N . ALA B 1 178 ? -9.195 -1.042 -19.328 1 94.56 178 ALA B N 1
ATOM 3002 C CA . ALA B 1 178 ? -10.5 -1.632 -19.031 1 94.56 178 ALA B CA 1
ATOM 3003 C C . ALA B 1 178 ? -10.484 -2.334 -17.672 1 94.56 178 ALA B C 1
ATOM 3005 O O . ALA B 1 178 ? -9.523 -3.033 -17.344 1 94.56 178 ALA B O 1
ATOM 3006 N N . ARG B 1 179 ? -11.57 -2.143 -16.922 1 95.12 179 ARG B N 1
ATOM 3007 C CA . ARG B 1 179 ? -11.68 -2.76 -15.609 1 95.12 179 ARG B CA 1
ATOM 3008 C C . ARG B 1 179 ? -11.523 -4.273 -15.695 1 95.12 179 ARG B C 1
ATOM 3010 O O . ARG B 1 179 ? -10.852 -4.887 -14.867 1 95.12 179 ARG B O 1
ATOM 3017 N N . GLU B 1 180 ? -12.18 -4.852 -16.688 1 94.69 180 GLU B N 1
ATOM 3018 C CA . GLU B 1 180 ? -12.141 -6.301 -16.859 1 94.69 180 GLU B CA 1
ATOM 3019 C C . GLU B 1 180 ? -10.703 -6.801 -16.984 1 94.69 180 GLU B C 1
ATOM 3021 O O . GLU B 1 180 ? -10.352 -7.852 -16.453 1 94.69 180 GLU B O 1
ATOM 3026 N N . ARG B 1 181 ? -9.906 -6.051 -17.688 1 92.19 181 ARG B N 1
ATOM 3027 C CA . ARG B 1 181 ? -8.508 -6.418 -17.859 1 92.19 181 ARG B CA 1
ATOM 3028 C C . ARG B 1 181 ? -7.754 -6.379 -16.547 1 92.19 181 ARG B C 1
ATOM 3030 O O . ARG B 1 181 ? -6.996 -7.297 -16.219 1 92.19 181 ARG B O 1
ATOM 3037 N N . ALA B 1 182 ? -7.988 -5.348 -15.781 1 94.06 182 ALA B N 1
ATOM 3038 C CA . ALA B 1 182 ? -7.316 -5.191 -14.492 1 94.06 182 ALA B CA 1
ATOM 3039 C C . ALA B 1 182 ? -7.727 -6.301 -13.523 1 94.06 182 ALA B C 1
ATOM 3041 O O . ALA B 1 182 ? -6.879 -6.879 -12.836 1 94.06 182 ALA B O 1
ATOM 3042 N N . GLU B 1 183 ? -9.008 -6.613 -13.539 1 95 183 GLU B N 1
ATOM 3043 C CA . GLU B 1 183 ? -9.508 -7.664 -12.664 1 95 183 GLU B CA 1
ATOM 3044 C C . GLU B 1 183 ? -8.922 -9.023 -13.039 1 95 183 GLU B C 1
ATOM 3046 O O . GLU B 1 183 ? -8.492 -9.781 -12.164 1 95 183 GLU B O 1
ATOM 3051 N N . THR B 1 184 ? -8.914 -9.266 -14.328 1 93.25 184 THR B N 1
ATOM 3052 C CA . THR B 1 184 ? -8.406 -10.539 -14.82 1 93.25 184 THR B CA 1
ATOM 3053 C C . THR B 1 184 ? -6.93 -10.703 -14.461 1 93.25 184 THR B C 1
ATOM 3055 O O . THR B 1 184 ? -6.512 -11.758 -13.984 1 93.25 184 THR B O 1
ATOM 3058 N N . MET B 1 185 ? -6.188 -9.672 -14.586 1 89.25 185 MET B N 1
ATOM 3059 C CA . MET B 1 185 ? -4.754 -9.727 -14.305 1 89.25 185 MET B CA 1
ATOM 3060 C C . MET B 1 185 ? -4.5 -9.922 -12.812 1 89.25 185 MET B C 1
ATOM 3062 O O . MET B 1 185 ? -3.59 -10.656 -12.43 1 89.25 185 MET B O 1
ATOM 3066 N N . ALA B 1 186 ? -5.312 -9.258 -12.016 1 93.81 186 ALA B N 1
ATOM 3067 C CA . ALA B 1 186 ? -5.191 -9.414 -10.57 1 93.81 186 ALA B CA 1
ATOM 3068 C C . ALA B 1 186 ? -5.406 -10.867 -10.156 1 93.81 186 ALA B C 1
ATOM 3070 O O . ALA B 1 186 ? -4.578 -11.453 -9.453 1 93.81 186 ALA B O 1
ATOM 3071 N N . VAL B 1 187 ? -6.465 -11.445 -10.68 1 92.81 187 VAL B N 1
ATOM 3072 C CA . VAL B 1 187 ? -6.801 -12.812 -10.32 1 92.81 187 VAL B CA 1
ATOM 3073 C C . VAL B 1 187 ? -5.73 -13.766 -10.852 1 92.81 187 VAL B C 1
ATOM 3075 O O . VAL B 1 187 ? -5.266 -14.656 -10.133 1 92.81 187 VAL B O 1
ATOM 3078 N N . GLU B 1 188 ? -5.285 -13.562 -12.102 1 90.56 188 GLU B N 1
ATOM 3079 C CA . GLU B 1 188 ? -4.281 -14.43 -12.711 1 90.56 188 GLU B CA 1
ATOM 3080 C C . GLU B 1 188 ? -2.963 -14.375 -11.938 1 90.56 188 GLU B C 1
ATOM 3082 O O . GLU B 1 188 ? -2.357 -15.414 -11.664 1 90.56 188 GLU B O 1
ATOM 3087 N N . PHE B 1 189 ? -2.59 -13.227 -11.57 1 88.81 189 PHE B N 1
ATOM 3088 C CA . PHE B 1 189 ? -1.312 -13.102 -10.883 1 88.81 189 PHE B CA 1
ATOM 3089 C C . PHE B 1 189 ? -1.385 -13.727 -9.492 1 88.81 189 PHE B C 1
ATOM 3091 O O . PHE B 1 189 ? -0.524 -14.523 -9.117 1 88.81 189 PHE B O 1
ATOM 3098 N N . LEU B 1 190 ? -2.371 -13.414 -8.773 1 89.62 190 LEU B N 1
ATOM 3099 C CA . LEU B 1 190 ? -2.471 -13.875 -7.395 1 89.62 190 LEU B CA 1
ATOM 3100 C C . LEU B 1 190 ? -2.668 -15.383 -7.34 1 89.62 190 LEU B C 1
ATOM 3102 O O . LEU B 1 190 ? -2.15 -16.047 -6.438 1 89.62 190 LEU B O 1
ATOM 3106 N N . TRP B 1 191 ? -3.371 -15.852 -8.328 1 88.19 191 TRP B N 1
ATOM 3107 C CA . TRP B 1 191 ? -3.705 -17.266 -8.312 1 88.19 191 TRP B CA 1
ATOM 3108 C C . TRP B 1 191 ? -2.584 -18.109 -8.93 1 88.19 191 TRP B C 1
ATOM 3110 O O . TRP B 1 191 ? -2.193 -19.141 -8.375 1 88.19 191 TRP B O 1
ATOM 3120 N N . LEU B 1 192 ? -1.959 -17.688 -10.109 1 87.62 192 LEU B N 1
ATOM 3121 C CA . LEU B 1 192 ? -1.018 -18.5 -10.891 1 87.62 192 LEU B CA 1
ATOM 3122 C C . LEU B 1 192 ? 0.421 -18.156 -10.508 1 87.62 192 LEU B C 1
ATOM 3124 O O . LEU B 1 192 ? 1.297 -19.031 -10.555 1 87.62 192 LEU B O 1
ATOM 3128 N N . GLY B 1 193 ? 0.648 -16.891 -10.164 1 86.5 193 GLY B N 1
ATOM 3129 C CA . GLY B 1 193 ? 2.01 -16.453 -9.898 1 86.5 193 GLY B CA 1
ATOM 3130 C C . GLY B 1 193 ? 2.766 -16.062 -11.156 1 86.5 193 GLY B C 1
ATOM 3131 O O . GLY B 1 193 ? 2.299 -16.312 -12.266 1 86.5 193 GLY B O 1
ATOM 3132 N N . LEU B 1 194 ? 3.922 -15.477 -10.984 1 80.94 194 LEU B N 1
ATOM 3133 C CA . LEU B 1 194 ? 4.688 -14.883 -12.078 1 80.94 194 LEU B CA 1
ATOM 3134 C C . LEU B 1 194 ? 5.258 -15.969 -12.992 1 80.94 194 LEU B C 1
ATOM 3136 O O . LEU B 1 194 ? 5.32 -15.789 -14.211 1 80.94 194 LEU B O 1
ATOM 3140 N N . GLU B 1 195 ? 5.664 -17.047 -12.438 1 80.81 195 GLU B N 1
ATOM 3141 C CA . GLU B 1 195 ? 6.305 -18.078 -13.234 1 80.81 195 GLU B CA 1
ATOM 3142 C C . GLU B 1 195 ? 5.371 -18.594 -14.32 1 80.81 195 GLU B C 1
ATOM 3144 O O . GLU B 1 195 ? 5.75 -18.656 -15.492 1 80.81 195 GLU B O 1
ATOM 3149 N N . ARG B 1 196 ? 4.195 -18.875 -13.945 1 83.06 196 ARG B N 1
ATOM 3150 C CA . ARG B 1 196 ? 3.248 -19.469 -14.891 1 83.06 196 ARG B CA 1
ATOM 3151 C C . ARG B 1 196 ? 2.74 -18.422 -15.867 1 83.06 196 ARG B C 1
ATOM 3153 O O . ARG B 1 196 ? 2.518 -18.719 -17.047 1 83.06 196 ARG B O 1
ATOM 3160 N N . ILE B 1 197 ? 2.67 -17.25 -15.438 1 79.94 197 ILE B N 1
ATOM 3161 C CA . ILE B 1 197 ? 2.24 -16.188 -16.328 1 79.94 197 ILE B CA 1
ATOM 3162 C C . ILE B 1 197 ? 3.312 -15.922 -17.375 1 79.94 197 ILE B C 1
ATOM 3164 O O . ILE B 1 197 ? 3.002 -15.742 -18.562 1 79.94 197 ILE B O 1
ATOM 3168 N N . ARG B 1 198 ? 4.512 -15.883 -16.953 1 77.12 198 ARG B N 1
ATOM 3169 C CA . ARG B 1 198 ? 5.621 -15.688 -17.875 1 77.12 198 ARG B CA 1
ATOM 3170 C C . ARG B 1 198 ? 5.684 -16.812 -18.906 1 77.12 198 ARG B C 1
ATOM 3172 O O . ARG B 1 198 ? 6.117 -16.594 -20.031 1 77.12 198 ARG B O 1
ATOM 3179 N N . ALA B 1 199 ? 5.207 -17.969 -18.484 1 82.5 199 ALA B N 1
ATOM 3180 C CA . ALA B 1 199 ? 5.199 -19.125 -19.375 1 82.5 199 ALA B CA 1
ATOM 3181 C C . ALA B 1 199 ? 3.994 -19.094 -20.312 1 82.5 199 ALA B C 1
ATOM 3183 O O . ALA B 1 199 ? 3.848 -19.953 -21.172 1 82.5 199 ALA B O 1
ATOM 3184 N N . GLY B 1 200 ? 3.123 -18.047 -20.109 1 80.56 200 GLY B N 1
ATOM 3185 C CA . GLY B 1 200 ? 2.01 -17.859 -21.016 1 80.56 200 GLY B CA 1
ATOM 3186 C C . GLY B 1 200 ? 0.715 -18.469 -20.531 1 80.56 200 GLY B C 1
ATOM 3187 O O . GLY B 1 200 ? -0.279 -18.516 -21.25 1 80.56 200 GLY B O 1
ATOM 3188 N N . GLU B 1 201 ? 0.732 -18.984 -19.234 1 84.25 201 GLU B N 1
ATOM 3189 C CA . GLU B 1 201 ? -0.49 -19.578 -18.703 1 84.25 201 GLU B CA 1
ATOM 3190 C C . GLU B 1 201 ? -1.518 -18.5 -18.359 1 84.25 201 GLU B C 1
ATOM 3192 O O . GLU B 1 201 ? -1.161 -17.438 -17.859 1 84.25 201 GLU B O 1
ATOM 3197 N N . ARG B 1 202 ? -2.809 -18.828 -18.75 1 85.12 202 ARG B N 1
ATOM 3198 C CA . ARG B 1 202 ? -3.93 -17.953 -18.438 1 85.12 202 ARG B CA 1
ATOM 3199 C C . ARG B 1 202 ? -5.082 -18.734 -17.812 1 85.12 202 ARG B C 1
ATOM 3201 O O . ARG B 1 202 ? -5.156 -19.953 -17.953 1 85.12 202 ARG B O 1
ATOM 3208 N N . LEU B 1 203 ? -5.941 -17.938 -17.078 1 84.44 203 LEU B N 1
ATOM 3209 C CA . LEU B 1 203 ? -7.125 -18.562 -16.5 1 84.44 203 LEU B CA 1
ATOM 3210 C C . LEU B 1 203 ? -8.273 -18.594 -17.5 1 84.44 203 LEU B C 1
ATOM 3212 O O . LEU B 1 203 ? -8.367 -17.719 -18.359 1 84.44 203 LEU B O 1
ATOM 3216 N N . PRO B 1 204 ? -9.094 -19.641 -17.438 1 78.56 204 PRO B N 1
ATOM 3217 C CA . PRO B 1 204 ? -10.242 -19.703 -18.344 1 78.56 204 PRO B CA 1
ATOM 3218 C C . PRO B 1 204 ? -11.25 -18.594 -18.094 1 78.56 204 PRO B C 1
ATOM 3220 O O . PRO B 1 204 ? -11.344 -18.078 -16.984 1 78.56 204 PRO B O 1
#

Secondary structure (DSSP, 8-state):
------HHHHHHHHHHHHHHHHHHH-TTT--HHHHHHHHT--HHHHHHH-SSHHHHHHHHHHHHHHHHHHHHHHHPPTT--HHHHHHHHHHHHHHHHHH-HHHHHHHHHHTT-STT-HHHHHHHHHHHHHHHHHHHGGGTT-HHHHHHHHHHHHHHHHHHHHHHHHHHHHHHT-TTS-HHHHHHHHHHHHHHHHHHHHTT----/------HHHHHHHHHHHHHHHHHHH-TTT--HHHHHHHHT--HHHHHHH-SSHHHHHHHHHHHHHHHHHHHHHHHPPTT--HHHHHHHHHHHHHHHHHH-HHHHHHHHHHTT-GGG-HHHHHHHHHHHHHHHHHHH-TTTT-HHHHHHHHHHHHHHHHHHHHHHHHHHHHHHT-TTS-HHHHHHHHHHHHHHHHHHHHTT----

InterPro domains:
  IPR001647 DNA-binding HTH domain, TetR-type [PF00440] (14-60)
  IPR001647 DNA-binding HTH domain, TetR-type [PR00455] (14-27)
  IPR001647 DNA-binding HTH domain, TetR-type [PR00455] (35-58)
  IPR001647 DNA-binding HTH domain, TetR-type [PS50977] (8-68)
  IPR009057 Homedomain-like superfamily [SSF46689] (1-85)
  IPR050109 HTH-type, TetR-like transcriptional regulator [PTHR30055] (2-196)

Radius of gyration: 22.73 Å; Cα contacts (8 Å, |Δi|>4): 432; chains: 2; bounding box: 79×62×52 Å

Foldseek 3Di:
DPPPPDPVRLLVLLLVLLLQQCLVQNLVRDDLVSSCVSSVHDSVVSCVNPVGSLRSLLVSLVVLLVVLLVQLVVQDDPPDDLLVSLLSNLVSVLCCCVVPVSSLSRCVVPCPDCPSDPRSVVSLVSQLVSVLCSNCVVCVVPVVVCVVCPVVSSVCSCVLVVVSSVLSVVCVVVVVDDPVVSSQVSSCCSPVNDVCVVVVDGDD/DPPPPDPVRLLVLLLVLLLQQCLVQNLVRDDLVSSCVSSVHDSVVSCVNPVGSLRSLLVSLVVLLVVLLVQLVVQDDPPDDLLVSLLSNLVSVLCCCVVPVSSLSRCVVPCPDCPSDPRSVVSLQSQLVSQLCSNCVVCVVPVVVCVVCPVVSSVCSCVLVVVSSVLSVVCVVVVVDDPVVSSQVSSCCSPVNDVCVVVVDGDD